Protein AF-A0A7U2R4S4-F1 (afdb_monomer)

InterPro domains:
  IPR018306 Bacteriophage T5, Orf172 DNA-binding [PF10544] (160-252)
  IPR018306 Bacteriophage T5, Orf172 DNA-binding [SM00974] (167-251)

Mean predicted aligned error: 20.5 Å

Foldseek 3Di:
DPDPQWDFAALVVLQCVPVVLQAARTADPVRHGGRHGFDCNPLLNVLSVVLLVCLVDVDDPVVNLVSQLVNLVRRHDPVQVVPPCRSVSSSVRHVVVSHPPPDPDPPDDPDDQQFDKDQLQDPVNVCCVVVVVLVVLLLVLLVLLLCLQVPDDLDPAFKKKKKWAAPSRPLKIFIDMDSDPVVVVVVVCQQGVRIPDTDIFGARVRVSLLVNLCSLQNVQWIWTCGPRVRDIDGRMGNDDRVVSVVLSNLNRLLRVLCVDPVLQQPDFSADSVVFDSDSCRVSVSSNVSSVVVVVVPDDPDPPPPDDDPDDDDDDDDDDDDDDDDDDDDDDDDDDDDDDDDDDDDDDDDDDDDDDDDDDDDDDDDDDDDDDDDDDDDDDDDDDDDDDDDDDDDDDDDDDDDDDDDDDDDDDDDDDDPDPDPPPNDGDGGD

pLDDT: mean 72.34, std 23.78, range [26.83, 98.06]

Organism: Aspergillus flavus (strain ATCC 200026 / FGSC A1120 / IAM 13836 / NRRL 3357 / JCM 12722 / SRRC 167) (NCBI:txid332952)

Secondary structure (DSSP, 8-state):
------PBPPGGG--TTSGGGSB-SBBPTTSPBP-PBPS-HHHHHHHHHHHHHHTTTT--HHHHHHHHHHHHHHHS-HHHHTSTTHHHHHHHHHHHHHS-------S--SSS-SS--EE---HHHHHHHHTT-HHHHHHHHHHHHHHHHHS--------EEEEEEEGGGTT-EEEEEES-HHHHHHHHHHH-TTEEEEEEEE-TTHHHHHHHHHHHGGGGEEEEEETTTTEEEEEEESS-HHHHHHHHHHHHHHHHHTTSHHHHHT-EEPPTTS--S-TTHHHHHHHHHHHHHHGGG--------------------------------------------PPPPPPPP-----------------PPP----------------PPP-PPP-PPP-----PPPPPP-----PPP-TT--SS--S-EE--

Structure (mmCIF, N/CA/C/O backbone):
data_AF-A0A7U2R4S4-F1
#
_entry.id   AF-A0A7U2R4S4-F1
#
loop_
_atom_site.group_PDB
_atom_site.id
_atom_site.type_symbol
_atom_site.label_atom_id
_atom_site.label_alt_id
_atom_site.label_comp_id
_atom_site.label_asym_id
_atom_site.label_entity_id
_atom_site.label_seq_id
_atom_site.pdbx_PDB_ins_code
_atom_site.Cartn_x
_atom_site.Cartn_y
_atom_site.Cartn_z
_atom_site.occupancy
_atom_site.B_iso_or_equiv
_atom_site.auth_seq_id
_atom_site.auth_comp_id
_atom_site.auth_asym_id
_atom_site.auth_atom_id
_atom_site.pdbx_PDB_model_num
ATOM 1 N N . MET A 1 1 ? 34.679 2.872 10.424 1.00 31.19 1 MET A N 1
ATOM 2 C CA . MET A 1 1 ? 33.798 3.948 9.917 1.00 31.19 1 MET A CA 1
ATOM 3 C C . MET A 1 1 ? 33.118 3.438 8.659 1.00 31.19 1 MET A C 1
ATOM 5 O O . MET A 1 1 ? 33.854 3.027 7.769 1.00 31.19 1 MET A O 1
ATOM 9 N N . PRO A 1 2 ? 31.778 3.395 8.569 1.00 37.72 2 PRO A N 1
ATOM 10 C CA . PRO A 1 2 ? 31.123 3.107 7.298 1.00 37.72 2 PRO A CA 1
ATOM 11 C C . PRO A 1 2 ? 31.457 4.233 6.315 1.00 37.72 2 PRO A C 1
ATOM 13 O O . PRO A 1 2 ? 31.300 5.411 6.636 1.00 37.72 2 PRO A O 1
ATOM 16 N N . THR A 1 3 ? 31.945 3.882 5.129 1.00 43.81 3 THR A N 1
ATOM 17 C CA . THR A 1 3 ? 32.084 4.844 4.039 1.00 43.81 3 THR A CA 1
ATOM 18 C C . THR A 1 3 ? 30.684 5.306 3.651 1.00 43.81 3 THR A C 1
ATOM 20 O O . THR A 1 3 ? 29.869 4.516 3.176 1.00 43.81 3 THR A O 1
ATOM 23 N N . ASN A 1 4 ? 30.383 6.587 3.887 1.00 52.28 4 ASN A N 1
ATOM 24 C CA . ASN A 1 4 ? 29.142 7.201 3.426 1.00 52.28 4 ASN A CA 1
ATOM 25 C C . ASN A 1 4 ? 29.132 7.145 1.895 1.00 52.28 4 ASN A C 1
ATOM 27 O O . ASN A 1 4 ? 29.705 8.019 1.243 1.00 52.28 4 ASN A O 1
ATOM 31 N N . LYS A 1 5 ? 28.514 6.101 1.324 1.00 59.69 5 LYS A N 1
ATOM 32 C CA . LYS A 1 5 ? 28.283 6.000 -0.117 1.00 59.69 5 LYS A CA 1
ATOM 33 C C . LYS A 1 5 ? 27.533 7.259 -0.540 1.00 59.69 5 LYS A C 1
ATOM 35 O O . LYS A 1 5 ? 26.393 7.460 -0.121 1.00 59.69 5 LYS A O 1
ATOM 40 N N . LYS A 1 6 ? 28.188 8.115 -1.331 1.00 63.09 6 LYS A N 1
ATOM 41 C CA . LYS A 1 6 ? 27.534 9.242 -1.998 1.00 63.09 6 LYS A CA 1
ATOM 42 C C . LYS A 1 6 ? 26.453 8.642 -2.895 1.00 63.09 6 LYS A C 1
ATOM 44 O O . LYS A 1 6 ? 26.778 7.999 -3.885 1.00 63.09 6 LYS A O 1
ATOM 49 N N . SER A 1 7 ? 25.192 8.795 -2.515 1.00 76.38 7 SER A N 1
ATOM 50 C CA . SER A 1 7 ? 24.068 8.507 -3.399 1.00 76.38 7 SER A CA 1
ATOM 51 C C . SER A 1 7 ? 23.901 9.670 -4.370 1.00 76.38 7 SER A C 1
ATOM 53 O O . SER A 1 7 ? 23.922 10.827 -3.939 1.00 76.38 7 SER A O 1
ATOM 55 N N . PHE A 1 8 ? 23.675 9.375 -5.643 1.00 91.38 8 PHE A N 1
ATOM 56 C CA . PHE A 1 8 ? 23.120 10.319 -6.612 1.00 91.38 8 PHE A CA 1
ATOM 57 C C . PHE A 1 8 ? 21.621 10.050 -6.762 1.00 91.38 8 PHE A C 1
ATOM 59 O O . PHE A 1 8 ? 21.141 8.978 -6.376 1.00 91.38 8 PHE A O 1
ATOM 66 N N . ILE A 1 9 ? 20.855 11.009 -7.290 1.00 88.56 9 ILE A N 1
ATOM 67 C CA . ILE A 1 9 ? 19.471 10.706 -7.680 1.00 88.56 9 ILE A CA 1
ATOM 68 C C . ILE A 1 9 ? 19.475 9.592 -8.743 1.00 88.56 9 ILE A C 1
ATOM 70 O O . ILE A 1 9 ? 20.358 9.600 -9.604 1.00 88.56 9 ILE A O 1
ATOM 74 N N . PRO A 1 10 ? 18.527 8.638 -8.688 1.00 88.69 10 PRO A N 1
ATOM 75 C CA . PRO A 1 10 ? 18.386 7.616 -9.717 1.00 88.69 10 PRO A CA 1
ATOM 76 C C . PRO A 1 10 ? 18.270 8.219 -11.118 1.00 88.69 10 PRO A C 1
ATOM 78 O O . PRO A 1 10 ? 17.605 9.244 -11.299 1.00 88.69 10 PRO A O 1
ATOM 81 N N . PHE A 1 11 ? 18.859 7.556 -12.112 1.00 89.31 11 PHE A N 1
ATOM 82 C CA . PHE A 1 11 ? 18.855 7.960 -13.517 1.00 89.31 11 PHE A CA 1
ATOM 83 C C . PHE A 1 11 ? 17.434 8.228 -14.017 1.00 89.31 11 PHE A C 1
ATOM 85 O O . PHE A 1 11 ? 17.162 9.210 -14.705 1.00 89.31 11 PHE A O 1
ATOM 92 N N . CYS A 1 12 ? 16.483 7.382 -13.626 1.00 83.62 12 CYS A N 1
ATOM 93 C CA . CYS A 1 12 ? 15.083 7.506 -14.012 1.00 83.62 12 CYS A CA 1
ATOM 94 C C . CYS A 1 12 ? 14.388 8.780 -13.482 1.00 83.62 12 CYS A C 1
ATOM 96 O O . CYS A 1 12 ? 13.349 9.159 -14.017 1.00 83.62 12 CYS A O 1
ATOM 98 N N . LEU A 1 13 ? 14.971 9.469 -12.491 1.00 82.12 13 LEU A N 1
ATOM 99 C CA . LEU A 1 13 ? 14.505 10.756 -11.958 1.00 82.12 13 LEU A CA 1
ATOM 100 C C . LEU A 1 13 ? 15.269 11.970 -12.522 1.00 82.12 13 LEU A C 1
ATOM 102 O O . LEU A 1 13 ? 15.016 13.095 -12.097 1.00 82.12 13 LEU A O 1
ATOM 106 N N . LEU A 1 14 ? 16.187 11.775 -13.476 1.00 84.62 14 LEU A N 1
ATOM 107 C CA . LEU A 1 14 ? 16.857 12.876 -14.184 1.00 84.62 14 LEU A CA 1
ATOM 108 C C . LEU A 1 14 ? 15.964 13.546 -15.244 1.00 84.62 14 LEU A C 1
ATOM 110 O O . LEU A 1 14 ? 16.316 14.619 -15.724 1.00 84.62 14 LEU A O 1
ATOM 114 N N . SER A 1 15 ? 14.811 12.960 -15.596 1.00 78.00 15 SER A N 1
ATOM 115 C CA . SER A 1 15 ? 13.906 13.556 -16.586 1.00 78.00 15 SER A CA 1
ATOM 116 C C . SER A 1 15 ? 13.173 14.793 -16.027 1.00 78.00 15 SER A C 1
ATOM 118 O O . SER A 1 15 ? 12.430 14.673 -15.043 1.00 78.00 15 SER A O 1
ATOM 120 N N . PRO A 1 16 ? 13.266 15.962 -16.687 1.00 59.09 16 PRO A N 1
ATOM 121 C CA . PRO A 1 16 ? 12.549 17.187 -16.323 1.00 59.09 16 PRO A CA 1
ATOM 122 C C . PRO A 1 16 ? 11.038 17.142 -16.611 1.00 59.09 16 PRO A C 1
ATOM 124 O O . PRO A 1 16 ? 10.333 18.097 -16.282 1.00 59.09 16 PRO A O 1
ATOM 127 N N . SER A 1 17 ? 10.504 15.993 -17.059 1.00 64.69 17 SER A N 1
ATOM 128 C CA . SER A 1 17 ? 9.096 15.601 -16.832 1.00 64.69 17 SER A CA 1
ATOM 129 C C . SER A 1 17 ? 8.654 15.843 -15.378 1.00 64.69 17 SER A C 1
ATOM 131 O O . SER A 1 17 ? 7.473 16.055 -15.102 1.00 64.69 17 SER A O 1
ATOM 133 N N . HIS A 1 18 ? 9.613 15.832 -14.448 1.00 65.06 18 HIS A N 1
ATOM 134 C CA . HIS A 1 18 ? 9.455 16.275 -13.076 1.00 65.06 18 HIS A CA 1
ATOM 135 C C . HIS A 1 18 ? 10.133 17.657 -12.866 1.00 65.06 18 HIS A C 1
ATOM 137 O O . HIS A 1 18 ? 11.357 17.734 -12.724 1.00 65.06 18 HIS A O 1
ATOM 143 N N . PRO A 1 19 ? 9.379 18.774 -12.778 1.00 58.78 19 PRO A N 1
ATOM 144 C CA . PRO A 1 19 ? 9.954 20.132 -12.717 1.00 58.78 19 PRO A CA 1
ATOM 145 C C . PRO A 1 19 ? 10.761 20.419 -11.434 1.00 58.78 19 PRO A C 1
ATOM 147 O O . PRO A 1 19 ? 11.608 21.315 -11.393 1.00 58.78 19 PRO A O 1
ATOM 150 N N . GLU A 1 20 ? 10.541 19.621 -10.390 1.00 59.91 20 GLU A N 1
ATOM 151 C CA . GLU A 1 20 ? 11.279 19.638 -9.121 1.00 59.91 20 GLU A CA 1
ATOM 152 C C . GLU A 1 20 ? 12.717 19.070 -9.222 1.00 59.91 20 GLU A C 1
ATOM 154 O O . GLU A 1 20 ? 13.439 19.031 -8.223 1.00 59.91 20 GLU A O 1
ATOM 159 N N . TYR A 1 21 ? 13.166 18.664 -10.422 1.00 67.50 21 TYR A N 1
ATOM 160 C CA . TYR A 1 21 ? 14.508 18.118 -10.677 1.00 67.50 21 TYR A CA 1
ATOM 161 C C . TYR A 1 21 ? 15.439 19.046 -11.476 1.00 67.50 21 TYR A C 1
ATOM 163 O O . TYR A 1 21 ? 16.549 18.648 -11.807 1.00 67.50 21 TYR A O 1
ATOM 171 N N . THR A 1 22 ? 15.079 20.323 -11.645 1.00 76.25 22 THR A N 1
ATOM 172 C CA . THR A 1 22 ? 15.939 21.399 -12.202 1.00 76.25 22 THR A CA 1
ATOM 173 C C . THR A 1 22 ? 17.141 21.794 -11.313 1.00 76.25 22 THR A C 1
ATOM 175 O O . THR A 1 22 ? 17.712 22.880 -11.450 1.00 76.25 22 THR A O 1
ATOM 178 N N . VAL A 1 23 ? 17.536 20.926 -10.376 1.00 88.81 23 VAL A N 1
ATOM 179 C CA . VAL A 1 23 ? 18.611 21.130 -9.397 1.00 88.81 23 VAL A CA 1
ATOM 180 C C . VAL A 1 23 ? 19.528 19.911 -9.321 1.00 88.81 23 VAL A C 1
ATOM 182 O O . VAL A 1 23 ? 19.100 18.781 -9.564 1.00 88.81 23 VAL A O 1
ATOM 185 N N . CYS A 1 24 ? 20.773 20.163 -8.922 1.00 93.19 24 CYS A N 1
ATOM 186 C CA . CYS A 1 24 ? 21.874 19.205 -8.848 1.00 93.19 24 CYS A CA 1
ATOM 187 C C . CYS A 1 24 ? 21.485 17.780 -8.390 1.00 93.19 24 CYS A C 1
ATOM 189 O O . CYS A 1 24 ? 20.774 17.574 -7.397 1.00 93.19 24 CYS A O 1
ATOM 191 N N . ALA A 1 25 ? 22.008 16.796 -9.126 1.00 93.06 25 ALA A N 1
ATOM 192 C CA . ALA A 1 25 ? 21.784 15.365 -8.941 1.00 93.06 25 ALA A CA 1
ATOM 193 C C . ALA A 1 25 ? 22.475 14.768 -7.700 1.00 93.06 25 ALA A C 1
ATOM 195 O O . ALA A 1 25 ? 22.086 13.703 -7.217 1.00 93.06 25 ALA A O 1
ATOM 196 N N . ALA A 1 26 ? 23.494 15.444 -7.164 1.00 92.62 26 ALA A N 1
ATOM 197 C CA . ALA A 1 26 ? 24.264 14.965 -6.023 1.00 92.62 26 ALA A CA 1
ATOM 198 C C . ALA A 1 26 ? 23.628 15.336 -4.670 1.00 92.62 26 ALA A C 1
ATOM 200 O O . ALA A 1 26 ? 23.123 16.446 -4.450 1.00 92.62 26 ALA A O 1
ATOM 201 N N . TYR A 1 27 ? 23.723 14.408 -3.717 1.00 89.12 27 TYR A N 1
ATOM 202 C CA . TYR A 1 27 ? 23.374 14.647 -2.321 1.00 89.12 27 TYR A CA 1
ATOM 203 C C . TYR A 1 27 ? 24.582 15.191 -1.549 1.00 89.12 27 TYR A C 1
ATOM 205 O O . TYR A 1 27 ? 25.718 14.754 -1.716 1.00 89.12 27 TYR A O 1
ATOM 213 N N . THR A 1 28 ? 24.329 16.145 -0.656 1.00 86.12 28 THR A N 1
ATOM 214 C CA . THR A 1 28 ? 25.327 16.649 0.297 1.00 86.12 28 THR A CA 1
ATOM 215 C C . THR A 1 28 ? 25.726 15.568 1.307 1.00 86.12 28 THR A C 1
ATOM 217 O O . THR A 1 28 ? 24.967 14.637 1.573 1.00 86.12 28 THR A O 1
ATOM 220 N N . SER A 1 29 ? 26.863 15.749 1.986 1.00 81.75 29 SER A N 1
ATOM 221 C CA . SER A 1 29 ? 27.328 14.870 3.077 1.00 81.75 29 SER A CA 1
ATOM 222 C C . SER A 1 29 ? 26.348 14.720 4.254 1.00 81.75 29 SER A C 1
ATOM 224 O O . SER A 1 29 ? 26.518 13.829 5.081 1.00 81.75 29 SER A O 1
ATOM 226 N N . ARG A 1 30 ? 25.312 15.569 4.329 1.00 83.12 30 ARG A N 1
ATOM 227 C CA . ARG A 1 30 ? 24.213 15.504 5.309 1.00 83.12 30 ARG A CA 1
ATOM 228 C C . ARG A 1 30 ? 22.954 14.798 4.773 1.00 83.12 30 ARG A C 1
ATOM 230 O O . ARG A 1 30 ? 21.892 14.935 5.371 1.00 83.12 30 ARG A O 1
ATOM 237 N N . GLY A 1 31 ? 23.031 14.129 3.620 1.00 82.56 31 GLY A N 1
ATOM 238 C CA . GLY A 1 31 ? 21.903 13.433 2.987 1.00 82.56 31 GLY A CA 1
ATOM 239 C C . GLY A 1 31 ? 20.814 14.349 2.409 1.00 82.56 31 GLY A C 1
ATOM 240 O O . GLY A 1 31 ? 19.758 13.868 2.013 1.00 82.56 31 GLY A O 1
ATOM 241 N N . LYS A 1 32 ? 21.040 15.669 2.343 1.00 86.62 32 LYS A N 1
ATOM 242 C CA . LYS A 1 32 ? 20.121 16.628 1.699 1.00 86.62 32 LYS A CA 1
ATOM 243 C C . LYS A 1 32 ? 20.523 16.849 0.242 1.00 86.62 32 LYS A C 1
ATOM 245 O O . LYS A 1 32 ? 21.718 16.972 -0.028 1.00 86.62 32 LYS A O 1
ATOM 250 N N . ARG A 1 33 ? 19.556 16.953 -0.675 1.00 85.81 33 ARG A N 1
ATOM 251 C CA . ARG A 1 33 ? 19.805 17.273 -2.093 1.00 85.81 33 ARG A CA 1
ATOM 252 C C . ARG A 1 33 ? 20.477 18.644 -2.234 1.00 85.81 33 ARG A C 1
ATOM 254 O O . ARG A 1 33 ? 20.158 19.567 -1.482 1.00 85.81 33 ARG A O 1
ATOM 261 N N . CYS A 1 34 ? 21.413 18.783 -3.170 1.00 89.38 34 CYS A N 1
ATOM 262 C CA . CYS A 1 34 ? 22.017 20.077 -3.475 1.00 89.38 34 CYS A CA 1
ATOM 263 C C . CYS A 1 34 ? 21.010 20.984 -4.212 1.00 89.38 34 CYS A C 1
ATOM 265 O O . CYS A 1 34 ? 20.395 20.574 -5.191 1.00 89.38 34 CYS A O 1
ATOM 267 N N . SER A 1 35 ? 20.838 22.223 -3.742 1.00 88.62 35 SER A N 1
ATOM 268 C CA . SER A 1 35 ? 19.828 23.175 -4.236 1.00 88.62 35 SER A CA 1
ATOM 269 C C . SER A 1 35 ? 20.302 24.083 -5.378 1.00 88.62 35 SER A C 1
ATOM 271 O O . SER A 1 35 ? 19.590 25.013 -5.757 1.00 88.62 35 SER A O 1
ATOM 273 N N . LEU A 1 36 ? 21.506 23.858 -5.912 1.00 89.94 36 LEU A N 1
ATOM 274 C CA . LEU A 1 36 ? 22.015 24.624 -7.050 1.00 89.94 36 LEU A CA 1
ATOM 275 C C . LEU A 1 36 ? 21.255 24.233 -8.319 1.00 89.94 36 LEU A C 1
ATOM 277 O O . LEU A 1 36 ? 21.189 23.049 -8.658 1.00 89.94 36 LEU A O 1
ATOM 281 N N . LYS A 1 37 ? 20.691 25.239 -8.994 1.00 88.75 37 LYS A N 1
ATOM 282 C CA . LYS A 1 37 ? 19.990 25.078 -10.271 1.00 88.75 37 LYS A CA 1
ATOM 283 C C . LYS A 1 37 ? 20.951 24.659 -11.377 1.00 88.75 37 LYS A C 1
ATOM 285 O O . LYS A 1 37 ? 22.121 25.044 -11.362 1.00 88.75 37 LYS A O 1
ATOM 290 N N . LEU A 1 38 ? 20.421 23.891 -12.319 1.00 84.12 38 LEU A N 1
ATOM 291 C CA . LEU A 1 38 ? 21.118 23.479 -13.529 1.00 84.12 38 LEU A CA 1
ATOM 292 C C . LEU A 1 38 ? 20.864 24.477 -14.663 1.00 84.12 38 LEU A C 1
ATOM 294 O O . LEU A 1 38 ? 19.842 25.167 -14.686 1.00 84.12 38 LEU A O 1
ATOM 298 N N . TYR A 1 39 ? 21.809 24.532 -15.593 1.00 76.56 39 TYR A N 1
ATOM 299 C CA . TYR A 1 39 ? 21.712 25.267 -16.848 1.00 76.56 39 TYR A CA 1
ATOM 300 C C . TYR A 1 39 ? 21.791 24.229 -17.974 1.00 76.56 39 TYR A C 1
ATOM 302 O O . TYR A 1 39 ? 22.511 23.249 -17.825 1.00 76.56 39 TYR A O 1
ATOM 310 N N . ASP A 1 40 ? 21.039 24.445 -19.054 1.00 86.50 40 ASP A N 1
ATOM 311 C CA . ASP A 1 40 ? 20.840 23.491 -20.161 1.00 86.50 40 ASP A CA 1
ATOM 312 C C . ASP A 1 40 ? 20.013 22.226 -19.828 1.00 86.50 40 ASP A C 1
ATOM 314 O O . ASP A 1 40 ? 20.471 21.086 -19.869 1.00 86.50 40 ASP A O 1
ATOM 318 N N . VAL A 1 41 ? 18.731 22.443 -19.510 1.00 87.69 41 VAL A N 1
ATOM 319 C CA . VAL A 1 41 ? 17.742 21.360 -19.338 1.00 87.69 41 VAL A CA 1
ATOM 320 C C . VAL A 1 41 ? 17.482 20.615 -20.657 1.00 87.69 41 VAL A C 1
ATOM 322 O O . VAL A 1 41 ? 17.268 19.407 -20.634 1.00 87.69 41 VAL A O 1
ATOM 325 N N . SER A 1 42 ? 17.552 21.306 -21.799 1.00 90.19 42 SER A N 1
ATOM 326 C CA . SER A 1 42 ? 17.296 20.720 -23.120 1.00 90.19 42 SER A CA 1
ATOM 327 C C . SER A 1 42 ? 18.317 19.639 -23.481 1.00 90.19 42 SER A C 1
ATOM 329 O O . SER A 1 42 ? 17.931 18.560 -23.923 1.00 90.19 42 SER A O 1
ATOM 331 N N . ARG A 1 43 ? 19.613 19.880 -23.242 1.00 93.50 43 ARG A N 1
ATOM 332 C CA . ARG A 1 43 ? 20.649 18.873 -23.507 1.00 93.50 43 ARG A CA 1
ATOM 333 C C . ARG A 1 43 ? 20.557 17.673 -22.561 1.00 93.50 43 ARG A C 1
ATOM 335 O O . ARG A 1 43 ? 20.809 16.541 -22.970 1.00 93.50 43 ARG A O 1
ATOM 342 N N . ILE A 1 44 ? 20.141 17.906 -21.313 1.00 91.88 44 ILE A N 1
ATOM 343 C CA . ILE A 1 44 ? 19.845 16.846 -20.336 1.00 91.88 44 ILE A CA 1
ATOM 344 C C . ILE A 1 44 ? 18.698 15.949 -20.837 1.00 91.88 44 ILE A C 1
ATOM 346 O O . ILE A 1 44 ? 18.817 14.727 -20.751 1.00 91.88 44 ILE A O 1
ATOM 350 N N . ASP A 1 45 ? 17.625 16.527 -21.394 1.00 88.44 45 ASP A N 1
ATOM 351 C CA . ASP A 1 45 ? 16.510 15.783 -22.006 1.00 88.44 45 ASP A CA 1
ATOM 352 C C . ASP A 1 45 ? 16.964 14.902 -23.180 1.00 88.44 45 ASP A C 1
ATOM 354 O O . ASP A 1 45 ? 16.630 13.715 -23.230 1.00 88.44 45 ASP A O 1
ATOM 358 N N . GLU A 1 46 ? 17.744 15.467 -24.109 1.00 93.19 46 GLU A N 1
ATOM 359 C CA . GLU A 1 46 ? 18.282 14.746 -25.270 1.00 93.19 46 GLU A CA 1
ATOM 360 C C . GLU A 1 46 ? 19.102 13.526 -24.836 1.00 93.19 46 GLU A C 1
ATOM 362 O O . GLU A 1 46 ? 18.784 12.397 -25.216 1.00 93.19 46 GLU A O 1
ATOM 367 N N . LEU A 1 47 ? 20.104 13.734 -23.975 1.00 94.44 47 LEU A N 1
ATOM 368 C CA . LEU A 1 47 ? 20.964 12.664 -23.465 1.00 94.44 47 LEU A CA 1
ATOM 369 C C . LEU A 1 47 ? 20.173 11.597 -22.703 1.00 94.44 47 LEU A C 1
ATOM 371 O O . LEU A 1 47 ? 20.452 10.407 -22.847 1.00 94.44 47 LEU A O 1
ATOM 375 N N . HIS A 1 48 ? 19.171 11.992 -21.910 1.00 92.69 48 HIS A N 1
ATOM 376 C CA . HIS A 1 48 ? 18.324 11.050 -21.173 1.00 92.69 48 HIS A CA 1
ATOM 377 C C . HIS A 1 48 ? 17.529 10.146 -22.118 1.00 92.69 48 HIS A C 1
ATOM 379 O O . HIS A 1 48 ? 17.530 8.921 -21.957 1.00 92.69 48 HIS A O 1
ATOM 385 N N . ALA A 1 49 ? 16.903 10.733 -23.141 1.00 90.56 49 ALA A N 1
ATOM 386 C CA . ALA A 1 49 ? 16.132 10.007 -24.144 1.00 90.56 49 ALA A CA 1
ATOM 387 C C . ALA A 1 49 ? 17.019 9.113 -25.029 1.00 90.56 49 ALA A C 1
ATOM 389 O O . ALA A 1 49 ? 16.658 7.964 -25.310 1.00 90.56 49 ALA A O 1
ATOM 390 N N . GLU A 1 50 ? 18.190 9.601 -25.443 1.00 94.19 50 GLU A N 1
ATOM 391 C CA . GLU A 1 50 ? 19.154 8.825 -26.223 1.00 94.19 50 GLU A CA 1
ATOM 392 C C . GLU A 1 50 ? 19.732 7.657 -25.415 1.00 94.19 50 GLU A C 1
ATOM 394 O O . GLU A 1 50 ? 19.804 6.546 -25.941 1.00 94.19 50 GLU A O 1
ATOM 399 N N . LEU A 1 51 ? 20.046 7.843 -24.127 1.00 93.31 51 LEU A N 1
ATOM 400 C CA . LEU A 1 51 ? 20.466 6.757 -23.233 1.00 93.31 51 LEU A CA 1
ATOM 401 C C . LEU A 1 51 ? 19.351 5.721 -23.026 1.00 93.31 51 LEU A C 1
ATOM 403 O O . LEU A 1 51 ? 19.592 4.525 -23.168 1.00 93.31 51 LEU A O 1
ATOM 407 N N . GLN A 1 52 ? 18.099 6.130 -22.796 1.00 88.69 52 GLN A N 1
ATOM 408 C CA . GLN A 1 52 ? 16.984 5.169 -22.726 1.00 88.69 52 GLN A CA 1
ATOM 409 C C . GLN A 1 52 ? 16.778 4.380 -24.030 1.00 88.69 52 GLN A C 1
ATOM 411 O O . GLN A 1 52 ? 16.307 3.237 -24.008 1.00 88.69 52 GLN A O 1
ATOM 416 N N . LYS A 1 53 ? 17.106 4.980 -25.178 1.00 89.25 53 LYS A N 1
ATOM 417 C CA . LYS A 1 53 ? 17.069 4.319 -26.485 1.00 89.25 53 LYS A CA 1
ATOM 418 C C . LYS A 1 53 ? 18.276 3.396 -26.686 1.00 89.25 53 LYS A C 1
ATOM 420 O O . LYS A 1 53 ? 18.091 2.296 -27.201 1.00 89.25 53 LYS A O 1
ATOM 425 N N . SER A 1 54 ? 19.467 3.791 -26.233 1.00 89.44 54 SER A N 1
ATOM 426 C CA . SER A 1 54 ? 20.726 3.056 -26.422 1.00 89.44 54 SER A CA 1
ATOM 427 C C . SER A 1 54 ? 20.781 1.711 -25.697 1.00 89.44 54 SER A C 1
ATOM 429 O O . SER A 1 54 ? 21.549 0.840 -26.094 1.00 89.44 54 SER A O 1
ATOM 431 N N . TYR A 1 55 ? 19.945 1.499 -24.680 1.00 78.31 55 TYR A N 1
ATOM 432 C CA . TYR A 1 55 ? 19.775 0.193 -24.030 1.00 78.31 55 TYR A CA 1
ATOM 433 C C . TYR A 1 55 ? 18.748 -0.723 -24.714 1.00 78.31 55 TYR A C 1
ATOM 435 O O . TYR A 1 55 ? 18.678 -1.907 -24.397 1.00 78.31 55 TYR A O 1
ATOM 443 N N . LYS A 1 56 ? 17.986 -0.210 -25.690 1.00 79.19 56 LYS A N 1
ATOM 444 C CA . LYS A 1 56 ? 17.115 -1.008 -26.577 1.00 79.19 56 LYS A CA 1
ATOM 445 C C . LYS A 1 56 ? 17.780 -1.339 -27.915 1.00 79.19 56 LYS A C 1
ATOM 447 O O . LYS A 1 56 ? 17.270 -2.175 -28.655 1.00 79.19 56 LYS A O 1
ATOM 452 N N . THR A 1 57 ? 18.881 -0.669 -28.245 1.00 80.44 57 THR A N 1
ATOM 453 C CA . THR A 1 57 ? 19.642 -0.843 -29.486 1.00 80.44 57 THR A CA 1
ATOM 454 C C . THR A 1 57 ? 21.069 -1.296 -29.190 1.00 80.44 57 THR A C 1
ATOM 456 O O . THR A 1 57 ? 21.597 -1.080 -28.102 1.00 80.44 57 THR A O 1
ATOM 459 N N . THR A 1 58 ? 21.736 -1.908 -30.165 1.00 84.38 58 THR A N 1
ATOM 460 C CA . THR A 1 58 ? 23.123 -2.381 -30.021 1.00 84.38 58 THR A CA 1
ATOM 461 C C . THR A 1 58 ? 24.131 -1.231 -30.164 1.00 84.38 58 THR A C 1
ATOM 463 O O . THR A 1 58 ? 24.982 -1.245 -31.047 1.00 84.38 58 THR A O 1
ATOM 466 N N . ILE A 1 59 ? 24.000 -0.192 -29.332 1.00 87.88 59 ILE A N 1
ATOM 467 C CA . ILE A 1 59 ? 25.004 0.874 -29.214 1.00 87.88 59 ILE A CA 1
ATOM 468 C C . ILE A 1 59 ? 26.148 0.380 -28.329 1.00 87.88 59 ILE A C 1
ATOM 470 O O . ILE A 1 59 ? 25.916 -0.264 -27.300 1.00 87.88 59 ILE A O 1
ATOM 474 N N . ASP A 1 60 ? 27.363 0.700 -28.761 1.00 91.56 60 ASP A N 1
ATOM 475 C CA . ASP A 1 60 ? 28.616 0.383 -28.090 1.00 91.56 60 ASP A CA 1
ATOM 476 C C . ASP A 1 60 ? 28.707 0.957 -26.654 1.00 91.56 60 ASP A C 1
ATOM 478 O O . ASP A 1 60 ? 28.074 1.961 -26.310 1.00 91.56 60 ASP A O 1
ATOM 482 N N . ASN A 1 61 ? 29.482 0.288 -25.798 1.00 89.56 61 ASN A N 1
ATOM 483 C CA . ASN A 1 61 ? 29.594 0.620 -24.379 1.00 89.56 61 ASN A CA 1
ATOM 484 C C . ASN A 1 61 ? 30.429 1.883 -24.114 1.00 89.56 61 ASN A C 1
ATOM 486 O O . ASN A 1 61 ? 30.065 2.641 -23.218 1.00 89.56 61 ASN A O 1
ATOM 490 N N . GLU A 1 62 ? 31.484 2.148 -24.891 1.00 93.88 62 GLU A N 1
ATOM 491 C CA . GLU A 1 62 ? 32.306 3.362 -24.758 1.00 93.88 62 GLU A CA 1
ATOM 492 C C . GLU A 1 62 ? 31.463 4.603 -25.087 1.00 93.88 62 GLU A C 1
ATOM 494 O O . GLU A 1 62 ? 31.460 5.592 -24.352 1.00 93.88 62 GLU A O 1
ATOM 499 N N . THR A 1 63 ? 30.626 4.498 -26.127 1.00 94.62 63 THR A N 1
ATOM 500 C CA . THR A 1 63 ? 29.650 5.542 -26.485 1.00 94.62 63 THR A CA 1
ATOM 501 C C . THR A 1 63 ? 28.662 5.815 -25.341 1.00 94.62 63 THR A C 1
ATOM 503 O O . THR A 1 63 ? 28.408 6.971 -25.002 1.00 94.62 63 THR A O 1
ATOM 506 N N . LYS A 1 64 ? 28.121 4.766 -24.704 1.00 93.88 64 LYS A N 1
ATOM 507 C CA . LYS A 1 64 ? 27.191 4.896 -23.563 1.00 93.88 64 LYS A CA 1
ATOM 508 C C . LYS A 1 64 ? 27.843 5.533 -22.341 1.00 93.88 64 LYS A C 1
ATOM 510 O O . LYS A 1 64 ? 27.224 6.375 -21.692 1.00 93.88 64 LYS A O 1
ATOM 515 N N . GLU A 1 65 ? 29.072 5.137 -22.026 1.00 95.06 65 GLU A N 1
ATOM 516 C CA . GLU A 1 65 ? 29.825 5.684 -20.899 1.00 95.06 65 GLU A CA 1
ATOM 517 C C . GLU A 1 65 ? 30.123 7.174 -21.105 1.00 95.06 65 GLU A C 1
ATOM 519 O O . GLU A 1 65 ? 29.890 7.979 -20.202 1.00 95.06 65 GLU A O 1
ATOM 524 N N . GLN A 1 66 ? 30.513 7.569 -22.322 1.00 97.31 66 GLN A N 1
ATOM 525 C CA . GLN A 1 66 ? 30.744 8.969 -22.671 1.00 97.31 66 GLN A CA 1
ATOM 526 C C . GLN A 1 66 ? 29.463 9.823 -22.579 1.00 97.31 66 GLN A C 1
ATOM 528 O O . GLN A 1 66 ? 29.505 10.928 -22.039 1.00 97.31 66 GLN A O 1
ATOM 533 N N . MET A 1 67 ? 28.311 9.307 -23.024 1.00 96.88 67 MET A N 1
ATOM 534 C CA . MET A 1 67 ? 27.013 9.986 -22.865 1.00 96.88 67 MET A CA 1
ATOM 535 C C . MET A 1 67 ? 26.596 10.131 -21.393 1.00 96.88 67 MET A C 1
ATOM 537 O O . MET A 1 67 ? 26.084 11.174 -20.987 1.00 96.88 67 MET A O 1
ATOM 541 N N . LEU A 1 68 ? 26.820 9.098 -20.571 1.00 96.50 68 LEU A N 1
ATOM 542 C CA . LEU A 1 68 ? 26.565 9.161 -19.128 1.00 96.50 68 LEU A CA 1
ATOM 543 C C . LEU A 1 68 ? 27.480 10.171 -18.432 1.00 96.50 68 LEU A C 1
ATOM 545 O O . LEU A 1 68 ? 27.046 10.839 -17.493 1.00 96.50 68 LEU A O 1
ATOM 549 N N . LYS A 1 69 ? 28.727 10.301 -18.895 1.00 97.69 69 LYS A N 1
ATOM 550 C CA . LYS A 1 69 ? 29.684 11.287 -18.397 1.00 97.69 69 LYS A CA 1
ATOM 551 C C . LYS A 1 69 ? 29.250 12.716 -18.726 1.00 97.69 69 LYS A C 1
ATOM 553 O O . LYS A 1 69 ? 29.203 13.541 -17.818 1.00 97.69 69 LYS A O 1
ATOM 558 N N . GLU A 1 70 ? 28.841 12.984 -19.967 1.00 97.25 70 GLU A N 1
ATOM 559 C CA . GLU A 1 70 ? 28.271 14.280 -20.373 1.00 97.25 70 GLU A CA 1
ATOM 560 C C . GLU A 1 70 ? 27.030 14.628 -19.525 1.00 97.25 70 GLU A C 1
ATOM 562 O O . GLU A 1 70 ? 26.928 15.721 -18.964 1.00 97.25 70 GLU A O 1
ATOM 567 N N . LEU A 1 71 ? 26.125 13.662 -19.323 1.00 95.62 71 LEU A N 1
ATOM 568 C CA . LEU A 1 71 ? 24.946 13.834 -18.472 1.00 95.62 71 LEU A CA 1
ATOM 569 C C . LEU A 1 71 ? 25.316 14.119 -17.004 1.00 95.62 71 LEU A C 1
ATOM 571 O O . LEU A 1 71 ? 24.666 14.938 -16.350 1.00 95.62 71 LEU A O 1
ATOM 575 N N . ALA A 1 72 ? 26.353 13.472 -16.469 1.00 95.94 72 ALA A N 1
ATOM 576 C CA . ALA A 1 72 ? 26.846 13.718 -15.114 1.00 95.94 72 ALA A CA 1
ATOM 577 C C . ALA A 1 72 ? 27.450 15.122 -14.971 1.00 95.94 72 ALA A C 1
ATOM 579 O O . ALA A 1 72 ? 27.163 15.808 -13.992 1.00 95.94 72 ALA A O 1
ATOM 580 N N . GLU A 1 73 ? 28.226 15.578 -15.954 1.00 95.88 73 GLU A N 1
ATOM 581 C CA . GLU A 1 73 ? 28.820 16.920 -15.980 1.00 95.88 73 GLU A CA 1
ATOM 582 C C . GLU A 1 73 ? 27.754 18.030 -16.066 1.00 95.88 73 GLU A C 1
ATOM 584 O O . GLU A 1 73 ? 27.887 19.058 -15.398 1.00 95.88 73 GLU A O 1
ATOM 589 N N . LEU A 1 74 ? 26.654 17.801 -16.795 1.00 94.31 74 LEU A N 1
ATOM 590 C CA . LEU A 1 74 ? 25.515 18.729 -16.875 1.00 94.31 74 LEU A CA 1
ATOM 591 C C . LEU A 1 74 ? 24.628 18.726 -15.618 1.00 94.31 74 LEU A C 1
ATOM 593 O O . LEU A 1 74 ? 24.081 19.763 -15.238 1.00 94.31 74 LEU A O 1
ATOM 597 N N . THR A 1 75 ? 24.461 17.575 -14.957 1.00 94.12 75 THR A N 1
ATOM 598 C CA . THR A 1 75 ? 23.510 17.416 -13.836 1.00 94.12 75 THR A CA 1
ATOM 599 C C . THR A 1 75 ? 24.140 17.529 -12.445 1.00 94.12 75 THR A C 1
ATOM 601 O O . THR A 1 75 ? 23.421 17.706 -11.454 1.00 94.12 75 THR A O 1
ATOM 604 N N . ILE A 1 76 ? 25.469 17.475 -12.329 1.00 94.50 76 ILE A N 1
ATOM 605 C CA . ILE A 1 76 ? 26.203 17.637 -11.070 1.00 94.50 76 ILE A CA 1
ATOM 606 C C . ILE A 1 76 ? 26.864 19.013 -11.052 1.00 94.50 76 ILE A C 1
ATOM 608 O O . ILE A 1 76 ? 27.777 19.310 -11.814 1.00 94.50 76 ILE A O 1
ATOM 612 N N . CYS A 1 77 ? 26.427 19.873 -10.131 1.00 93.94 77 CYS A N 1
ATOM 613 C CA . CYS A 1 77 ? 26.950 21.233 -10.053 1.00 93.94 77 CYS A CA 1
ATOM 614 C C . CYS A 1 77 ? 28.463 21.266 -9.760 1.00 93.94 77 CYS A C 1
ATOM 616 O O . CYS A 1 77 ? 28.994 20.430 -9.027 1.00 93.94 77 CYS A O 1
ATOM 618 N N . TRP A 1 78 ? 29.131 22.320 -10.238 1.00 92.62 78 TRP A N 1
ATOM 619 C CA . TRP A 1 78 ? 30.576 22.568 -10.093 1.00 92.62 78 TRP A CA 1
ATOM 620 C C . TRP A 1 78 ? 31.154 22.351 -8.679 1.00 92.62 78 TRP A C 1
ATOM 622 O O . TRP A 1 78 ? 32.289 21.912 -8.506 1.00 92.62 78 TRP A O 1
ATOM 632 N N . HIS A 1 79 ? 30.369 22.636 -7.636 1.00 90.88 79 HIS A N 1
ATOM 633 C CA . HIS A 1 79 ? 30.783 22.437 -6.242 1.00 90.88 79 HIS A CA 1
ATOM 634 C C . HIS A 1 79 ? 30.920 20.958 -5.851 1.00 90.88 79 HIS A C 1
ATOM 636 O O . HIS A 1 79 ? 31.672 20.641 -4.934 1.00 90.88 79 HIS A O 1
ATOM 642 N N . GLN A 1 80 ? 30.173 20.070 -6.508 1.00 90.75 80 GLN A N 1
ATOM 643 C CA . GLN A 1 80 ? 30.186 18.628 -6.271 1.00 90.75 80 GLN A CA 1
ATOM 644 C C . GLN A 1 80 ? 31.123 17.912 -7.251 1.00 90.75 80 GLN A C 1
ATOM 646 O O . GLN A 1 80 ? 31.845 17.017 -6.823 1.00 90.75 80 GLN A O 1
ATOM 651 N N . SER A 1 81 ? 31.195 18.339 -8.519 1.00 89.62 81 SER A N 1
ATOM 652 C CA . SER A 1 81 ? 32.107 17.740 -9.510 1.00 89.62 81 SER A CA 1
ATOM 653 C C . SER A 1 81 ? 33.593 17.967 -9.194 1.00 89.62 81 SER A C 1
ATOM 655 O O . SER A 1 81 ? 34.418 17.126 -9.527 1.00 89.62 81 SER A O 1
ATOM 657 N N . ARG A 1 82 ? 33.940 19.031 -8.451 1.00 90.19 82 ARG A N 1
ATOM 658 C CA . ARG A 1 82 ? 35.293 19.243 -7.890 1.00 90.19 82 ARG A CA 1
ATOM 659 C C . ARG A 1 82 ? 35.769 18.163 -6.912 1.00 90.19 82 ARG A C 1
ATOM 661 O O . ARG A 1 82 ? 36.952 18.139 -6.583 1.00 90.19 82 ARG A O 1
ATOM 668 N N . LEU A 1 83 ? 34.876 17.328 -6.383 1.00 88.81 83 LEU A N 1
ATOM 669 C CA . LEU A 1 83 ? 35.267 16.207 -5.536 1.00 88.81 83 LEU A CA 1
ATOM 670 C C . LEU A 1 83 ? 35.676 15.038 -6.439 1.00 88.81 83 LEU A C 1
ATOM 672 O O . LEU A 1 83 ? 34.829 14.478 -7.131 1.00 88.81 83 LEU A O 1
ATOM 676 N N . GLU A 1 84 ? 36.947 14.650 -6.386 1.00 90.81 84 GLU A N 1
ATOM 677 C CA . GLU A 1 84 ? 37.520 13.541 -7.159 1.00 90.81 84 GLU A CA 1
ATOM 678 C C . GLU A 1 84 ? 36.649 12.266 -7.107 1.00 90.81 84 GLU A C 1
ATOM 680 O O . GLU A 1 84 ? 36.067 11.928 -6.066 1.00 90.81 84 GLU A O 1
ATOM 685 N N . GLY A 1 85 ? 36.499 11.597 -8.256 1.00 92.69 85 GLY A N 1
ATOM 686 C CA . GLY A 1 85 ? 35.683 10.389 -8.414 1.00 92.69 85 GLY A CA 1
ATOM 687 C C . GLY A 1 85 ? 34.161 10.606 -8.416 1.00 92.69 85 GLY A C 1
ATOM 688 O O . GLY A 1 85 ? 33.412 9.631 -8.396 1.00 92.69 85 GLY A O 1
ATOM 689 N N . THR A 1 86 ? 33.658 11.847 -8.356 1.00 93.06 86 THR A N 1
ATOM 690 C CA . THR A 1 86 ? 32.204 12.101 -8.231 1.00 93.06 86 THR A CA 1
ATOM 691 C C . THR A 1 86 ? 31.451 11.917 -9.545 1.00 93.06 86 THR A C 1
ATOM 693 O O . THR A 1 86 ? 30.324 11.430 -9.511 1.00 93.06 86 THR A O 1
ATOM 696 N N . ILE A 1 87 ? 32.057 12.265 -10.683 1.00 96.12 87 ILE A N 1
ATOM 697 C CA . ILE A 1 87 ? 31.458 12.036 -12.006 1.00 96.12 87 ILE A CA 1
ATOM 698 C C . ILE A 1 87 ? 31.451 10.533 -12.299 1.00 96.12 87 ILE A C 1
ATOM 700 O O . ILE A 1 87 ? 30.411 9.961 -12.606 1.00 96.12 87 ILE A O 1
ATOM 704 N N . GLU A 1 88 ? 32.580 9.871 -12.071 1.00 95.75 88 GLU A N 1
ATOM 705 C CA . GLU A 1 88 ? 32.797 8.438 -12.274 1.00 95.75 88 GLU A CA 1
ATOM 706 C C . GLU A 1 88 ? 31.846 7.595 -11.409 1.00 95.75 88 GLU A C 1
ATOM 708 O O . GLU A 1 88 ? 31.261 6.622 -11.881 1.00 95.75 88 GLU A O 1
ATOM 713 N N . ALA A 1 89 ? 31.620 7.993 -10.151 1.00 93.31 89 ALA A N 1
ATOM 714 C CA . ALA A 1 89 ? 30.665 7.323 -9.270 1.00 93.31 89 ALA A CA 1
ATOM 715 C C . ALA A 1 89 ? 29.201 7.502 -9.718 1.00 93.31 89 ALA A C 1
ATOM 717 O O . ALA A 1 89 ? 28.404 6.580 -9.539 1.00 93.31 89 ALA A O 1
ATOM 718 N N . ALA A 1 90 ? 28.843 8.651 -10.303 1.00 95.00 90 ALA A N 1
ATOM 719 C CA . ALA A 1 90 ? 27.510 8.880 -10.861 1.00 95.00 90 ALA A CA 1
ATOM 720 C C . ALA A 1 90 ? 27.294 8.063 -12.142 1.00 95.00 90 ALA A C 1
ATOM 722 O O . ALA A 1 90 ? 26.298 7.348 -12.247 1.00 95.00 90 A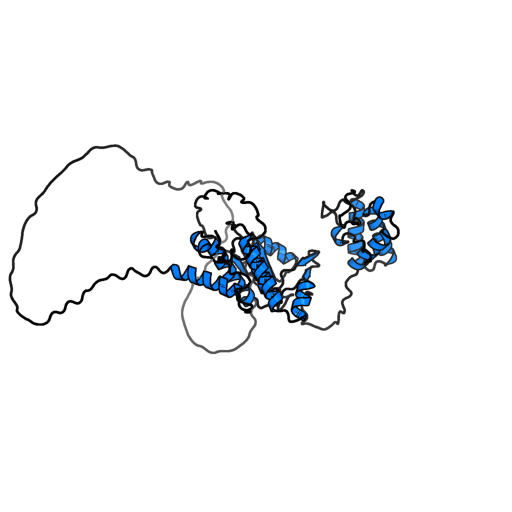LA A O 1
ATOM 723 N N . VAL A 1 91 ? 28.273 8.080 -13.055 1.00 96.31 91 VAL A N 1
ATOM 724 C CA . VAL A 1 91 ? 28.306 7.242 -14.263 1.00 96.31 91 VAL A CA 1
ATOM 725 C C . VAL A 1 91 ? 28.169 5.766 -13.895 1.00 96.31 91 VAL A C 1
ATOM 727 O O . VAL A 1 91 ? 27.298 5.088 -14.432 1.00 96.31 91 VAL A O 1
ATOM 730 N N . HIS A 1 92 ? 28.945 5.268 -12.927 1.00 93.69 92 HIS A N 1
ATOM 731 C CA . HIS A 1 92 ? 28.839 3.884 -12.462 1.00 93.69 92 HIS A CA 1
ATOM 732 C C . HIS A 1 92 ? 27.460 3.576 -11.853 1.00 93.69 92 HIS A C 1
ATOM 734 O O . HIS A 1 92 ? 26.916 2.497 -12.099 1.00 93.69 92 HIS A O 1
ATOM 740 N N . GLN A 1 93 ? 26.881 4.477 -11.046 1.00 92.94 93 GLN A N 1
ATOM 741 C CA . GLN A 1 93 ? 25.541 4.271 -10.482 1.00 92.94 93 GLN A CA 1
ATOM 742 C C . GLN A 1 93 ? 24.497 4.150 -11.602 1.00 92.94 93 GLN A C 1
ATOM 744 O O . GLN A 1 93 ? 23.753 3.174 -11.643 1.00 92.94 93 GLN A O 1
ATOM 749 N N . TRP A 1 94 ? 24.467 5.101 -12.534 1.00 94.44 94 TRP A N 1
ATOM 750 C CA . TRP A 1 94 ? 23.462 5.142 -13.594 1.00 94.44 94 TRP A CA 1
ATOM 751 C C . TRP A 1 94 ? 23.663 4.070 -14.666 1.00 94.44 94 TRP A C 1
ATOM 753 O O . TRP A 1 94 ? 22.676 3.529 -15.148 1.00 94.44 94 TRP A O 1
ATOM 763 N N . ASN A 1 95 ? 24.904 3.693 -14.989 1.00 93.25 95 ASN A N 1
ATOM 764 C CA . ASN A 1 95 ? 25.184 2.554 -15.867 1.00 93.25 95 ASN A CA 1
ATOM 765 C C . ASN A 1 95 ? 24.610 1.259 -15.264 1.00 93.25 95 ASN A C 1
ATOM 767 O O . ASN A 1 95 ? 23.936 0.503 -15.958 1.00 93.25 95 ASN A O 1
ATOM 771 N N . ALA A 1 96 ? 24.793 1.039 -13.955 1.00 87.38 96 ALA A N 1
ATOM 772 C CA . ALA A 1 96 ? 24.227 -0.113 -13.250 1.00 87.38 96 ALA A CA 1
ATOM 773 C C . ALA A 1 96 ? 22.688 -0.075 -13.141 1.00 87.38 96 ALA A C 1
ATOM 775 O O . ALA A 1 96 ? 22.059 -1.129 -13.154 1.00 87.38 96 ALA A O 1
ATOM 776 N N . GLU A 1 97 ? 22.075 1.111 -13.052 1.00 86.06 97 GLU A N 1
ATOM 777 C CA . GLU A 1 97 ? 20.611 1.280 -13.094 1.00 86.06 97 GLU A CA 1
ATOM 778 C C . GLU A 1 97 ? 20.018 1.105 -14.505 1.00 86.06 97 GLU A C 1
ATOM 780 O O . GLU A 1 97 ? 18.850 0.740 -14.636 1.00 86.06 97 GLU A O 1
ATOM 785 N N . LEU A 1 98 ? 20.802 1.383 -15.551 1.00 86.44 98 LEU A N 1
ATOM 786 C CA . LEU A 1 98 ? 20.392 1.279 -16.953 1.00 86.44 98 LEU A CA 1
ATOM 787 C C . LEU A 1 98 ? 20.627 -0.097 -17.572 1.00 86.44 98 LEU A C 1
ATOM 789 O O . LEU A 1 98 ? 19.935 -0.441 -18.533 1.00 86.44 98 LEU A O 1
ATOM 793 N N . GLN A 1 99 ? 21.586 -0.877 -17.060 1.00 80.38 99 GLN A N 1
ATOM 794 C CA . GLN A 1 99 ? 21.782 -2.246 -17.525 1.00 80.38 99 GLN A CA 1
ATOM 795 C C . GLN A 1 99 ? 20.453 -3.005 -17.407 1.00 80.38 99 GLN A C 1
ATOM 797 O O . GLN A 1 99 ? 19.869 -3.030 -16.319 1.00 80.38 99 GLN A O 1
ATOM 802 N N . PRO A 1 100 ? 19.949 -3.637 -18.488 1.00 64.12 100 PRO A N 1
ATOM 803 C CA . PRO A 1 100 ? 18.843 -4.562 -18.340 1.00 64.12 100 PRO A CA 1
ATOM 804 C C . PRO A 1 100 ? 19.287 -5.607 -17.324 1.00 64.12 100 PRO A C 1
ATOM 806 O O . PRO A 1 100 ? 20.389 -6.145 -17.452 1.00 64.12 100 PRO A O 1
ATOM 809 N N . LEU A 1 101 ? 18.449 -5.898 -16.323 1.00 52.22 101 LEU A N 1
ATOM 810 C CA . LEU A 1 101 ? 18.661 -7.093 -15.519 1.00 52.22 101 LEU A CA 1
ATOM 811 C C . LEU A 1 101 ? 18.690 -8.257 -16.506 1.00 52.22 101 LEU A C 1
ATOM 813 O O . LEU A 1 101 ? 17.669 -8.595 -17.107 1.00 52.22 101 LEU A O 1
ATOM 817 N N . VAL A 1 102 ? 19.888 -8.798 -16.739 1.00 42.97 102 VAL A N 1
ATOM 818 C CA . VAL A 1 102 ? 20.078 -9.944 -17.616 1.00 42.97 102 VAL A CA 1
ATOM 819 C C . VAL A 1 102 ? 19.459 -11.106 -16.871 1.00 42.97 102 VAL A C 1
ATOM 821 O O . VAL A 1 102 ? 20.082 -11.714 -16.001 1.00 42.97 102 VAL A O 1
ATOM 824 N N . ASN A 1 103 ? 18.186 -11.340 -17.175 1.00 40.62 103 ASN A N 1
ATOM 825 C CA . ASN A 1 103 ? 17.443 -12.461 -16.653 1.00 40.62 103 ASN A CA 1
ATOM 826 C C . ASN A 1 103 ? 18.289 -13.716 -16.848 1.00 40.62 103 ASN A C 1
ATOM 828 O O . ASN A 1 103 ? 18.771 -13.984 -17.953 1.00 40.62 103 ASN A O 1
ATOM 832 N N . ALA A 1 104 ? 18.368 -14.536 -15.804 1.00 40.28 104 ALA A N 1
ATOM 833 C CA . ALA A 1 104 ? 18.564 -15.966 -15.972 1.00 40.28 104 ALA A CA 1
ATOM 834 C C . ALA A 1 104 ? 17.305 -16.537 -16.653 1.00 40.28 104 ALA A C 1
ATOM 836 O O . ALA A 1 104 ? 16.497 -17.231 -16.045 1.00 40.28 104 ALA A O 1
ATOM 837 N N . GLN A 1 105 ? 17.102 -16.159 -17.916 1.00 39.09 105 GLN A N 1
ATOM 838 C CA . GLN A 1 105 ? 16.003 -16.590 -18.759 1.00 39.09 105 GLN A CA 1
ATOM 839 C C . GLN A 1 105 ? 16.342 -17.994 -19.250 1.00 39.09 105 GLN A C 1
ATOM 841 O O . GLN A 1 105 ? 16.847 -18.196 -20.355 1.00 39.09 105 GLN A O 1
ATOM 846 N N . SER A 1 106 ? 16.059 -18.984 -18.401 1.00 39.38 106 SER A N 1
ATOM 847 C CA . SER A 1 106 ? 15.726 -20.306 -18.908 1.00 39.38 106 SER A CA 1
ATOM 848 C C . SER A 1 106 ? 14.509 -20.132 -19.809 1.00 39.38 106 SER A C 1
ATOM 850 O O . SER A 1 106 ? 13.402 -19.859 -19.337 1.00 39.38 106 SER A O 1
ATOM 852 N N . ASN A 1 107 ? 14.728 -20.238 -21.117 1.00 43.25 107 ASN A N 1
ATOM 853 C CA . ASN A 1 107 ? 13.629 -20.492 -22.032 1.00 43.25 107 ASN A CA 1
ATOM 854 C C . ASN A 1 107 ? 12.939 -21.798 -21.599 1.00 43.25 107 ASN A C 1
ATOM 856 O O . ASN A 1 107 ? 13.582 -22.673 -21.020 1.00 43.25 107 ASN A O 1
ATOM 860 N N . ASP A 1 108 ? 11.646 -21.901 -21.896 1.00 48.41 108 ASP A N 1
ATOM 861 C CA . ASP A 1 108 ? 10.791 -23.063 -21.616 1.00 48.41 108 ASP A CA 1
ATOM 862 C C . ASP A 1 108 ? 10.312 -23.245 -20.163 1.00 48.41 108 ASP A C 1
ATOM 864 O O . ASP A 1 108 ? 10.359 -24.344 -19.616 1.00 48.41 108 ASP A O 1
ATOM 868 N N . ASP A 1 109 ? 9.683 -22.212 -19.586 1.00 43.69 109 ASP A N 1
ATOM 869 C CA . ASP A 1 109 ? 8.575 -22.468 -18.655 1.00 43.69 109 ASP A CA 1
ATOM 870 C C . ASP A 1 109 ? 7.341 -21.592 -18.943 1.00 43.69 109 ASP A C 1
ATOM 872 O O . ASP A 1 109 ? 7.401 -20.362 -19.004 1.00 43.69 109 ASP A O 1
ATOM 876 N N . LYS A 1 110 ? 6.198 -22.255 -19.149 1.00 52.66 110 LYS A N 1
ATOM 877 C CA . LYS A 1 110 ? 4.902 -21.650 -19.497 1.00 52.66 110 LYS A CA 1
ATOM 878 C C . LYS A 1 110 ? 4.058 -21.277 -18.270 1.00 52.66 110 LYS A C 1
ATOM 880 O O . LYS A 1 110 ? 2.944 -20.795 -18.462 1.00 52.66 110 LYS A O 1
ATOM 885 N N . GLY A 1 111 ? 4.564 -21.497 -17.052 1.00 52.56 111 GLY A N 1
ATOM 886 C CA . GLY A 1 111 ? 3.830 -21.292 -15.795 1.00 52.56 111 GLY A CA 1
ATOM 887 C C . GLY A 1 111 ? 4.456 -20.322 -14.785 1.00 52.56 111 GLY A C 1
ATOM 888 O O . GLY A 1 111 ? 3.969 -20.236 -13.663 1.00 52.56 111 GLY A O 1
ATOM 889 N N . SER A 1 112 ? 5.527 -19.595 -15.125 1.00 50.28 112 SER A N 1
ATOM 890 C CA . SER A 1 112 ? 6.119 -18.623 -14.189 1.00 50.28 112 SER A CA 1
ATOM 891 C C . SER A 1 112 ? 5.364 -17.279 -14.190 1.00 50.28 112 SER A C 1
ATOM 893 O O . SER A 1 112 ? 5.110 -16.732 -15.270 1.00 50.28 112 SER A O 1
ATOM 895 N N . PRO A 1 113 ? 5.040 -16.690 -13.017 1.00 59.66 113 PRO A N 1
ATOM 896 C CA . PRO A 1 113 ? 4.381 -15.387 -12.944 1.00 59.66 113 PRO A CA 1
ATOM 897 C C . PRO A 1 113 ? 5.267 -14.304 -13.572 1.00 59.66 113 PRO A C 1
ATOM 899 O O . PRO A 1 113 ? 6.443 -14.165 -13.239 1.00 59.66 113 PRO A O 1
ATOM 902 N N . LYS A 1 114 ? 4.695 -13.508 -14.484 1.00 82.38 114 LYS A N 1
ATOM 903 C CA . LYS A 1 114 ? 5.436 -12.498 -15.271 1.00 82.38 114 LYS A CA 1
ATOM 904 C C . LYS A 1 114 ? 5.933 -11.314 -14.432 1.00 82.38 114 LYS A C 1
ATOM 906 O O . LYS A 1 114 ? 6.690 -10.486 -14.938 1.00 82.38 114 LYS A O 1
ATOM 911 N N . PHE A 1 115 ? 5.481 -11.188 -13.186 1.00 89.69 115 PHE A N 1
ATOM 912 C CA . PHE A 1 115 ? 5.938 -10.166 -12.255 1.00 89.69 115 PHE A CA 1
ATOM 913 C C . PHE A 1 115 ? 6.788 -10.759 -11.141 1.00 89.69 115 PHE A C 1
ATOM 915 O O . PHE A 1 115 ? 6.339 -11.599 -10.364 1.00 89.69 115 PHE A O 1
ATOM 922 N N . GLU A 1 116 ? 7.988 -10.210 -10.986 1.00 92.38 116 GLU A N 1
ATOM 923 C CA . GLU A 1 116 ? 8.789 -10.451 -9.797 1.00 92.38 116 GLU A CA 1
ATOM 924 C C . GLU A 1 116 ? 8.170 -9.744 -8.585 1.00 92.38 116 GLU A C 1
ATOM 926 O O . GLU A 1 116 ? 7.896 -8.533 -8.593 1.00 92.38 116 GLU A O 1
ATOM 931 N N . PHE A 1 117 ? 7.978 -10.524 -7.524 1.00 93.69 117 PHE A N 1
ATOM 932 C CA . PHE A 1 117 ? 7.563 -10.065 -6.208 1.00 93.69 117 PHE A CA 1
ATOM 933 C C . PHE A 1 117 ? 8.652 -10.397 -5.199 1.00 93.69 117 PHE A C 1
ATOM 935 O O . PHE A 1 117 ? 9.089 -11.538 -5.078 1.00 93.69 117 PHE A O 1
ATOM 942 N N . THR A 1 118 ? 9.054 -9.403 -4.415 1.00 93.62 118 THR A N 1
ATOM 943 C CA . THR A 1 118 ? 9.961 -9.604 -3.278 1.00 93.62 118 THR A CA 1
ATOM 944 C C . THR A 1 118 ? 9.203 -9.355 -1.978 1.00 93.62 118 THR A C 1
ATOM 946 O O . THR A 1 118 ? 8.295 -8.519 -1.964 1.00 93.62 118 THR A O 1
ATOM 949 N N . PRO A 1 119 ? 9.515 -10.048 -0.868 1.00 91.69 119 PRO A N 1
ATOM 950 C CA . PRO A 1 119 ? 8.906 -9.742 0.420 1.00 91.69 119 PRO A CA 1
ATOM 951 C C . PRO A 1 119 ? 9.058 -8.252 0.766 1.00 91.69 119 PRO A C 1
ATOM 953 O O . PRO A 1 119 ? 10.117 -7.649 0.574 1.00 91.69 119 PRO A O 1
ATOM 956 N N . TYR A 1 120 ? 7.991 -7.637 1.279 1.00 87.88 120 TYR A N 1
ATOM 957 C CA . TYR A 1 120 ? 8.030 -6.248 1.755 1.00 87.88 120 TYR A CA 1
ATOM 958 C C . TYR A 1 120 ? 8.743 -6.122 3.111 1.00 87.88 120 TYR A C 1
ATOM 960 O O . TYR A 1 120 ? 9.082 -5.019 3.542 1.00 87.88 120 TYR A O 1
ATOM 968 N N . GLN A 1 121 ? 8.942 -7.254 3.791 1.00 78.19 121 GLN A N 1
ATOM 969 C CA . GLN A 1 121 ? 9.491 -7.357 5.135 1.00 78.19 121 GLN A CA 1
ATOM 970 C C . GLN A 1 121 ? 10.739 -6.468 5.294 1.00 78.19 121 GLN A C 1
ATOM 972 O O . GLN A 1 121 ? 11.734 -6.568 4.580 1.00 78.19 121 GLN A O 1
ATOM 977 N N . THR A 1 122 ? 10.651 -5.516 6.225 1.00 68.25 122 THR A N 1
ATOM 978 C CA . THR A 1 122 ? 11.798 -4.675 6.598 1.00 68.25 122 THR A CA 1
ATOM 979 C C . THR A 1 122 ? 12.776 -5.509 7.418 1.00 68.25 122 THR A C 1
ATOM 981 O O . THR A 1 122 ? 12.334 -6.413 8.118 1.00 68.25 122 THR A O 1
ATOM 984 N N . ALA A 1 123 ? 14.069 -5.164 7.446 1.00 67.88 123 ALA A N 1
ATOM 985 C CA . ALA A 1 123 ? 15.084 -5.900 8.218 1.00 67.88 123 ALA A CA 1
ATOM 986 C C . ALA A 1 123 ? 14.693 -6.172 9.695 1.00 67.88 123 ALA A C 1
ATOM 988 O O . ALA A 1 123 ? 15.104 -7.176 10.275 1.00 67.88 123 ALA A O 1
ATOM 989 N N . LYS A 1 124 ? 13.859 -5.306 10.298 1.00 70.50 124 LYS A N 1
ATOM 990 C CA . LYS A 1 124 ? 13.262 -5.528 11.625 1.00 70.50 124 LYS A CA 1
ATOM 991 C C . LYS A 1 124 ? 12.211 -6.648 11.620 1.00 70.50 124 LYS A C 1
ATOM 993 O O . LYS A 1 124 ? 12.268 -7.506 12.489 1.00 70.50 124 LYS A O 1
ATOM 998 N N . ILE A 1 125 ? 11.272 -6.649 10.670 1.00 70.19 125 ILE A N 1
ATOM 999 C CA . ILE A 1 125 ? 10.254 -7.709 10.524 1.00 70.19 125 ILE A CA 1
ATOM 1000 C C . ILE A 1 125 ? 10.932 -9.035 10.164 1.00 70.19 125 ILE A C 1
ATOM 1002 O O . ILE A 1 125 ? 10.686 -10.027 10.836 1.00 70.19 125 ILE A O 1
ATOM 1006 N N . ASP A 1 126 ? 11.855 -9.020 9.202 1.00 65.94 126 ASP A N 1
ATOM 1007 C CA . ASP A 1 126 ? 12.704 -10.150 8.799 1.00 65.94 126 ASP A CA 1
ATOM 1008 C C . ASP A 1 126 ? 13.355 -10.848 10.005 1.00 65.94 126 ASP A C 1
ATOM 1010 O O . ASP A 1 126 ? 13.296 -12.070 10.143 1.00 65.94 126 ASP A O 1
ATOM 1014 N N . LYS A 1 127 ? 13.956 -10.060 10.911 1.00 72.81 127 LYS A N 1
ATOM 1015 C CA . LYS A 1 127 ? 14.596 -10.564 12.134 1.00 72.81 127 LYS A CA 1
ATOM 1016 C C . LYS A 1 127 ? 13.587 -11.163 13.121 1.00 72.81 127 LYS A C 1
ATOM 1018 O O . LYS A 1 127 ? 13.904 -12.156 13.766 1.00 72.81 127 LYS A O 1
ATOM 1023 N N . LEU A 1 128 ? 12.395 -10.574 13.247 1.00 71.31 128 LEU A N 1
ATOM 1024 C CA . LEU A 1 128 ? 11.343 -11.081 14.137 1.00 71.31 128 LEU A CA 1
ATOM 1025 C C . LEU A 1 128 ? 10.706 -12.371 13.601 1.00 71.31 128 LEU A C 1
ATOM 1027 O O . LEU A 1 128 ? 10.462 -13.289 14.376 1.00 71.31 128 LEU A O 1
ATOM 1031 N N . VAL A 1 129 ? 10.487 -12.458 12.285 1.00 67.88 129 VAL A N 1
ATOM 1032 C CA . VAL A 1 129 ? 9.934 -13.644 11.614 1.00 67.88 129 VAL A CA 1
ATOM 1033 C C . VAL A 1 129 ? 10.929 -14.807 11.649 1.00 67.88 129 VAL A C 1
ATOM 1035 O O . VAL A 1 129 ? 10.542 -15.913 12.010 1.00 67.88 129 VAL A O 1
ATOM 1038 N N . ARG A 1 130 ? 12.214 -14.572 11.338 1.00 65.06 130 ARG A N 1
ATOM 1039 C CA . ARG A 1 130 ? 13.249 -15.627 11.367 1.00 65.06 130 ARG A CA 1
ATOM 1040 C C . ARG A 1 130 ? 13.707 -16.035 12.770 1.00 65.06 130 ARG A C 1
ATOM 1042 O O . ARG A 1 130 ? 14.302 -17.093 12.909 1.00 65.06 130 ARG A O 1
ATOM 1049 N N . GLY A 1 131 ? 13.474 -15.205 13.786 1.00 61.56 131 GLY A N 1
ATOM 1050 C CA . GLY A 1 131 ? 13.883 -15.469 15.171 1.00 61.56 131 GLY A CA 1
ATOM 1051 C C . GLY A 1 131 ? 12.802 -16.094 16.056 1.00 61.56 131 GLY A C 1
ATOM 1052 O O . GLY A 1 131 ? 12.931 -16.006 17.269 1.00 61.56 131 GLY A O 1
ATOM 1053 N N . GLU A 1 132 ? 11.710 -16.612 15.480 1.00 62.16 132 GLU A N 1
ATOM 1054 C CA . GLU A 1 132 ? 10.533 -17.153 16.196 1.00 62.16 132 GLU A CA 1
ATOM 1055 C C . GLU A 1 132 ? 9.816 -16.155 17.136 1.00 62.16 132 GLU A C 1
ATOM 1057 O O . GLU A 1 132 ? 8.872 -16.507 17.845 1.00 62.16 132 GLU A O 1
ATOM 1062 N N . LEU A 1 133 ? 10.161 -14.863 17.072 1.00 72.69 133 LEU A N 1
ATOM 1063 C CA . LEU A 1 133 ? 9.610 -13.780 17.897 1.00 72.69 133 LEU A CA 1
ATOM 1064 C C . LEU A 1 133 ? 8.217 -13.321 17.416 1.00 72.69 133 LEU A C 1
ATOM 1066 O O . LEU A 1 133 ? 7.943 -12.127 17.261 1.00 72.69 133 LEU A O 1
ATOM 1070 N N . THR A 1 134 ? 7.308 -14.278 17.208 1.00 76.81 134 THR A N 1
ATOM 1071 C CA . THR A 1 134 ? 5.906 -14.047 16.815 1.00 76.81 134 THR A CA 1
ATOM 1072 C C . THR A 1 134 ? 5.198 -13.088 17.774 1.00 76.81 134 THR A C 1
ATOM 1074 O O . THR A 1 134 ? 4.481 -12.201 17.313 1.00 76.81 134 THR A O 1
ATOM 1077 N N . GLN A 1 135 ? 5.444 -13.206 19.082 1.00 80.06 135 GLN A N 1
ATOM 1078 C CA . GLN A 1 135 ? 4.857 -12.330 20.103 1.00 80.06 135 GLN A CA 1
ATOM 1079 C C . GLN A 1 135 ? 5.297 -10.865 19.952 1.00 80.06 135 GLN A C 1
ATOM 1081 O O . GLN A 1 135 ? 4.469 -9.964 20.041 1.00 80.06 135 GLN A O 1
ATOM 1086 N N . GLU A 1 136 ? 6.572 -10.604 19.651 1.00 82.19 136 GLU A N 1
ATOM 1087 C CA . GLU A 1 136 ? 7.078 -9.234 19.470 1.00 82.19 136 GLU A CA 1
ATOM 1088 C C . GLU A 1 136 ? 6.582 -8.608 18.158 1.00 82.19 136 GLU A C 1
ATOM 1090 O O . GLU A 1 136 ? 6.314 -7.406 18.099 1.00 82.19 136 GLU A O 1
ATOM 1095 N N . LEU A 1 137 ? 6.400 -9.417 17.106 1.00 81.88 137 LEU A N 1
ATOM 1096 C CA . LEU A 1 137 ? 5.727 -8.967 15.888 1.00 81.88 137 LEU A CA 1
ATOM 1097 C C . LEU A 1 137 ? 4.250 -8.638 16.153 1.00 81.88 137 LEU A C 1
ATOM 1099 O O . LEU A 1 137 ? 3.782 -7.604 15.678 1.00 81.88 137 LEU A O 1
ATOM 1103 N N . ASN A 1 138 ? 3.544 -9.463 16.934 1.00 83.69 138 ASN A N 1
ATOM 1104 C CA . ASN A 1 138 ? 2.166 -9.193 17.348 1.00 83.69 138 ASN A CA 1
ATOM 1105 C C . ASN A 1 138 ? 2.084 -7.878 18.134 1.00 83.69 138 ASN A C 1
ATOM 1107 O O . ASN A 1 138 ? 1.393 -6.972 17.679 1.00 83.69 138 ASN A O 1
ATOM 1111 N N . ARG A 1 139 ? 2.899 -7.699 19.183 1.00 84.62 139 ARG A N 1
ATOM 1112 C CA . ARG A 1 139 ? 2.974 -6.456 19.975 1.00 84.62 139 ARG A CA 1
ATOM 1113 C C . ARG A 1 139 ? 3.239 -5.212 19.116 1.00 84.62 139 ARG A C 1
ATOM 1115 O O . ARG A 1 139 ? 2.670 -4.147 19.353 1.00 84.62 139 ARG A O 1
ATOM 1122 N N . LEU A 1 140 ? 4.089 -5.335 18.091 1.00 85.56 140 LEU A N 1
ATOM 1123 C CA . LEU A 1 140 ? 4.372 -4.260 17.134 1.00 85.56 140 LEU A CA 1
ATOM 1124 C C . LEU A 1 140 ? 3.184 -3.962 16.204 1.00 85.56 140 LEU A C 1
ATOM 1126 O O . LEU A 1 140 ? 2.998 -2.806 15.820 1.00 85.56 140 LEU A O 1
ATOM 1130 N N . ILE A 1 141 ? 2.408 -4.978 15.822 1.00 87.06 141 ILE A N 1
ATOM 1131 C CA . ILE A 1 141 ? 1.151 -4.825 15.078 1.00 87.06 141 ILE A CA 1
ATOM 1132 C C . ILE A 1 141 ? 0.104 -4.146 15.971 1.00 87.06 141 ILE A C 1
ATOM 1134 O O . ILE A 1 141 ? -0.435 -3.122 15.562 1.00 87.06 141 ILE A O 1
ATOM 1138 N N . ASP A 1 142 ? -0.095 -4.630 17.200 1.00 87.94 142 ASP A N 1
ATOM 1139 C CA . ASP A 1 142 ? -1.064 -4.101 18.170 1.00 87.94 142 ASP A CA 1
ATOM 1140 C C . ASP A 1 142 ? -0.817 -2.619 18.451 1.00 87.94 142 ASP A C 1
ATOM 1142 O O . ASP A 1 142 ? -1.684 -1.785 18.197 1.00 87.94 142 ASP A O 1
ATOM 1146 N N . GLY A 1 143 ? 0.409 -2.264 18.851 1.00 87.12 143 GLY A N 1
ATOM 1147 C CA . GLY A 1 143 ? 0.776 -0.873 19.107 1.00 87.12 143 GLY A CA 1
ATOM 1148 C C . GLY A 1 143 ? 0.584 0.037 17.888 1.00 87.12 143 GLY A C 1
ATOM 1149 O O . GLY A 1 143 ? 0.185 1.188 18.039 1.00 87.12 143 GLY A O 1
ATOM 1150 N N . LYS A 1 144 ? 0.806 -0.460 16.661 1.00 88.38 144 LYS A N 1
ATOM 1151 C CA . LYS A 1 144 ? 0.551 0.321 15.437 1.00 88.38 144 LYS A CA 1
ATOM 1152 C C . LYS A 1 144 ? -0.931 0.464 15.114 1.00 88.38 144 LYS A C 1
ATOM 1154 O O . LYS A 1 144 ? -1.323 1.526 14.633 1.00 88.38 144 LYS A O 1
ATOM 1159 N N . ILE A 1 145 ? -1.733 -0.578 15.322 1.00 88.31 145 ILE A N 1
ATOM 1160 C CA . ILE A 1 145 ? -3.175 -0.533 15.074 1.00 88.31 145 ILE A CA 1
ATOM 1161 C C . ILE A 1 145 ? -3.825 0.418 16.084 1.00 88.31 145 ILE A C 1
ATOM 1163 O O . ILE A 1 145 ? -4.428 1.402 15.654 1.00 88.31 145 ILE A O 1
ATOM 1167 N N . SER A 1 146 ? -3.594 0.242 17.391 1.00 87.94 146 SER A N 1
ATOM 1168 C CA . SER A 1 146 ? -4.116 1.150 18.423 1.00 87.94 146 SER A CA 1
ATOM 1169 C C . SER A 1 146 ? -3.675 2.601 18.184 1.00 87.94 146 SER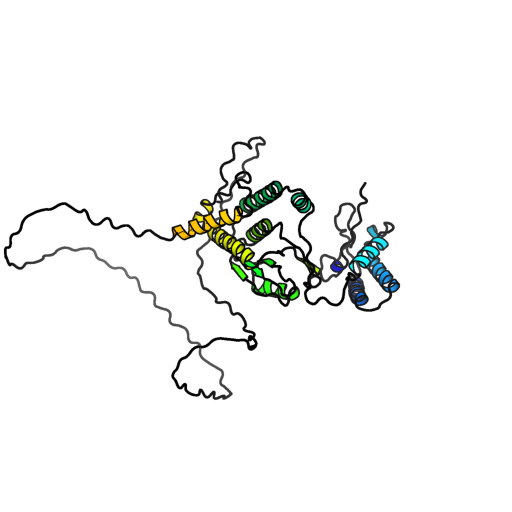 A C 1
ATOM 1171 O O . SER A 1 146 ? -4.514 3.499 18.197 1.00 87.94 146 SER A O 1
ATOM 1173 N N . GLN A 1 147 ? -2.401 2.854 17.847 1.00 86.56 147 GLN A N 1
ATOM 1174 C CA . GLN A 1 147 ? -1.922 4.211 17.537 1.00 86.56 147 GLN A CA 1
ATOM 1175 C C . GLN A 1 147 ? -2.626 4.835 16.318 1.00 86.56 147 GLN A C 1
ATOM 1177 O O . GLN A 1 147 ? -2.927 6.032 16.335 1.00 86.56 147 GLN A O 1
ATOM 1182 N N . ASN A 1 148 ? -2.897 4.050 15.265 1.00 86.69 148 ASN A N 1
ATOM 1183 C CA . ASN A 1 148 ? -3.657 4.519 14.102 1.00 86.69 148 ASN A CA 1
ATOM 1184 C C . ASN A 1 148 ? -5.105 4.882 14.481 1.00 86.69 148 ASN A C 1
ATOM 1186 O O . ASN A 1 148 ? -5.624 5.842 13.923 1.00 86.69 148 ASN A O 1
ATOM 1190 N N . PHE A 1 149 ? -5.746 4.168 15.414 1.00 86.94 149 PHE A N 1
ATOM 1191 C CA . PHE A 1 149 ? -7.088 4.526 15.894 1.00 86.94 149 PHE A CA 1
ATOM 1192 C C . PHE A 1 149 ? -7.080 5.774 16.793 1.00 86.94 149 PHE A C 1
ATOM 1194 O O . PHE A 1 149 ? -7.890 6.673 16.584 1.00 86.94 149 PHE A O 1
ATOM 1201 N N . ILE A 1 150 ? -6.153 5.857 17.754 1.00 84.25 150 ILE A N 1
ATOM 1202 C CA . ILE A 1 150 ? -6.089 6.938 18.758 1.00 84.25 150 ILE A CA 1
ATOM 1203 C C . ILE A 1 150 ? -5.756 8.297 18.125 1.00 84.25 150 ILE A C 1
ATOM 1205 O O . ILE A 1 150 ? -6.314 9.320 18.511 1.00 84.25 150 ILE A O 1
ATOM 1209 N N . THR A 1 151 ? -4.831 8.334 17.160 1.00 82.81 151 THR A N 1
ATOM 1210 C CA . THR A 1 151 ? -4.337 9.604 16.589 1.00 82.81 151 THR A CA 1
ATOM 1211 C C . THR A 1 151 ? -5.121 10.114 15.382 1.00 82.81 151 THR A C 1
ATOM 1213 O O . THR A 1 151 ? -4.849 11.217 14.899 1.00 82.81 151 THR A O 1
ATOM 1216 N N . HIS A 1 152 ? -6.066 9.331 14.857 1.00 85.19 152 HIS A N 1
ATOM 1217 C CA . HIS A 1 152 ? -6.754 9.667 13.616 1.00 85.19 152 HIS A CA 1
ATOM 1218 C C . HIS A 1 152 ? -8.018 10.498 13.849 1.00 85.19 152 HIS A C 1
ATOM 1220 O O . HIS A 1 152 ? -8.795 10.255 14.768 1.00 85.19 152 HIS A O 1
ATOM 1226 N N . LYS A 1 153 ? -8.250 11.479 12.971 1.00 87.00 153 LYS A N 1
ATOM 1227 C CA . LYS A 1 153 ? -9.464 12.302 12.984 1.00 87.00 153 LYS A CA 1
ATOM 1228 C C . LYS A 1 153 ? -10.535 11.644 12.121 1.00 87.00 153 LYS A C 1
ATOM 1230 O O . LYS A 1 153 ? -10.382 11.571 10.905 1.00 87.00 153 LYS A O 1
ATOM 1235 N N . TRP A 1 154 ? -11.615 11.186 12.750 1.00 86.00 154 TRP A N 1
ATOM 1236 C CA . TRP A 1 154 ? -12.733 10.494 12.099 1.00 86.00 154 TRP A CA 1
ATOM 1237 C C . TRP A 1 154 ? -13.574 11.441 11.236 1.00 86.00 154 TRP A C 1
ATOM 1239 O O . TRP A 1 154 ? -14.612 11.954 11.653 1.00 86.00 154 TRP A O 1
ATOM 1249 N N . GLU A 1 155 ? -13.105 11.683 10.015 1.00 85.44 155 GLU A N 1
ATOM 1250 C CA . GLU A 1 155 ? -13.734 12.578 9.049 1.00 85.44 155 GLU A CA 1
ATOM 1251 C C . GLU A 1 155 ? -14.745 11.829 8.167 1.00 85.44 155 GLU A C 1
ATOM 1253 O O . GLU A 1 155 ? -14.508 10.701 7.727 1.00 85.44 155 GLU A O 1
ATOM 1258 N N . LYS A 1 156 ? -15.866 12.489 7.845 1.00 80.25 156 LYS A N 1
ATOM 1259 C CA . LYS A 1 156 ? -16.882 11.976 6.911 1.00 80.25 156 LYS A CA 1
ATOM 1260 C C . LYS A 1 156 ? -16.425 12.169 5.460 1.00 80.25 156 LYS A C 1
ATOM 1262 O O . LYS A 1 156 ? -16.894 13.069 4.765 1.00 80.25 156 LYS A O 1
ATOM 1267 N N . LYS A 1 157 ? -15.486 11.335 5.007 1.00 86.94 157 LYS A N 1
ATOM 1268 C CA . LYS A 1 157 ? -14.980 11.319 3.624 1.00 86.94 157 LYS A CA 1
ATOM 1269 C C . LYS A 1 157 ? -15.544 10.153 2.816 1.00 86.94 157 LYS A C 1
ATOM 1271 O O . LYS A 1 157 ? -15.744 9.058 3.340 1.00 86.94 157 LYS A O 1
ATOM 1276 N N . ARG A 1 158 ? -15.805 10.401 1.526 1.00 90.44 158 ARG A N 1
ATOM 1277 C CA . ARG A 1 158 ? -16.232 9.375 0.564 1.00 90.44 158 ARG A CA 1
ATOM 1278 C C . ARG A 1 158 ? -15.017 8.646 0.003 1.00 90.44 158 ARG A C 1
ATOM 1280 O O . ARG A 1 158 ? -14.638 8.864 -1.143 1.00 90.44 158 ARG A O 1
ATOM 1287 N N . ASP A 1 159 ? -14.433 7.791 0.832 1.00 95.50 159 ASP A N 1
ATOM 1288 C CA . ASP A 1 159 ? -13.312 6.952 0.433 1.00 95.50 159 ASP A CA 1
ATOM 1289 C C . ASP A 1 159 ? -13.731 5.476 0.301 1.00 95.50 159 ASP A C 1
ATOM 1291 O O . ASP A 1 159 ? -14.791 5.045 0.764 1.00 95.50 159 ASP A O 1
ATOM 1295 N N . TYR A 1 160 ? -12.877 4.701 -0.359 1.00 97.31 160 TYR A N 1
ATOM 1296 C CA . TYR A 1 160 ? -13.072 3.297 -0.688 1.00 97.31 160 TYR A CA 1
ATOM 1297 C C . TYR A 1 160 ? -11.785 2.515 -0.429 1.00 97.31 160 TYR A C 1
ATOM 1299 O O . TYR A 1 160 ? -10.684 3.031 -0.648 1.00 97.31 160 TYR A O 1
ATOM 1307 N N . LEU A 1 161 ? -11.926 1.256 -0.018 1.00 97.75 161 LEU A N 1
ATOM 1308 C CA . LEU A 1 161 ? -10.894 0.242 -0.230 1.00 97.75 161 LEU A CA 1
ATOM 1309 C C . LEU A 1 161 ? -11.178 -0.458 -1.559 1.00 97.75 161 LEU A C 1
ATOM 1311 O O . LEU A 1 161 ? -12.335 -0.709 -1.882 1.00 97.75 161 LEU A O 1
ATOM 1315 N N . TYR A 1 162 ? -10.142 -0.775 -2.325 1.00 96.94 162 TYR A N 1
ATOM 1316 C CA . TYR A 1 162 ? -10.245 -1.605 -3.521 1.00 96.94 162 TYR A CA 1
ATOM 1317 C C . TYR A 1 162 ? -9.324 -2.817 -3.392 1.00 96.94 162 TYR A C 1
ATOM 1319 O O . TYR A 1 162 ? -8.221 -2.712 -2.846 1.00 96.94 162 TYR A O 1
ATOM 1327 N N . ILE A 1 163 ? -9.770 -3.953 -3.920 1.00 96.81 163 ILE A N 1
ATOM 1328 C CA . ILE A 1 163 ? -8.973 -5.172 -4.054 1.00 96.81 163 ILE A CA 1
ATOM 1329 C C . ILE A 1 163 ? -9.101 -5.677 -5.491 1.00 96.81 163 ILE A C 1
ATOM 1331 O O . ILE A 1 163 ? -10.198 -5.636 -6.047 1.00 96.81 163 ILE A O 1
ATOM 1335 N N . PHE A 1 164 ? -8.004 -6.134 -6.091 1.00 95.44 164 PHE A N 1
ATOM 1336 C CA . PHE A 1 164 ? -8.015 -6.830 -7.381 1.00 95.44 164 PHE A CA 1
ATOM 1337 C C . PHE A 1 164 ? -6.926 -7.904 -7.454 1.00 95.44 164 PHE A C 1
ATOM 1339 O O . PHE A 1 164 ? -5.948 -7.859 -6.704 1.00 95.44 164 PHE A O 1
ATOM 1346 N N . GLU A 1 165 ? -7.063 -8.814 -8.411 1.00 94.56 165 GLU A N 1
ATOM 1347 C CA . GLU A 1 165 ? -6.015 -9.749 -8.837 1.00 94.56 165 GLU A CA 1
ATOM 1348 C C . GLU A 1 165 ? -5.505 -9.373 -10.232 1.00 94.56 165 GLU A C 1
ATOM 1350 O O . GLU A 1 165 ? -6.093 -8.540 -10.921 1.00 94.56 165 GLU A O 1
ATOM 1355 N N . CYS A 1 166 ? -4.384 -9.947 -10.662 1.00 92.25 166 CYS A N 1
ATOM 1356 C CA . CYS A 1 166 ? -3.855 -9.744 -12.009 1.00 92.25 166 CYS A CA 1
ATOM 1357 C C . CYS A 1 166 ? -3.407 -11.088 -12.567 1.00 92.25 166 CYS A C 1
ATOM 1359 O O . CYS A 1 166 ? -2.734 -11.830 -11.859 1.00 92.25 166 CYS A O 1
ATOM 1361 N N . GLU A 1 167 ? -3.729 -11.379 -13.827 1.00 90.25 167 GLU A N 1
ATOM 1362 C CA . GLU A 1 167 ? -3.336 -12.635 -14.488 1.00 90.25 167 GLU A CA 1
ATOM 1363 C C . GLU A 1 167 ? -1.810 -12.847 -14.435 1.00 90.25 167 GLU A C 1
ATOM 1365 O O . GLU A 1 167 ? -1.314 -13.932 -14.161 1.00 90.25 167 GLU A O 1
ATOM 1370 N N . GLU A 1 168 ? -1.038 -11.772 -14.610 1.00 90.31 168 GLU A N 1
ATOM 1371 C CA . GLU A 1 168 ? 0.426 -11.783 -14.509 1.00 90.31 168 GLU A CA 1
ATOM 1372 C C . GLU A 1 168 ? 0.977 -11.898 -13.070 1.00 90.31 168 GLU A C 1
ATOM 1374 O O . GLU A 1 168 ? 2.195 -11.968 -12.883 1.00 90.31 168 GLU A O 1
ATOM 1379 N N . ALA A 1 169 ? 0.092 -11.895 -12.070 1.00 92.06 169 ALA A N 1
ATOM 1380 C CA . ALA A 1 169 ? 0.363 -11.934 -10.636 1.00 92.06 169 ALA A CA 1
ATOM 1381 C C . ALA A 1 169 ? -0.400 -13.087 -9.950 1.00 92.06 169 ALA A C 1
ATOM 1383 O O . ALA A 1 169 ? -0.966 -12.897 -8.876 1.00 92.06 169 ALA A O 1
ATOM 1384 N N . GLU A 1 170 ? -0.462 -14.262 -10.577 1.00 90.44 170 GLU A N 1
ATOM 1385 C CA . GLU A 1 170 ? -1.212 -15.411 -10.057 1.00 90.44 170 GLU A CA 1
ATOM 1386 C C . GLU A 1 170 ? -0.876 -15.727 -8.582 1.00 90.44 170 GLU A C 1
ATOM 1388 O O . GLU A 1 170 ? 0.288 -15.734 -8.169 1.00 90.44 170 GLU A O 1
ATOM 1393 N N . GLY A 1 171 ? -1.914 -15.945 -7.766 1.00 90.62 171 GLY A N 1
ATOM 1394 C CA . GLY A 1 171 ? -1.787 -16.150 -6.317 1.00 90.62 171 GLY A CA 1
ATOM 1395 C C . GLY A 1 171 ? -1.418 -14.893 -5.512 1.00 90.62 171 GLY A C 1
ATOM 1396 O O . GLY A 1 171 ? -1.053 -15.010 -4.338 1.00 90.62 171 GLY A O 1
ATOM 1397 N N . MET A 1 172 ? -1.483 -13.705 -6.125 1.00 95.44 172 MET A N 1
ATOM 1398 C CA . MET A 1 172 ? -1.218 -12.417 -5.486 1.00 95.44 172 MET A CA 1
ATOM 1399 C C . MET A 1 172 ? -2.383 -11.447 -5.703 1.00 95.44 172 MET A C 1
ATOM 1401 O O . MET A 1 172 ? -2.734 -11.102 -6.832 1.00 95.44 172 MET A O 1
ATOM 1405 N N . CYS A 1 173 ? -2.908 -10.897 -4.613 1.00 95.62 173 CYS A N 1
ATOM 1406 C CA . CYS A 1 173 ? -3.922 -9.849 -4.651 1.00 95.62 173 CYS A CA 1
ATOM 1407 C C . CYS A 1 173 ? -3.325 -8.484 -4.271 1.00 95.62 173 CYS A C 1
ATOM 1409 O O . CYS A 1 173 ? -2.377 -8.367 -3.482 1.00 95.62 173 CYS A O 1
ATOM 1411 N N . LYS A 1 174 ? -3.879 -7.414 -4.849 1.00 96.69 174 LYS A N 1
ATOM 1412 C CA . LYS A 1 174 ? -3.527 -6.030 -4.534 1.00 96.69 174 LYS A CA 1
ATOM 1413 C C . LYS A 1 174 ? -4.642 -5.379 -3.731 1.00 96.69 174 LYS A C 1
ATOM 1415 O O . LYS A 1 174 ? -5.740 -5.227 -4.248 1.00 96.69 174 LYS A O 1
ATOM 1420 N N . LEU A 1 175 ? -4.334 -4.899 -2.528 1.00 97.50 175 LEU A N 1
ATOM 1421 C CA . LEU A 1 175 ? -5.220 -4.039 -1.734 1.00 97.50 175 LEU A CA 1
ATOM 1422 C C . LEU A 1 175 ? -4.763 -2.580 -1.856 1.00 97.50 175 LEU A C 1
ATOM 1424 O O . LEU A 1 175 ? -3.565 -2.299 -1.868 1.00 97.50 175 LEU A O 1
ATOM 1428 N N . GLY A 1 176 ? -5.689 -1.627 -1.876 1.00 97.19 176 GLY A N 1
ATOM 1429 C CA . GLY A 1 176 ? -5.353 -0.234 -1.591 1.00 97.19 176 GLY A CA 1
ATOM 1430 C C . GLY A 1 176 ? -6.564 0.649 -1.323 1.00 97.19 176 GLY A C 1
ATOM 1431 O O . GLY A 1 176 ? -7.692 0.169 -1.280 1.00 97.19 176 GLY A O 1
ATOM 1432 N N . HIS A 1 177 ? -6.330 1.950 -1.159 1.00 97.06 177 HIS A N 1
ATOM 1433 C CA . HIS A 1 177 ? -7.383 2.940 -0.924 1.00 97.06 177 HIS A CA 1
ATOM 1434 C C . HIS A 1 177 ? -7.520 3.994 -2.033 1.00 97.06 177 HIS A C 1
ATOM 1436 O O . HIS A 1 177 ? -6.556 4.336 -2.725 1.00 97.06 177 HIS A O 1
ATOM 1442 N N . THR A 1 178 ? -8.728 4.539 -2.201 1.00 96.44 178 THR A N 1
ATOM 1443 C CA . THR A 1 178 ? -8.995 5.666 -3.106 1.00 96.44 178 THR A CA 1
ATOM 1444 C C . THR A 1 178 ? -10.255 6.450 -2.731 1.00 96.44 178 THR A C 1
ATOM 1446 O O . THR A 1 178 ? -11.204 5.907 -2.187 1.00 96.44 178 THR A O 1
ATOM 1449 N N . ASP A 1 179 ? -10.269 7.731 -3.075 1.00 95.62 179 ASP A N 1
ATOM 1450 C CA . ASP A 1 179 ? -11.423 8.639 -3.134 1.00 95.62 179 ASP A CA 1
ATOM 1451 C C . ASP A 1 179 ? -12.255 8.482 -4.429 1.00 95.62 179 ASP A C 1
ATOM 1453 O O . ASP A 1 179 ? -13.362 9.004 -4.544 1.00 95.62 179 ASP A O 1
ATOM 1457 N N . SER A 1 180 ? -11.712 7.811 -5.451 1.00 95.38 180 SER A N 1
ATOM 1458 C CA . SER A 1 180 ? -12.288 7.760 -6.796 1.00 95.38 180 SER A CA 1
ATOM 1459 C C . SER A 1 180 ? -11.917 6.451 -7.515 1.00 95.38 180 SER A C 1
ATOM 1461 O O . SER A 1 180 ? -10.917 6.411 -8.244 1.00 95.38 180 SER A O 1
ATOM 1463 N N . PRO A 1 181 ? -12.732 5.385 -7.364 1.00 92.81 181 PRO A N 1
ATOM 1464 C CA . PRO A 1 181 ? -12.481 4.076 -7.974 1.00 92.81 181 PRO A CA 1
ATOM 1465 C C . PRO A 1 181 ? -12.197 4.153 -9.478 1.00 92.81 181 PRO A C 1
ATOM 1467 O O . PRO A 1 181 ? -11.137 3.735 -9.927 1.00 92.81 181 PRO A O 1
ATOM 1470 N N . SER A 1 182 ? -13.043 4.826 -10.266 1.00 91.31 182 SER A N 1
ATOM 1471 C CA . SER A 1 182 ? -12.862 4.937 -11.726 1.00 91.31 182 SER A CA 1
ATOM 1472 C C . SER A 1 182 ? -11.562 5.643 -12.149 1.00 91.31 182 SER A C 1
ATOM 1474 O O . SER A 1 182 ? -10.970 5.302 -13.179 1.00 91.31 182 SER A O 1
ATOM 1476 N N . ARG A 1 183 ? -11.082 6.614 -11.354 1.00 94.62 183 ARG A N 1
ATOM 1477 C CA . ARG A 1 183 ? -9.776 7.256 -11.574 1.00 94.62 183 ARG A CA 1
ATOM 1478 C C . ARG A 1 183 ? -8.643 6.289 -11.244 1.00 94.62 183 ARG A C 1
ATOM 1480 O O . ARG A 1 183 ? -7.648 6.250 -11.965 1.00 94.62 183 ARG A O 1
ATOM 1487 N N . ARG A 1 184 ? -8.788 5.521 -10.162 1.00 94.56 184 ARG A N 1
ATOM 1488 C CA . ARG A 1 184 ? -7.772 4.589 -9.671 1.00 94.56 184 ARG A CA 1
ATOM 1489 C C . ARG A 1 184 ? -7.626 3.363 -10.572 1.00 94.56 184 ARG A C 1
ATOM 1491 O O . ARG A 1 184 ? -6.500 3.058 -10.956 1.00 94.56 184 ARG A O 1
ATOM 1498 N N . ALA A 1 185 ? -8.731 2.773 -11.019 1.00 90.50 185 ALA A N 1
ATOM 1499 C CA . ALA A 1 185 ? -8.787 1.752 -12.064 1.00 90.50 185 ALA A CA 1
ATOM 1500 C C . ALA A 1 185 ? -7.973 2.169 -13.304 1.00 90.50 185 ALA A C 1
ATOM 1502 O O . ALA A 1 185 ? -7.027 1.495 -13.708 1.00 90.50 185 ALA A O 1
ATOM 1503 N N . SER A 1 186 ? -8.254 3.365 -13.837 1.00 89.62 186 SER A N 1
ATOM 1504 C CA . SER A 1 186 ? -7.552 3.950 -14.992 1.00 89.62 186 SER A CA 1
ATOM 1505 C C . SER A 1 186 ? -6.043 4.161 -14.775 1.00 89.62 186 SER A C 1
ATOM 1507 O O . SER A 1 186 ? -5.278 4.185 -15.740 1.00 89.62 186 SER A O 1
ATOM 1509 N N . GLN A 1 187 ? -5.586 4.333 -13.529 1.00 92.75 187 GLN A N 1
ATOM 1510 C CA . GLN A 1 187 ? -4.155 4.368 -13.196 1.00 92.75 187 GLN A CA 1
ATOM 1511 C C . GLN A 1 187 ? -3.557 2.958 -13.160 1.00 92.75 187 GLN A C 1
ATOM 1513 O O . GLN A 1 187 ? -2.457 2.754 -13.675 1.00 92.75 187 GLN A O 1
ATOM 1518 N N . HIS A 1 188 ? -4.278 1.989 -12.589 1.00 92.94 188 HIS A N 1
ATOM 1519 C CA . HIS A 1 188 ? -3.825 0.601 -12.485 1.00 92.94 188 HIS A CA 1
ATOM 1520 C C . HIS A 1 188 ? -3.689 -0.076 -13.840 1.00 92.94 188 HIS A C 1
ATOM 1522 O O . HIS A 1 188 ? -2.670 -0.724 -14.039 1.00 92.94 188 HIS A O 1
ATOM 1528 N N . VAL A 1 189 ? -4.595 0.159 -14.800 1.00 90.75 189 VAL A N 1
ATOM 1529 C CA . VAL A 1 189 ? -4.500 -0.393 -16.174 1.00 90.75 189 VAL A CA 1
ATOM 1530 C C . VAL A 1 189 ? -3.133 -0.110 -16.820 1.00 90.75 189 VAL A C 1
ATOM 1532 O O . VAL A 1 189 ? -2.603 -0.946 -17.548 1.00 90.75 189 VAL A O 1
ATOM 1535 N N . LYS A 1 190 ? -2.506 1.040 -16.520 1.00 92.69 190 LYS A N 1
ATOM 1536 C CA . LYS A 1 190 ? -1.168 1.388 -17.038 1.00 92.69 190 LYS A CA 1
ATOM 1537 C C . LYS A 1 190 ? -0.078 0.425 -16.561 1.00 92.69 190 LYS A C 1
ATOM 1539 O O . LYS A 1 190 ? 0.878 0.168 -17.284 1.00 92.69 190 LYS A O 1
ATOM 1544 N N . CYS A 1 191 ? -0.214 -0.090 -15.344 1.00 94.06 191 CYS A N 1
ATOM 1545 C CA . CYS A 1 191 ? 0.734 -1.009 -14.718 1.00 94.06 191 CYS A CA 1
ATOM 1546 C C . CYS A 1 191 ? 0.333 -2.471 -14.999 1.00 94.06 191 CYS A C 1
ATOM 1548 O O . CYS A 1 191 ? 1.154 -3.294 -15.409 1.00 94.06 191 CYS A O 1
ATOM 1550 N N . TYR A 1 192 ? -0.962 -2.740 -14.868 1.00 94.06 192 TYR A N 1
ATOM 1551 C CA . TYR A 1 192 ? -1.617 -4.036 -14.739 1.00 94.06 192 TYR A CA 1
ATOM 1552 C C . TYR A 1 192 ? -2.789 -4.105 -15.736 1.00 94.06 192 TYR A C 1
ATOM 1554 O O . TYR A 1 192 ? -3.937 -3.907 -15.353 1.00 94.06 192 TYR A O 1
ATOM 1562 N N . PRO A 1 193 ? -2.527 -4.273 -17.045 1.00 87.12 193 PRO A N 1
ATOM 1563 C CA . PRO A 1 193 ? -3.560 -4.145 -18.075 1.00 87.12 193 PRO A CA 1
ATOM 1564 C C . PRO A 1 193 ? -4.617 -5.255 -18.019 1.00 87.12 193 PRO A C 1
ATOM 1566 O O . PRO A 1 193 ? -5.737 -5.025 -18.466 1.00 87.12 193 PRO A O 1
ATOM 1569 N N . ASN A 1 194 ? -4.271 -6.414 -17.449 1.00 86.75 194 ASN A N 1
ATOM 1570 C CA . ASN A 1 194 ? -5.138 -7.582 -17.303 1.00 86.75 194 ASN A CA 1
ATOM 1571 C C . ASN A 1 194 ? -5.491 -7.839 -15.824 1.00 86.75 194 ASN A C 1
ATOM 1573 O O . ASN A 1 194 ? -5.547 -8.988 -15.381 1.00 86.75 194 ASN A O 1
ATOM 1577 N N . PHE A 1 195 ? -5.705 -6.774 -15.035 1.00 87.56 195 PHE A N 1
ATOM 1578 C CA . PHE A 1 195 ? -6.266 -6.954 -13.696 1.00 87.56 195 PHE A CA 1
ATOM 1579 C C . PHE A 1 195 ? -7.724 -7.426 -13.783 1.00 87.56 195 PHE A C 1
ATOM 1581 O O . PHE A 1 195 ? -8.517 -6.927 -14.586 1.00 87.56 195 PHE A O 1
ATOM 1588 N N . THR A 1 196 ? -8.076 -8.389 -12.942 1.00 81.38 196 THR A N 1
ATOM 1589 C CA . THR A 1 196 ? -9.400 -9.001 -12.849 1.00 81.38 196 THR A CA 1
ATOM 1590 C C . THR A 1 196 ? -10.097 -8.561 -11.562 1.00 81.38 196 THR A C 1
ATOM 1592 O O . THR A 1 196 ? -9.466 -8.251 -10.555 1.00 81.38 196 THR A O 1
ATOM 1595 N N . GLN A 1 197 ? -11.431 -8.505 -11.624 1.00 67.44 197 GLN A N 1
ATOM 1596 C CA . GLN A 1 197 ? -12.341 -8.296 -10.490 1.00 67.44 197 GLN A CA 1
ATOM 1597 C C . GLN A 1 197 ? -11.918 -7.200 -9.481 1.00 67.44 197 GLN A C 1
ATOM 1599 O O . GLN A 1 197 ? -11.609 -7.483 -8.326 1.00 67.44 197 GLN A O 1
ATOM 1604 N N . GLU A 1 198 ? -11.994 -5.924 -9.877 1.00 79.19 198 GLU A N 1
ATOM 1605 C CA . GLU A 1 198 ? -11.857 -4.802 -8.933 1.00 79.19 198 GLU A CA 1
ATOM 1606 C C . GLU A 1 198 ? -13.065 -4.739 -7.978 1.00 79.19 198 GLU A C 1
ATOM 1608 O O . GLU A 1 198 ? -14.118 -4.180 -8.298 1.00 79.19 198 GLU A O 1
ATOM 1613 N N . ARG A 1 199 ? -12.915 -5.304 -6.777 1.00 89.88 199 ARG A N 1
ATOM 1614 C CA . ARG A 1 199 ? -13.890 -5.186 -5.689 1.00 89.88 199 ARG A CA 1
ATOM 1615 C C . ARG A 1 199 ? -13.638 -3.877 -4.944 1.00 89.88 199 ARG A C 1
ATOM 1617 O O . ARG A 1 199 ? -12.659 -3.767 -4.212 1.00 89.88 199 ARG A O 1
ATOM 1624 N N . SER A 1 200 ? -14.511 -2.887 -5.127 1.00 94.50 200 SER A N 1
ATOM 1625 C CA . SER A 1 200 ? -14.473 -1.617 -4.387 1.00 94.50 200 SER A CA 1
ATOM 1626 C C . SER A 1 200 ? -15.496 -1.606 -3.249 1.00 94.50 200 SER A C 1
ATOM 1628 O O . SER A 1 200 ? -16.696 -1.721 -3.486 1.00 94.50 200 SER A O 1
ATOM 1630 N N . LEU A 1 201 ? -15.020 -1.421 -2.021 1.00 96.75 201 LEU A N 1
ATOM 1631 C CA . LEU A 1 201 ? -15.797 -1.364 -0.785 1.00 96.75 201 LEU A CA 1
ATOM 1632 C C . LEU A 1 201 ? -15.839 0.073 -0.260 1.00 96.75 201 LEU A C 1
ATOM 1634 O O . LEU A 1 201 ? -14.796 0.710 -0.110 1.00 96.75 201 LEU A O 1
ATOM 1638 N N . TYR A 1 202 ? -17.030 0.590 0.051 1.00 96.88 202 TYR A N 1
ATOM 1639 C CA . TYR A 1 202 ? -17.164 1.909 0.675 1.00 96.88 202 TYR A CA 1
ATOM 1640 C C . TYR A 1 202 ? -16.582 1.892 2.093 1.00 96.88 202 TYR A C 1
ATOM 1642 O O . TYR A 1 202 ? -17.031 1.136 2.955 1.00 96.88 202 TYR A O 1
ATOM 1650 N N . CYS A 1 203 ? -15.581 2.734 2.335 1.00 97.12 203 CYS A N 1
ATOM 1651 C CA . CYS A 1 203 ? -14.813 2.750 3.569 1.00 97.12 203 CYS A CA 1
ATOM 1652 C C . CYS A 1 203 ? -14.444 4.195 3.920 1.00 97.12 203 CYS A C 1
ATOM 1654 O O . CYS A 1 203 ? -13.426 4.697 3.438 1.00 97.12 203 CYS A O 1
ATOM 1656 N N . PRO A 1 204 ? -15.229 4.885 4.764 1.00 95.56 204 PRO A N 1
ATOM 1657 C CA . PRO A 1 204 ? -14.800 6.154 5.341 1.00 95.56 204 PRO A CA 1
ATOM 1658 C C . PRO A 1 204 ? -13.398 6.020 5.947 1.00 95.56 204 PRO A C 1
ATOM 1660 O O . PRO A 1 204 ? -13.061 4.976 6.506 1.00 95.56 204 PRO A O 1
ATOM 1663 N N . ASN A 1 205 ? -12.562 7.056 5.873 1.00 94.75 205 ASN A N 1
ATOM 1664 C CA . ASN A 1 205 ? -11.216 7.013 6.460 1.00 94.75 205 ASN A CA 1
ATOM 1665 C C . ASN A 1 205 ? -10.368 5.822 5.944 1.00 94.75 205 ASN A C 1
ATOM 1667 O O . ASN A 1 205 ? -9.512 5.308 6.666 1.00 94.75 205 ASN A O 1
ATOM 1671 N N . SER A 1 206 ? -10.597 5.384 4.699 1.00 96.00 206 SER A N 1
ATOM 1672 C CA . SER A 1 206 ? -10.023 4.171 4.085 1.00 96.00 206 SER A CA 1
ATOM 1673 C C . SER A 1 206 ? -8.516 4.014 4.282 1.00 96.00 206 SER A C 1
ATOM 1675 O O . SER A 1 206 ? -8.038 2.910 4.504 1.00 96.00 206 SER A O 1
ATOM 1677 N N . LYS A 1 207 ? -7.756 5.113 4.279 1.00 95.50 207 LYS A N 1
ATOM 1678 C CA . LYS A 1 207 ? -6.307 5.142 4.533 1.00 95.50 207 LYS A CA 1
ATOM 1679 C C . LYS A 1 207 ? -5.897 4.542 5.888 1.00 95.50 207 LYS A C 1
ATOM 1681 O O . LYS A 1 207 ? -4.783 4.038 6.016 1.00 95.50 207 LYS A O 1
ATOM 1686 N N . VAL A 1 208 ? -6.759 4.610 6.905 1.00 95.12 208 VAL A N 1
ATOM 1687 C CA . VAL A 1 208 ? -6.543 3.948 8.202 1.00 95.12 208 VAL A CA 1
ATOM 1688 C C . VAL A 1 208 ? -6.758 2.448 8.053 1.00 95.12 208 VAL A C 1
ATOM 1690 O O . VAL A 1 208 ? -5.871 1.668 8.381 1.00 95.12 208 VAL A O 1
ATOM 1693 N N . PHE A 1 209 ? -7.898 2.044 7.498 1.00 96.44 209 PHE A N 1
ATOM 1694 C CA . PHE A 1 209 ? -8.280 0.636 7.382 1.00 96.44 209 PHE A CA 1
ATOM 1695 C C . PHE A 1 209 ? -7.415 -0.141 6.386 1.00 96.44 209 PHE A C 1
ATOM 1697 O O . PHE A 1 209 ? -7.066 -1.286 6.653 1.00 96.44 209 PHE A O 1
ATOM 1704 N N . GLU A 1 210 ? -6.941 0.508 5.320 1.00 97.06 210 GLU A N 1
ATOM 1705 C CA . GLU A 1 210 ? -5.880 -0.007 4.454 1.00 97.06 210 GLU A CA 1
ATOM 1706 C C . GLU A 1 210 ? -4.657 -0.379 5.299 1.00 97.06 210 GLU A C 1
ATOM 1708 O O . GLU A 1 210 ? -4.180 -1.505 5.218 1.00 97.06 210 GLU A O 1
ATOM 1713 N N . ARG A 1 211 ? -4.169 0.527 6.158 1.00 95.56 211 ARG A N 1
ATOM 1714 C CA . ARG A 1 211 ? -3.013 0.258 7.028 1.00 95.56 211 ARG A CA 1
ATOM 1715 C C . ARG A 1 211 ? -3.276 -0.856 8.035 1.00 95.56 211 ARG A C 1
ATOM 1717 O O . ARG A 1 211 ? -2.342 -1.594 8.326 1.00 95.56 211 ARG A O 1
ATOM 1724 N N . VAL A 1 212 ? -4.493 -0.971 8.566 1.00 95.38 212 VAL A N 1
ATOM 1725 C CA . VAL A 1 212 ? -4.870 -2.045 9.499 1.00 95.38 212 VAL A CA 1
ATOM 1726 C C . VAL A 1 212 ? -4.811 -3.402 8.796 1.00 95.38 212 VAL A C 1
ATOM 1728 O O . VAL A 1 212 ? -4.051 -4.266 9.225 1.00 95.38 212 VAL A O 1
ATOM 1731 N N . VAL A 1 213 ? -5.474 -3.560 7.647 1.00 95.88 213 VAL A N 1
ATOM 1732 C CA . VAL A 1 213 ? -5.425 -4.809 6.862 1.00 95.88 213 VAL A CA 1
ATOM 1733 C C . VAL A 1 213 ? -3.995 -5.104 6.374 1.00 95.88 213 VAL A C 1
ATOM 1735 O O . VAL A 1 213 ? -3.516 -6.231 6.467 1.00 95.88 213 VAL A O 1
ATOM 1738 N N . GLN A 1 214 ? -3.242 -4.082 5.952 1.00 95.06 214 GLN A N 1
ATOM 1739 C CA . GLN A 1 214 ? -1.815 -4.204 5.619 1.00 95.06 214 GLN A CA 1
ATOM 1740 C C . GLN A 1 214 ? -0.929 -4.673 6.793 1.00 95.06 214 GLN A C 1
ATOM 1742 O O . GLN A 1 214 ? 0.180 -5.159 6.546 1.00 95.06 214 GLN A O 1
ATOM 1747 N N . LEU A 1 215 ? -1.356 -4.461 8.044 1.00 92.50 215 LEU A N 1
ATOM 1748 C CA . LEU A 1 215 ? -0.661 -4.909 9.254 1.00 92.50 215 LEU A CA 1
ATOM 1749 C C . LEU A 1 215 ? -1.071 -6.332 9.651 1.00 92.50 215 LEU A C 1
ATOM 1751 O O . LEU A 1 215 ? -0.190 -7.101 10.026 1.00 92.50 215 LEU A O 1
ATOM 1755 N N . GLU A 1 216 ? -2.345 -6.705 9.499 1.00 91.75 216 GLU A N 1
ATOM 1756 C CA . GLU A 1 216 ? -2.803 -8.097 9.651 1.00 91.75 216 GLU A CA 1
ATOM 1757 C C . GLU A 1 216 ? -2.050 -9.021 8.678 1.00 91.75 216 GLU A C 1
ATOM 1759 O O . GLU A 1 216 ? -1.386 -9.972 9.094 1.00 91.75 216 GLU A O 1
ATOM 1764 N N . PHE A 1 217 ? -2.005 -8.664 7.390 1.00 92.25 217 PHE A N 1
ATOM 1765 C CA . PHE A 1 217 ? -1.269 -9.418 6.370 1.00 92.25 217 PHE A CA 1
ATOM 1766 C C . PHE A 1 217 ? 0.238 -9.086 6.300 1.00 92.25 217 PHE A C 1
ATOM 1768 O O . PHE A 1 217 ? 0.893 -9.399 5.305 1.00 92.25 217 PHE A O 1
ATOM 1775 N N . ALA A 1 218 ? 0.847 -8.482 7.332 1.00 90.31 218 ALA A N 1
ATOM 1776 C CA . ALA A 1 218 ? 2.244 -8.019 7.275 1.00 90.31 218 ALA A CA 1
ATOM 1777 C C . ALA A 1 218 ? 3.272 -9.126 6.958 1.00 90.31 218 ALA A C 1
ATOM 1779 O O . ALA A 1 218 ? 4.306 -8.843 6.349 1.00 90.31 218 ALA A O 1
ATOM 1780 N N . ARG A 1 219 ? 2.993 -10.380 7.347 1.00 87.19 219 ARG A N 1
ATOM 1781 C CA . ARG A 1 219 ? 3.821 -11.561 7.021 1.00 87.19 219 ARG A CA 1
ATOM 1782 C C . ARG A 1 219 ? 3.757 -11.925 5.535 1.00 87.19 219 ARG A C 1
ATOM 1784 O O . ARG A 1 219 ? 4.771 -12.303 4.954 1.00 87.19 219 ARG A O 1
ATOM 1791 N N . HIS A 1 220 ? 2.581 -11.745 4.939 1.00 92.12 220 HIS A N 1
ATOM 1792 C CA . HIS A 1 220 ? 2.221 -12.108 3.567 1.00 92.12 220 HIS A CA 1
ATOM 1793 C C . HIS A 1 220 ? 2.321 -10.922 2.600 1.00 92.12 220 HIS A C 1
ATOM 1795 O O . HIS A 1 220 ? 1.840 -11.009 1.475 1.00 92.12 220 HIS A O 1
ATOM 1801 N N . ARG A 1 221 ? 2.926 -9.806 3.026 1.00 94.12 221 ARG A N 1
ATOM 1802 C CA . ARG A 1 221 ? 3.057 -8.580 2.238 1.00 94.12 221 ARG A CA 1
ATOM 1803 C C . ARG A 1 221 ? 4.312 -8.599 1.368 1.00 94.12 221 ARG A C 1
ATOM 1805 O O . ARG A 1 221 ? 5.425 -8.824 1.849 1.00 94.12 221 ARG A O 1
ATOM 1812 N N . TYR A 1 222 ? 4.133 -8.260 0.100 1.00 95.38 222 TYR A N 1
ATOM 1813 C CA . TYR A 1 222 ? 5.156 -8.204 -0.936 1.00 95.38 222 TYR A CA 1
ATOM 1814 C C . TYR A 1 222 ? 5.209 -6.819 -1.582 1.00 95.38 222 TYR A C 1
ATOM 1816 O O . TYR A 1 222 ? 4.305 -5.990 -1.453 1.00 95.38 222 TYR A O 1
ATOM 1824 N N . LYS A 1 223 ? 6.308 -6.570 -2.287 1.00 95.88 223 LYS A N 1
ATOM 1825 C CA . LYS A 1 223 ? 6.519 -5.403 -3.135 1.00 95.88 223 LYS A CA 1
ATOM 1826 C C . LYS A 1 223 ? 6.881 -5.841 -4.549 1.00 95.88 223 LYS A C 1
ATOM 1828 O O . LYS A 1 223 ? 7.517 -6.874 -4.748 1.00 95.88 223 LYS A O 1
ATOM 1833 N N . HIS A 1 224 ? 6.508 -5.009 -5.508 1.00 95.31 224 HIS A N 1
ATOM 1834 C CA . HIS A 1 224 ? 6.778 -5.197 -6.925 1.00 95.31 224 HIS A CA 1
ATOM 1835 C C . HIS A 1 224 ? 7.406 -3.926 -7.498 1.00 95.31 224 HIS A C 1
ATOM 1837 O O . HIS A 1 224 ? 6.834 -2.841 -7.365 1.00 95.31 224 HIS A O 1
ATOM 1843 N N . ALA A 1 225 ? 8.571 -4.059 -8.130 1.00 95.94 225 ALA A N 1
ATOM 1844 C CA . ALA A 1 225 ? 9.220 -2.976 -8.858 1.00 95.94 225 ALA A CA 1
ATOM 1845 C C . ALA A 1 225 ? 8.584 -2.863 -10.252 1.00 95.94 225 ALA A C 1
ATOM 1847 O O . ALA A 1 225 ? 8.865 -3.655 -11.147 1.00 95.94 225 ALA A O 1
ATOM 1848 N N . CYS A 1 226 ? 7.678 -1.902 -10.432 1.00 94.94 226 CYS A N 1
ATOM 1849 C CA . CYS A 1 226 ? 6.920 -1.781 -11.668 1.00 94.94 226 CYS A CA 1
ATOM 1850 C C . CYS A 1 226 ? 7.687 -0.959 -12.707 1.00 94.94 226 CYS A C 1
ATOM 1852 O O . CYS A 1 226 ? 7.747 0.268 -12.622 1.00 94.94 226 CYS A O 1
ATOM 1854 N N . LEU A 1 227 ? 8.201 -1.629 -13.740 1.00 91.81 227 LEU A N 1
ATOM 1855 C CA . LEU A 1 227 ? 8.934 -0.992 -14.841 1.00 91.81 227 LEU A CA 1
ATOM 1856 C C . LEU A 1 227 ? 8.086 0.014 -15.648 1.00 91.81 227 LEU A C 1
ATOM 1858 O O . LEU A 1 227 ? 8.634 0.921 -16.263 1.00 91.81 227 LEU A O 1
ATOM 1862 N N . LYS A 1 228 ? 6.749 -0.115 -15.646 1.00 91.62 228 LYS A N 1
ATOM 1863 C CA . LYS A 1 228 ? 5.850 0.739 -16.452 1.00 91.62 228 LYS A CA 1
ATOM 1864 C C . LYS A 1 228 ? 5.598 2.122 -15.850 1.00 91.62 228 LYS A C 1
ATOM 1866 O O . LYS A 1 228 ? 5.412 3.080 -16.592 1.00 91.62 228 LYS A O 1
ATOM 1871 N N . CYS A 1 229 ? 5.554 2.226 -14.522 1.00 93.44 229 CYS A N 1
ATOM 1872 C CA . CYS A 1 229 ? 5.414 3.500 -13.805 1.00 93.44 229 CYS A CA 1
ATOM 1873 C C . CYS A 1 229 ? 6.693 3.912 -13.062 1.00 93.44 229 CYS A C 1
ATOM 1875 O O . CYS A 1 229 ? 6.691 4.952 -12.408 1.00 93.44 229 CYS A O 1
ATOM 1877 N N . ASN A 1 230 ? 7.760 3.107 -13.155 1.00 92.56 230 ASN A N 1
ATOM 1878 C CA . ASN A 1 230 ? 9.040 3.322 -12.484 1.00 92.56 230 ASN A CA 1
ATOM 1879 C C . ASN A 1 230 ? 8.886 3.532 -10.958 1.00 92.56 230 ASN A C 1
ATOM 1881 O O . ASN A 1 230 ? 9.520 4.388 -10.346 1.00 92.56 230 ASN A O 1
ATOM 1885 N N . ALA A 1 231 ? 8.002 2.750 -10.331 1.00 94.62 231 ALA A N 1
ATOM 1886 C CA . ALA A 1 231 ? 7.707 2.842 -8.903 1.00 94.62 231 ALA A CA 1
ATOM 1887 C C . ALA A 1 231 ? 7.653 1.460 -8.243 1.00 94.62 231 ALA A C 1
ATOM 1889 O O . ALA A 1 231 ? 7.278 0.462 -8.858 1.00 94.62 231 ALA A O 1
ATOM 1890 N N . THR A 1 232 ? 7.993 1.403 -6.953 1.00 95.62 232 THR A N 1
ATOM 1891 C CA . THR A 1 232 ? 7.796 0.196 -6.141 1.00 95.62 232 THR A CA 1
ATOM 1892 C C . THR A 1 232 ? 6.397 0.212 -5.538 1.00 95.62 232 THR A C 1
ATOM 1894 O O . THR A 1 232 ? 6.105 1.021 -4.661 1.00 95.62 232 THR A O 1
ATOM 1897 N N . HIS A 1 233 ? 5.534 -0.698 -5.981 1.00 95.56 233 HIS A N 1
ATOM 1898 C CA . HIS A 1 233 ? 4.211 -0.904 -5.398 1.00 95.56 233 HIS A CA 1
ATOM 1899 C C . HIS A 1 233 ? 4.330 -1.849 -4.204 1.00 95.56 233 HIS A C 1
ATOM 1901 O O . HIS A 1 233 ? 4.788 -2.978 -4.359 1.00 95.56 233 HIS A O 1
ATOM 1907 N N . THR A 1 234 ? 3.926 -1.402 -3.016 1.00 95.75 234 THR A N 1
ATOM 1908 C CA . THR A 1 234 ? 4.155 -2.109 -1.740 1.00 95.75 234 THR A CA 1
ATOM 1909 C C . THR A 1 234 ? 2.916 -2.817 -1.200 1.00 95.75 234 THR A C 1
ATOM 1911 O O . THR A 1 234 ? 2.939 -3.360 -0.101 1.00 95.75 234 THR A O 1
ATOM 1914 N N . GLU A 1 235 ? 1.805 -2.738 -1.924 1.00 96.19 235 GLU A N 1
ATOM 1915 C CA . GLU A 1 235 ? 0.466 -3.091 -1.448 1.00 96.19 235 GLU A CA 1
ATOM 1916 C C . GLU A 1 235 ? -0.004 -4.397 -2.106 1.00 96.19 235 GLU A C 1
ATOM 1918 O O . GLU A 1 235 ? -1.118 -4.478 -2.617 1.00 96.19 235 GLU A O 1
ATOM 1923 N N . TRP A 1 236 ? 0.894 -5.380 -2.172 1.00 97.25 236 TRP A N 1
ATOM 1924 C CA . TRP A 1 236 ? 0.665 -6.706 -2.747 1.00 97.25 236 TRP A CA 1
ATOM 1925 C C . TRP A 1 236 ? 0.721 -7.773 -1.657 1.00 97.25 236 TRP A C 1
ATOM 1927 O O . TRP A 1 236 ? 1.539 -7.669 -0.741 1.00 97.25 236 TRP A O 1
ATOM 1937 N N . PHE A 1 237 ? -0.127 -8.794 -1.759 1.00 96.44 237 PHE A N 1
ATOM 1938 C CA . PHE A 1 237 ? -0.308 -9.811 -0.726 1.00 96.44 237 PHE A CA 1
ATOM 1939 C C . PHE A 1 237 ? -0.365 -11.203 -1.339 1.00 96.44 237 PHE A C 1
ATOM 1941 O O . PHE A 1 237 ? -1.041 -11.404 -2.343 1.00 96.44 237 PHE A O 1
ATOM 1948 N N . LYS A 1 238 ? 0.329 -12.157 -0.714 1.00 95.31 238 LYS A N 1
ATOM 1949 C CA . LYS A 1 238 ? 0.217 -13.583 -1.027 1.00 95.31 238 LYS A CA 1
ATOM 1950 C C . LYS A 1 238 ? -0.835 -14.212 -0.114 1.00 95.31 238 LYS A C 1
ATOM 1952 O O . LYS A 1 238 ? -0.493 -14.794 0.918 1.00 95.31 238 LYS A O 1
ATOM 1957 N N . ALA A 1 239 ? -2.094 -14.006 -0.475 1.00 93.25 239 ALA A N 1
ATOM 1958 C CA . ALA A 1 239 ? -3.280 -14.514 0.203 1.00 93.25 239 ALA A CA 1
ATOM 1959 C C . ALA A 1 239 ? -4.433 -14.610 -0.806 1.00 93.25 239 ALA A C 1
ATOM 1961 O O . ALA A 1 239 ? -4.390 -13.967 -1.858 1.00 93.25 239 ALA A O 1
ATOM 1962 N N . ASP A 1 240 ? -5.445 -15.396 -0.462 1.00 92.12 240 ASP A N 1
ATOM 1963 C CA . ASP A 1 240 ? -6.645 -15.583 -1.273 1.00 92.12 240 ASP A CA 1
ATOM 1964 C C . ASP A 1 240 ? -7.479 -14.285 -1.377 1.00 92.12 240 ASP A C 1
ATOM 1966 O O . ASP A 1 240 ? -7.571 -13.504 -0.420 1.00 92.12 240 ASP A O 1
ATOM 1970 N N . LEU A 1 241 ? -8.080 -14.040 -2.549 1.00 92.25 241 LEU A N 1
ATOM 1971 C CA . LEU A 1 241 ? -8.886 -12.844 -2.808 1.00 92.25 241 LEU A CA 1
ATOM 1972 C C . LEU A 1 241 ? -10.113 -12.754 -1.895 1.00 92.25 241 LEU A C 1
ATOM 1974 O O . LEU A 1 241 ? -10.425 -11.661 -1.413 1.00 92.25 241 LEU A O 1
ATOM 1978 N N . ASP A 1 242 ? -10.810 -13.866 -1.657 1.00 91.81 242 ASP A N 1
ATOM 1979 C CA . ASP A 1 242 ? -11.975 -13.894 -0.780 1.00 91.81 242 ASP A CA 1
ATOM 1980 C C . ASP A 1 242 ? -11.564 -13.727 0.687 1.00 91.81 242 ASP A C 1
ATOM 1982 O O . ASP A 1 242 ? -12.266 -13.018 1.411 1.00 91.81 242 ASP A O 1
ATOM 1986 N N . GLU A 1 243 ? -10.407 -14.245 1.120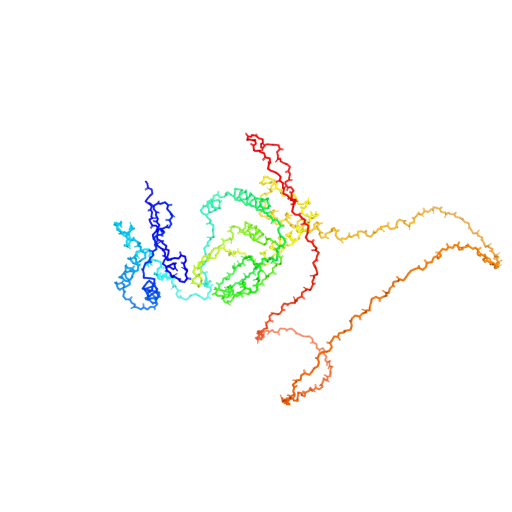 1.00 93.69 243 GLU A N 1
ATOM 1987 C CA . GLU A 1 243 ? -9.886 -13.978 2.472 1.00 93.69 243 GLU A CA 1
ATOM 1988 C C . GLU A 1 243 ? -9.632 -12.474 2.693 1.00 93.69 243 GLU A C 1
ATOM 1990 O O . GLU A 1 243 ? -10.178 -11.877 3.629 1.00 93.69 243 GLU A O 1
ATOM 1995 N N . ILE A 1 244 ? -8.845 -11.827 1.820 1.00 95.25 244 ILE A N 1
ATOM 1996 C CA . ILE A 1 244 ? -8.559 -10.386 1.952 1.00 95.25 244 ILE A CA 1
ATOM 1997 C C . ILE A 1 244 ? -9.854 -9.573 1.842 1.00 95.25 244 ILE A C 1
ATOM 1999 O O . ILE A 1 244 ? -10.044 -8.613 2.595 1.00 95.25 244 ILE A O 1
ATOM 2003 N N . TYR A 1 245 ? -10.763 -9.958 0.943 1.00 95.62 245 TYR A N 1
ATOM 2004 C CA . TYR A 1 245 ? -12.049 -9.290 0.770 1.00 95.62 245 TYR A CA 1
ATOM 2005 C C . TYR A 1 245 ? -12.946 -9.395 2.007 1.00 95.62 245 TYR A C 1
ATOM 2007 O O . TYR A 1 245 ? -13.506 -8.381 2.422 1.00 95.62 245 TYR A O 1
ATOM 2015 N N . GLN A 1 246 ? -13.059 -10.570 2.632 1.00 95.88 246 GLN A N 1
ATOM 2016 C CA . GLN A 1 246 ? -13.847 -10.756 3.854 1.00 95.88 246 GLN A CA 1
ATOM 2017 C C . GLN A 1 246 ? -13.312 -9.891 5.002 1.00 95.88 246 GLN A C 1
ATOM 2019 O O . GLN A 1 246 ? -14.087 -9.163 5.633 1.00 95.88 246 GLN A O 1
ATOM 2024 N N . ARG A 1 247 ? -11.987 -9.884 5.223 1.00 96.44 247 ARG A N 1
ATOM 2025 C CA . ARG A 1 247 ? -11.363 -9.026 6.246 1.00 96.44 247 ARG A CA 1
ATOM 2026 C C . ARG A 1 247 ? -11.572 -7.544 5.951 1.00 96.44 247 ARG A C 1
ATOM 2028 O O . ARG A 1 247 ? -12.016 -6.796 6.823 1.00 96.44 247 ARG A O 1
ATOM 2035 N N . ALA A 1 248 ? -11.313 -7.113 4.716 1.00 97.19 248 ALA A N 1
ATOM 2036 C CA . ALA A 1 248 ? -11.525 -5.729 4.306 1.00 97.19 248 ALA A CA 1
ATOM 2037 C C . ALA A 1 248 ? -12.994 -5.306 4.450 1.00 97.19 248 ALA A C 1
ATOM 2039 O O . ALA A 1 248 ? -13.253 -4.190 4.895 1.00 97.19 248 ALA A O 1
ATOM 2040 N N . ASN A 1 249 ? -13.956 -6.180 4.136 1.00 97.75 249 ASN A N 1
ATOM 2041 C CA . ASN A 1 249 ? -15.382 -5.892 4.275 1.00 97.75 249 ASN A CA 1
ATOM 2042 C C . ASN A 1 249 ? -15.788 -5.651 5.737 1.00 97.75 249 ASN A C 1
ATOM 2044 O O . ASN A 1 249 ? -16.452 -4.651 6.008 1.00 97.75 249 ASN A O 1
ATOM 2048 N N . VAL A 1 250 ? -15.330 -6.483 6.681 1.00 98.06 250 VAL A N 1
ATOM 2049 C CA . VAL A 1 250 ? -15.562 -6.247 8.121 1.00 98.06 250 VAL A CA 1
ATOM 2050 C C . VAL A 1 250 ? -14.974 -4.903 8.555 1.00 98.06 250 VAL A C 1
ATOM 2052 O O . VAL A 1 250 ? -15.657 -4.119 9.210 1.00 98.06 250 VAL A O 1
ATOM 2055 N N . TRP A 1 251 ? -13.754 -4.569 8.124 1.00 97.81 251 TRP A N 1
ATOM 2056 C CA . TRP A 1 251 ? -13.153 -3.264 8.419 1.00 97.81 251 TRP A CA 1
ATOM 2057 C C . TRP A 1 251 ? -13.901 -2.083 7.778 1.00 97.81 251 TRP A C 1
ATOM 2059 O O . TRP A 1 251 ? -13.994 -1.011 8.379 1.00 97.81 251 TRP A O 1
ATOM 2069 N N . CYS A 1 252 ? -14.494 -2.268 6.596 1.00 97.50 252 CYS A N 1
ATOM 2070 C CA . CYS A 1 252 ? -15.356 -1.273 5.955 1.00 97.50 252 CYS A CA 1
ATOM 2071 C C . CYS A 1 252 ? -16.660 -1.060 6.732 1.00 97.50 252 CYS A C 1
ATOM 2073 O O . CYS A 1 252 ? -17.017 0.084 7.007 1.00 97.50 252 CYS A O 1
ATOM 2075 N N . GLN A 1 253 ? -17.335 -2.138 7.135 1.00 97.38 253 GLN A N 1
ATOM 2076 C CA . GLN A 1 253 ? -18.542 -2.088 7.968 1.00 97.38 253 GLN A CA 1
ATOM 2077 C C . GLN A 1 253 ? -18.249 -1.442 9.330 1.00 97.38 253 GLN A C 1
ATOM 2079 O O . GLN A 1 253 ? -18.981 -0.553 9.771 1.00 97.38 253 GLN A O 1
ATOM 2084 N N . PHE A 1 254 ? -17.122 -1.800 9.953 1.00 96.75 254 PHE A N 1
ATOM 2085 C CA . PHE A 1 254 ? -16.668 -1.198 11.203 1.00 96.75 254 PHE A CA 1
ATOM 2086 C C . PHE A 1 254 ? -16.442 0.317 11.051 1.00 96.75 254 PHE A C 1
ATOM 2088 O O . PHE A 1 254 ? -16.971 1.114 11.828 1.00 96.75 254 PHE A O 1
ATOM 2095 N N . SER A 1 255 ? -15.744 0.735 9.989 1.00 95.94 255 SER A N 1
ATOM 2096 C CA . SER A 1 255 ? -15.528 2.151 9.661 1.00 95.94 255 SER A CA 1
ATOM 2097 C C . SER A 1 255 ? -16.824 2.943 9.452 1.00 95.94 255 SER A C 1
ATOM 2099 O O . SER A 1 255 ? -16.950 4.083 9.918 1.00 95.94 255 SER A O 1
ATOM 2101 N N . GLN A 1 256 ? -17.799 2.346 8.758 1.00 95.62 256 GLN A N 1
ATOM 2102 C CA . GLN A 1 256 ? -19.121 2.939 8.557 1.00 95.62 256 GLN A CA 1
ATOM 2103 C C . GLN A 1 256 ? -19.844 3.124 9.899 1.00 95.62 256 GLN A C 1
ATOM 2105 O O . GLN A 1 256 ? -20.415 4.188 10.139 1.00 95.62 256 GLN A O 1
ATOM 2110 N N . GLY A 1 257 ? -19.743 2.151 10.811 1.00 94.69 257 GLY A N 1
ATOM 2111 C CA . GLY A 1 257 ? -20.249 2.273 12.177 1.00 94.69 257 GLY A CA 1
ATOM 2112 C C . GLY A 1 257 ? -19.623 3.437 12.955 1.00 94.69 257 GLY A C 1
ATOM 2113 O O . GLY A 1 257 ? -20.361 4.231 13.533 1.00 94.69 257 GLY A O 1
ATOM 2114 N N . LEU A 1 258 ? -18.300 3.638 12.875 1.00 93.94 258 LEU A N 1
ATOM 2115 C CA . LEU A 1 258 ? -17.598 4.772 13.514 1.00 93.94 258 LEU A CA 1
ATOM 2116 C C . LEU A 1 258 ? -18.036 6.173 13.021 1.00 93.94 258 LEU A C 1
ATOM 2118 O O . LEU A 1 258 ? -17.620 7.187 13.597 1.00 93.94 258 LEU A O 1
ATOM 2122 N N . GLN A 1 259 ? -18.853 6.268 11.963 1.00 92.38 259 GLN A N 1
ATOM 2123 C CA . GLN A 1 259 ? -19.432 7.542 11.510 1.00 92.38 259 GLN A CA 1
ATOM 2124 C C . GLN A 1 259 ? -20.627 8.004 12.365 1.00 92.38 259 GLN A C 1
ATOM 2126 O O . GLN A 1 259 ? -20.976 9.187 12.309 1.00 92.38 259 GLN A O 1
ATOM 2131 N N . SER A 1 260 ? -21.230 7.104 13.152 1.00 92.44 260 SER A N 1
ATOM 2132 C CA . SER A 1 260 ? -22.225 7.415 14.188 1.00 92.44 260 SER A CA 1
ATOM 2133 C C . SER A 1 260 ? -21.505 7.708 15.517 1.00 92.44 260 SER A C 1
ATOM 2135 O O . SER A 1 260 ? -20.720 6.867 15.965 1.00 92.44 260 SER A O 1
ATOM 2137 N N . PRO A 1 261 ? -21.747 8.863 16.171 1.00 90.25 261 PRO A N 1
ATOM 2138 C CA . PRO A 1 261 ? -21.211 9.154 17.506 1.00 90.25 261 PRO A CA 1
ATOM 2139 C C . PRO A 1 261 ? -21.629 8.117 18.559 1.00 90.25 261 PRO A C 1
ATOM 2141 O O . PRO A 1 261 ? -20.845 7.744 19.432 1.00 90.25 261 PRO A O 1
ATOM 2144 N N . GLU A 1 262 ? -22.851 7.599 18.448 1.00 92.19 262 GLU A N 1
ATOM 2145 C CA . GLU A 1 262 ? -23.428 6.607 19.356 1.00 92.19 262 GLU A CA 1
ATOM 2146 C C . GLU A 1 262 ? -22.691 5.271 19.231 1.00 92.19 262 GLU A C 1
ATOM 2148 O O . GLU A 1 262 ? -22.335 4.662 20.237 1.00 92.19 262 GLU A O 1
ATOM 2153 N N . LYS A 1 263 ? -22.425 4.810 18.001 1.00 93.19 263 LYS A N 1
ATOM 2154 C CA . LYS A 1 263 ? -21.642 3.591 17.746 1.00 93.19 263 LYS A CA 1
ATOM 2155 C C . LYS A 1 263 ? -20.172 3.786 18.118 1.00 93.19 263 LYS A C 1
ATOM 2157 O O . LYS A 1 263 ? -19.588 2.899 18.731 1.00 93.19 263 LYS A O 1
ATOM 2162 N N . ARG A 1 264 ? -19.586 4.949 17.814 1.00 91.50 264 ARG A N 1
ATOM 2163 C CA . ARG A 1 264 ? -18.187 5.272 18.133 1.00 91.50 264 ARG A CA 1
ATOM 2164 C C . ARG A 1 264 ? -17.910 5.278 19.638 1.00 91.50 264 ARG A C 1
ATOM 2166 O O . ARG A 1 264 ? -16.969 4.621 20.062 1.00 91.50 264 ARG A O 1
ATOM 2173 N N . SER A 1 265 ? -18.762 5.924 20.435 1.00 89.75 265 SER A N 1
ATOM 2174 C CA . SER A 1 265 ? -18.620 5.991 21.902 1.00 89.75 265 SER A CA 1
ATOM 2175 C C . SER A 1 265 ? -18.772 4.640 22.618 1.00 89.75 265 SER A C 1
ATOM 2177 O O . SER A 1 265 ? -18.367 4.508 23.775 1.00 89.75 265 SER A O 1
ATOM 2179 N N . GLN A 1 266 ? -19.303 3.618 21.934 1.00 92.00 266 GLN A N 1
ATOM 2180 C CA . GLN A 1 266 ? -19.305 2.229 22.404 1.00 92.00 266 GLN A CA 1
ATOM 2181 C C . GLN A 1 266 ? -17.963 1.513 22.162 1.00 92.00 266 GLN A C 1
ATOM 2183 O O . GLN A 1 266 ? -17.723 0.483 22.785 1.00 92.00 266 GLN A O 1
ATOM 2188 N N . VAL A 1 267 ? -17.092 2.021 21.279 1.00 91.94 267 VAL A N 1
ATOM 2189 C CA . VAL A 1 267 ? -15.824 1.363 20.930 1.00 91.94 267 VAL A CA 1
ATOM 2190 C C . VAL A 1 267 ? -14.756 1.622 21.982 1.00 91.94 267 VAL A C 1
ATOM 2192 O O . VAL A 1 267 ? -14.221 2.722 22.108 1.00 91.94 267 VAL A O 1
ATOM 2195 N N . SER A 1 268 ? -14.409 0.541 22.668 1.00 90.00 268 SER A N 1
ATOM 2196 C CA . SER A 1 268 ? -13.233 0.369 23.512 1.00 90.00 268 SER A CA 1
ATOM 2197 C C . SER A 1 268 ? -12.083 -0.201 22.677 1.00 90.00 268 SER A C 1
ATOM 2199 O O . SER A 1 268 ? -12.168 -1.350 22.229 1.00 90.00 268 SER A O 1
ATOM 2201 N N . ILE A 1 269 ? -11.018 0.581 22.462 1.00 86.69 269 ILE A N 1
ATOM 2202 C CA . ILE A 1 269 ? -9.773 0.088 21.847 1.00 86.69 269 ILE A CA 1
ATOM 2203 C C . ILE A 1 269 ? -9.018 -0.727 22.907 1.00 86.69 269 ILE A C 1
ATOM 2205 O O . ILE A 1 269 ? -8.640 -0.134 23.918 1.00 86.69 269 ILE A O 1
ATOM 2209 N N . PRO A 1 270 ? -8.751 -2.030 22.697 1.00 80.75 270 PRO A N 1
ATOM 2210 C CA . PRO A 1 270 ? -8.075 -2.844 23.694 1.00 80.75 270 PRO A CA 1
ATOM 2211 C C . PRO A 1 270 ? -6.629 -2.395 23.847 1.00 80.75 270 PRO A C 1
ATOM 2213 O O . PRO A 1 270 ? -5.964 -1.994 22.876 1.00 80.75 270 PRO A O 1
ATOM 2216 N N . LEU A 1 271 ? -6.124 -2.491 25.070 1.00 74.00 271 LEU A N 1
ATOM 2217 C CA . LEU A 1 271 ? -4.730 -2.185 25.333 1.00 74.00 271 LEU A CA 1
ATOM 2218 C C . LEU A 1 271 ? -3.855 -3.314 24.776 1.00 74.00 271 LEU A C 1
ATOM 2220 O O . LEU A 1 271 ? -4.189 -4.495 24.836 1.00 74.00 271 LEU A O 1
ATOM 2224 N N . PHE A 1 272 ? -2.694 -2.958 24.228 1.00 65.06 272 PHE A N 1
ATOM 2225 C CA . PHE A 1 272 ? -1.829 -3.866 23.458 1.00 65.06 272 PHE A CA 1
ATOM 2226 C C . PHE A 1 272 ? -1.198 -5.022 24.269 1.00 65.06 272 PHE A C 1
ATOM 2228 O O . PHE A 1 272 ? -0.429 -5.806 23.715 1.00 65.06 272 PHE A O 1
ATOM 2235 N N . PHE A 1 273 ? -1.507 -5.126 25.565 1.00 62.56 273 PHE A N 1
ATOM 2236 C CA . PHE A 1 273 ? -1.140 -6.236 26.449 1.00 62.56 273 PHE A CA 1
ATOM 2237 C C . PHE A 1 273 ? -2.290 -7.230 26.703 1.00 62.56 273 PHE A C 1
ATOM 2239 O O . PHE A 1 273 ? -2.031 -8.348 27.136 1.00 62.56 273 PHE A O 1
ATOM 2246 N N . GLU A 1 274 ? -3.544 -6.844 26.452 1.00 63.47 274 GLU A N 1
ATOM 2247 C CA . GLU A 1 274 ? -4.749 -7.638 26.768 1.00 63.47 274 GLU A CA 1
ATOM 2248 C C . GLU A 1 274 ? -5.077 -8.675 25.684 1.00 63.47 274 GLU A C 1
ATOM 2250 O O . GLU A 1 274 ? -5.960 -9.520 25.836 1.00 63.47 274 GLU A O 1
ATOM 2255 N N . PHE A 1 275 ? -4.375 -8.598 24.558 1.00 64.94 275 PHE A N 1
ATOM 2256 C CA . PHE A 1 275 ? -4.671 -9.363 23.364 1.00 64.94 275 PHE A CA 1
ATOM 2257 C C . PHE A 1 275 ? -4.088 -10.789 23.424 1.00 64.94 275 PHE A C 1
ATOM 2259 O O . PHE A 1 275 ? -2.875 -10.953 23.593 1.00 64.94 275 PHE A O 1
ATOM 2266 N N . PRO A 1 276 ? -4.904 -11.843 23.206 1.00 64.25 276 PRO A N 1
ATOM 2267 C CA . PRO A 1 276 ? -4.399 -13.200 23.011 1.00 64.25 276 PRO A CA 1
ATOM 2268 C C . PRO A 1 276 ? -3.406 -13.271 21.843 1.00 64.25 276 PRO A C 1
ATOM 2270 O O . PRO A 1 276 ? -3.478 -12.481 20.904 1.00 64.25 276 PRO A O 1
ATOM 2273 N N . SER A 1 277 ? -2.540 -14.290 21.822 1.00 73.69 277 SER A N 1
ATOM 2274 C CA . SER A 1 277 ? -1.576 -14.518 20.720 1.00 73.69 277 SER A CA 1
ATOM 2275 C C . SER A 1 277 ? -2.212 -14.909 19.366 1.00 73.69 277 SER A C 1
ATOM 2277 O O . SER A 1 277 ? -1.499 -15.277 18.434 1.00 73.69 277 SER A O 1
ATOM 2279 N N . ASP A 1 278 ? -3.537 -14.817 19.256 1.00 83.19 278 ASP A N 1
ATOM 2280 C CA . ASP A 1 278 ? -4.350 -15.086 18.071 1.00 83.19 278 ASP A CA 1
ATOM 2281 C C . ASP A 1 278 ? -4.019 -14.093 16.933 1.00 83.19 278 ASP A C 1
ATOM 2283 O O . ASP A 1 278 ? -4.119 -12.876 17.134 1.00 83.19 278 ASP A O 1
ATOM 2287 N N . PRO A 1 279 ? -3.614 -14.554 15.733 1.00 82.19 279 PRO A N 1
ATOM 2288 C CA . PRO A 1 279 ? -3.331 -13.664 14.606 1.00 82.19 279 PRO A CA 1
ATOM 2289 C C . PRO A 1 279 ? -4.556 -12.849 14.158 1.00 82.19 279 PRO A C 1
ATOM 2291 O O . PRO A 1 279 ? -4.385 -11.724 13.695 1.00 82.19 279 PRO A O 1
ATOM 2294 N N . ASP A 1 280 ? -5.774 -13.358 14.367 1.00 88.81 280 ASP A N 1
ATOM 2295 C CA . ASP A 1 280 ? -7.022 -12.776 13.853 1.00 88.81 280 ASP A CA 1
ATOM 2296 C C . ASP A 1 280 ? -7.763 -11.914 14.885 1.00 88.81 280 ASP A C 1
ATOM 2298 O O . ASP A 1 280 ? -8.884 -11.464 14.648 1.00 88.81 280 ASP A O 1
ATOM 2302 N N . ARG A 1 281 ? -7.144 -11.666 16.042 1.00 90.62 281 ARG A N 1
ATOM 2303 C CA . ARG A 1 281 ? -7.732 -10.945 17.181 1.00 90.62 281 ARG A CA 1
ATOM 2304 C C . ARG A 1 281 ? -8.352 -9.585 16.834 1.00 90.62 281 ARG A C 1
ATOM 2306 O O . ARG A 1 281 ? -9.429 -9.275 17.334 1.00 90.62 281 ARG A O 1
ATOM 2313 N N . TRP A 1 282 ? -7.717 -8.797 15.962 1.00 92.50 282 TRP A N 1
ATOM 2314 C CA . TRP A 1 282 ? -8.217 -7.478 15.549 1.00 92.50 282 TRP A CA 1
ATOM 2315 C C . TRP A 1 282 ? -9.413 -7.579 14.602 1.00 92.50 282 TRP A C 1
ATOM 2317 O O . TRP A 1 282 ? -10.403 -6.876 14.797 1.00 92.50 282 TRP A O 1
ATOM 2327 N N . TYR A 1 283 ? -9.357 -8.506 13.645 1.00 94.25 283 TYR A N 1
ATOM 2328 C CA . TYR A 1 283 ? -10.484 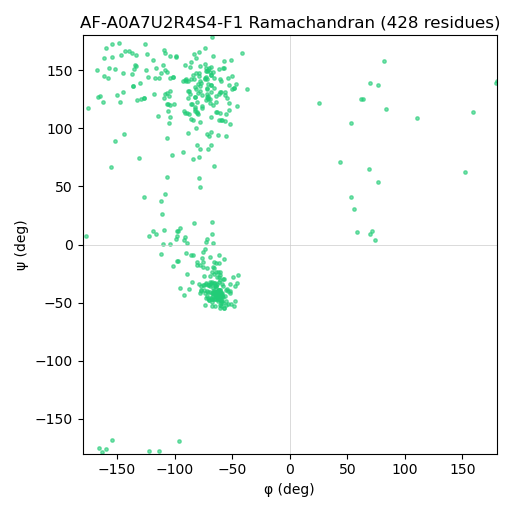-8.846 12.781 1.00 94.25 283 TYR A CA 1
ATOM 2329 C C . TYR A 1 283 ? -11.694 -9.320 13.606 1.00 94.25 283 TYR A C 1
ATOM 2331 O O . TYR A 1 283 ? -12.786 -8.779 13.451 1.00 94.25 283 TYR A O 1
ATOM 2339 N N . LYS A 1 284 ? -11.495 -10.253 14.551 1.00 94.19 284 LYS A N 1
ATOM 2340 C CA . LYS A 1 284 ? -12.547 -10.753 15.460 1.00 94.19 284 LYS A CA 1
ATOM 2341 C C . LYS A 1 284 ? -13.117 -9.648 16.356 1.00 94.19 284 LYS A C 1
ATOM 2343 O O . LYS A 1 284 ? -14.329 -9.570 16.532 1.00 94.19 284 LYS A O 1
ATOM 2348 N N . TRP A 1 285 ? -12.263 -8.768 16.880 1.00 94.06 285 TRP A N 1
ATOM 2349 C CA . TRP A 1 285 ? -12.671 -7.594 17.660 1.00 94.06 285 TRP A CA 1
ATOM 2350 C C . TRP A 1 285 ? -13.570 -6.653 16.843 1.00 94.06 285 TRP A C 1
ATOM 2352 O O . TRP A 1 285 ? -14.673 -6.326 17.281 1.00 94.06 285 TRP A O 1
ATOM 2362 N N . ALA A 1 286 ? -13.159 -6.285 15.625 1.00 96.12 286 ALA A N 1
ATOM 2363 C CA . ALA A 1 286 ? -13.955 -5.434 14.739 1.00 96.12 286 ALA A CA 1
ATOM 2364 C C . ALA A 1 286 ? -15.274 -6.107 14.325 1.00 96.12 286 ALA A C 1
ATOM 2366 O O . ALA A 1 286 ? -16.330 -5.470 14.340 1.00 96.12 286 ALA A O 1
ATOM 2367 N N . GLN A 1 287 ? -15.227 -7.406 14.017 1.00 96.94 287 GLN A N 1
ATOM 2368 C CA . GLN A 1 287 ? -16.393 -8.219 13.675 1.00 96.94 287 GLN A CA 1
ATOM 2369 C C . GLN A 1 287 ? -17.421 -8.256 14.815 1.00 96.94 287 GLN A C 1
ATOM 2371 O O . GLN A 1 287 ? -18.613 -8.095 14.556 1.00 96.94 287 GLN A O 1
ATOM 2376 N N . GLY A 1 288 ? -16.972 -8.397 16.067 1.00 96.06 288 GLY A N 1
ATOM 2377 C CA . GLY A 1 288 ? -17.844 -8.371 17.243 1.00 96.06 288 GLY A CA 1
ATOM 2378 C C . GLY A 1 288 ? -18.615 -7.055 17.383 1.00 96.06 288 GLY A C 1
ATOM 2379 O O . GLY A 1 288 ? -19.821 -7.073 17.632 1.00 96.06 288 GLY A O 1
ATOM 2380 N N . TYR A 1 289 ? -17.967 -5.910 17.135 1.00 96.06 289 TYR A N 1
ATOM 2381 C CA . TYR A 1 289 ? -18.662 -4.617 17.111 1.00 96.06 289 TYR A CA 1
ATOM 2382 C C . TYR A 1 289 ? -19.680 -4.520 15.977 1.00 96.06 289 TYR A C 1
ATOM 2384 O O . TYR A 1 289 ? -20.817 -4.132 16.241 1.00 96.06 289 TYR A O 1
ATOM 2392 N N . VAL A 1 290 ? -19.308 -4.908 14.751 1.00 96.69 290 VAL A N 1
ATOM 2393 C CA . VAL A 1 290 ? -20.219 -4.908 13.592 1.00 96.69 290 VAL A CA 1
ATOM 2394 C C . VAL A 1 290 ? -21.479 -5.725 13.897 1.00 96.69 290 VAL A C 1
ATOM 2396 O O . VAL A 1 290 ? -22.583 -5.188 13.838 1.00 96.69 290 VAL A O 1
ATOM 2399 N N . GLN A 1 291 ? -21.320 -6.966 14.364 1.00 96.19 291 GLN A N 1
ATOM 2400 C CA . GLN A 1 291 ? -22.439 -7.826 14.770 1.00 96.19 291 GLN A CA 1
ATOM 2401 C C . GLN A 1 291 ? -23.284 -7.197 15.892 1.00 96.19 291 GLN A C 1
ATOM 2403 O O . GLN A 1 291 ? -24.513 -7.208 15.827 1.00 96.19 291 GLN A O 1
ATOM 2408 N N . SER A 1 292 ? -22.650 -6.597 16.908 1.00 95.56 292 SER A N 1
ATOM 2409 C CA . SER A 1 292 ? -23.362 -5.935 18.015 1.00 95.56 292 SER A CA 1
ATOM 2410 C C . SER A 1 292 ? -24.204 -4.734 17.567 1.00 95.56 292 SER A C 1
ATOM 2412 O O . SER A 1 292 ? -25.205 -4.399 18.203 1.00 95.56 292 SER A O 1
ATOM 2414 N N . TRP A 1 293 ? -23.799 -4.073 16.482 1.00 94.31 293 TRP A N 1
ATOM 2415 C CA . TRP A 1 293 ? -24.468 -2.901 15.937 1.00 94.31 293 TRP A CA 1
ATOM 2416 C C . TRP A 1 293 ? -25.626 -3.247 15.010 1.00 94.31 293 TRP A C 1
ATOM 2418 O O . TRP A 1 293 ? -26.597 -2.490 14.981 1.00 94.31 293 TRP A O 1
ATOM 2428 N N . ASP A 1 294 ? -25.533 -4.361 14.289 1.00 87.50 294 ASP A N 1
ATOM 2429 C CA . ASP A 1 294 ? -26.602 -4.843 13.415 1.00 87.50 294 ASP A CA 1
ATOM 2430 C C . ASP A 1 294 ? -27.719 -5.501 14.244 1.00 87.50 294 ASP A C 1
ATOM 2432 O O . ASP A 1 294 ? -28.898 -5.210 14.044 1.00 87.50 294 ASP A O 1
ATOM 2436 N N . ASN A 1 295 ? -27.363 -6.268 15.283 1.00 83.75 295 ASN A N 1
ATOM 2437 C CA . ASN A 1 295 ? -28.328 -6.918 16.180 1.00 83.75 295 ASN A CA 1
ATOM 2438 C C . ASN A 1 295 ? -29.203 -5.933 16.986 1.00 83.75 295 ASN A C 1
ATOM 2440 O O . ASN A 1 295 ? -30.301 -6.290 17.407 1.00 83.75 295 ASN A O 1
ATOM 2444 N N . LYS A 1 296 ? -28.752 -4.687 17.199 1.00 67.31 296 LYS A N 1
ATOM 2445 C CA . LYS A 1 296 ? -29.520 -3.644 17.914 1.00 67.31 296 LYS A CA 1
ATOM 2446 C C . LYS A 1 296 ? -30.665 -3.030 17.096 1.00 67.31 296 LYS A C 1
ATOM 2448 O O . LYS A 1 296 ? -31.421 -2.237 17.650 1.00 67.31 296 LYS A O 1
ATOM 2453 N N . LEU A 1 297 ? -30.796 -3.362 15.807 1.00 55.53 297 LEU A N 1
ATOM 2454 C CA . LEU A 1 297 ? -31.851 -2.838 14.927 1.00 55.53 297 LEU A CA 1
ATOM 2455 C C . LEU A 1 297 ? -33.118 -3.701 14.862 1.00 55.53 297 LEU A C 1
ATOM 2457 O O . LEU A 1 297 ? -34.046 -3.339 14.145 1.00 55.53 297 LEU A O 1
ATOM 2461 N N . SER A 1 298 ? -33.196 -4.780 15.640 1.00 44.81 298 SER A N 1
ATOM 2462 C CA . SER A 1 298 ? -34.465 -5.448 15.933 1.00 44.81 298 SER A CA 1
ATOM 2463 C C . SER A 1 298 ? -35.095 -4.793 17.166 1.00 44.81 298 SER A C 1
ATOM 2465 O O . SER A 1 298 ? -34.730 -5.171 18.283 1.00 44.81 298 SER A O 1
ATOM 2467 N N . PRO A 1 299 ? -36.029 -3.827 17.030 1.00 49.06 299 PRO A N 1
ATOM 2468 C CA . PRO A 1 299 ? -36.900 -3.503 18.144 1.00 49.06 299 PRO A CA 1
ATOM 2469 C C . PRO A 1 299 ? -37.681 -4.776 18.462 1.00 49.06 299 PRO A C 1
ATOM 2471 O O . PRO A 1 299 ? -38.475 -5.245 17.648 1.00 49.06 299 PRO A O 1
ATOM 2474 N N . SER A 1 300 ? -37.435 -5.356 19.634 1.00 48.03 300 SER A N 1
ATOM 2475 C CA . SER A 1 300 ? -38.360 -6.324 20.206 1.00 48.03 300 SER A CA 1
ATOM 2476 C C . SER A 1 300 ? -39.731 -5.658 20.224 1.00 48.03 300 SER A C 1
ATOM 2478 O O . SER A 1 300 ? -39.880 -4.628 20.892 1.00 48.03 300 SER A O 1
ATOM 2480 N N . GLU A 1 301 ? -40.692 -6.202 19.472 1.00 46.97 301 GLU A N 1
ATOM 2481 C CA . GLU A 1 301 ? -42.073 -5.733 19.532 1.00 46.97 301 GLU A CA 1
ATOM 2482 C C . GLU A 1 301 ? -42.476 -5.641 21.008 1.00 46.97 301 GLU A C 1
ATOM 2484 O O . GLU A 1 301 ? -42.118 -6.531 21.791 1.00 46.97 301 GLU A O 1
ATOM 2489 N N . PRO A 1 302 ? -43.135 -4.550 21.435 1.00 54.03 302 PRO A N 1
ATOM 2490 C CA . PRO A 1 302 ? -43.522 -4.413 22.824 1.00 54.03 302 PRO A CA 1
ATOM 2491 C C . PRO A 1 302 ? -44.473 -5.561 23.143 1.00 54.03 302 PRO A C 1
ATOM 2493 O O . PRO A 1 302 ? -45.613 -5.552 22.684 1.00 54.03 302 PRO A O 1
ATOM 2496 N N . ASN A 1 303 ? -43.986 -6.548 23.905 1.00 48.12 303 ASN A N 1
ATOM 2497 C CA . ASN A 1 303 ? -44.788 -7.663 24.390 1.00 48.12 303 ASN A CA 1
ATOM 2498 C C . ASN A 1 303 ? -46.018 -7.075 25.078 1.00 48.12 303 ASN A C 1
ATOM 2500 O O . ASN A 1 303 ? -45.932 -6.541 26.186 1.00 48.12 303 ASN A O 1
ATOM 2504 N N . THR A 1 304 ? -47.156 -7.130 24.391 1.00 43.22 304 THR A N 1
ATOM 2505 C CA . THR A 1 304 ? -48.418 -6.611 24.888 1.00 43.22 304 THR A CA 1
ATOM 2506 C C . THR A 1 304 ? -48.882 -7.543 25.989 1.00 43.22 304 THR A C 1
ATOM 2508 O O . THR A 1 304 ? -49.487 -8.586 25.750 1.00 43.22 304 THR A O 1
ATOM 2511 N N . THR A 1 305 ? -48.559 -7.164 27.226 1.00 58.53 305 THR A N 1
ATOM 2512 C CA . THR A 1 305 ? -49.025 -7.806 28.454 1.00 58.53 305 THR A CA 1
ATOM 2513 C C . THR A 1 305 ? -50.551 -7.844 28.446 1.00 58.53 305 THR A C 1
ATOM 2515 O O . THR A 1 305 ? -51.219 -6.876 28.802 1.00 58.53 305 THR A O 1
ATOM 2518 N N . SER A 1 306 ? -51.121 -8.944 27.958 1.00 48.16 306 SER A N 1
ATOM 2519 C CA . SER A 1 306 ? -52.562 -9.092 27.743 1.00 48.16 306 SER A CA 1
ATOM 2520 C C . SER A 1 306 ? -52.980 -10.559 27.761 1.00 48.16 306 SER A C 1
ATOM 2522 O O . SER A 1 306 ? -53.451 -11.108 26.768 1.00 48.16 306 SER A O 1
ATOM 2524 N N . LYS A 1 307 ? -52.853 -11.175 28.941 1.00 47.91 307 LYS A N 1
ATOM 2525 C CA . LYS A 1 307 ? -54.012 -11.728 29.667 1.00 47.91 307 LYS A CA 1
ATOM 2526 C C . LYS A 1 307 ? -53.594 -12.268 31.031 1.00 47.91 307 LYS A C 1
ATOM 2528 O O . LYS A 1 307 ? -52.857 -13.242 31.132 1.00 47.91 307 LYS A O 1
ATOM 2533 N N . SER A 1 308 ? -54.139 -11.660 32.077 1.00 49.34 308 SER A N 1
ATOM 2534 C CA . SER A 1 308 ? -54.324 -12.328 33.359 1.00 49.34 308 SER A CA 1
ATOM 2535 C C . SER A 1 308 ? -55.285 -13.502 33.157 1.00 49.34 308 SER A C 1
ATOM 2537 O O . SER A 1 308 ? -56.459 -13.282 32.853 1.00 49.34 308 SER A O 1
ATOM 2539 N N . VAL A 1 309 ? -54.806 -14.733 33.321 1.00 41.31 309 VAL A N 1
ATOM 2540 C CA . VAL A 1 309 ? -55.702 -15.874 33.530 1.00 41.31 309 VAL A CA 1
ATOM 2541 C C . VAL A 1 309 ? -56.152 -15.806 34.984 1.00 41.31 309 VAL A C 1
ATOM 2543 O O . VAL A 1 309 ? -55.365 -16.046 35.896 1.00 41.31 309 VAL A O 1
ATOM 2546 N N . VAL A 1 310 ? -57.398 -15.387 35.181 1.00 44.31 310 VAL A N 1
ATOM 2547 C CA . VAL A 1 310 ? -58.109 -15.513 36.453 1.00 44.31 310 VAL A CA 1
ATOM 2548 C C . VAL A 1 310 ? -58.751 -16.896 36.462 1.00 44.31 310 VAL A C 1
ATOM 2550 O O . VAL A 1 310 ? -59.413 -17.257 35.489 1.00 44.31 310 VAL A O 1
ATOM 2553 N N . ASP A 1 311 ? -58.545 -17.656 37.538 1.00 46.97 311 ASP A N 1
ATOM 2554 C CA . ASP A 1 311 ? -59.314 -18.873 37.809 1.00 46.97 311 ASP A CA 1
ATOM 2555 C C . ASP A 1 311 ? -60.806 -18.541 37.847 1.00 46.97 311 ASP A C 1
ATOM 2557 O O . ASP A 1 311 ? -61.229 -17.675 38.618 1.00 46.97 311 ASP A O 1
ATOM 2561 N N . GLN A 1 312 ? -61.616 -19.277 37.091 1.00 41.06 312 GLN A N 1
ATOM 2562 C CA . GLN A 1 312 ? -63.023 -19.424 37.435 1.00 41.06 312 GLN A CA 1
ATOM 2563 C C . GLN A 1 312 ? -63.551 -20.790 37.017 1.00 41.06 312 GLN A C 1
ATOM 2565 O O . GLN A 1 312 ? -63.494 -21.185 35.854 1.00 41.06 312 GLN A O 1
ATOM 2570 N N . ASP A 1 313 ? -64.057 -21.490 38.023 1.00 42.66 313 ASP A N 1
ATOM 2571 C CA . ASP A 1 313 ? -64.723 -22.776 37.933 1.00 42.66 313 ASP A CA 1
ATOM 2572 C C . ASP A 1 313 ? -66.221 -22.569 38.235 1.00 42.66 313 ASP A C 1
ATOM 2574 O O . ASP A 1 313 ? -66.587 -21.674 39.000 1.00 42.66 313 ASP A O 1
ATOM 2578 N N . ILE A 1 314 ? -67.053 -23.464 37.698 1.00 40.34 314 ILE A N 1
ATOM 2579 C CA . ILE A 1 314 ? -68.486 -23.677 37.986 1.00 40.34 314 ILE A CA 1
ATOM 2580 C C . ILE A 1 314 ? -69.532 -22.603 37.547 1.00 40.34 314 ILE A C 1
ATOM 2582 O O . ILE A 1 314 ? -69.430 -21.412 37.816 1.00 40.34 314 I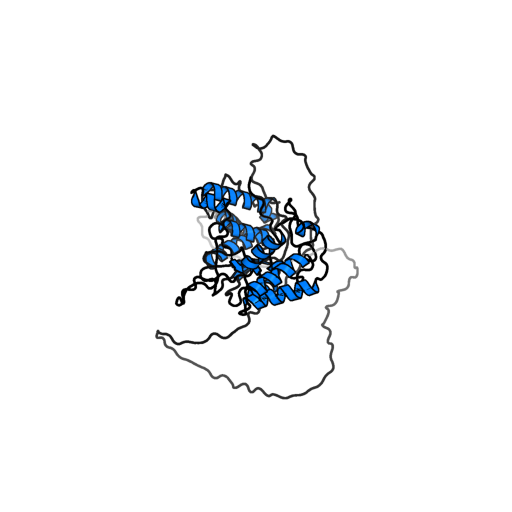LE A O 1
ATOM 2586 N N . VAL A 1 315 ? -70.654 -23.146 37.036 1.00 39.16 315 VAL A N 1
ATOM 2587 C CA . VAL A 1 315 ? -72.067 -22.675 37.050 1.00 39.16 315 VAL A CA 1
ATOM 2588 C C . VAL A 1 315 ? -72.673 -22.216 35.709 1.00 39.16 315 VAL A C 1
ATOM 2590 O O . VAL A 1 315 ? -72.412 -21.141 35.183 1.00 39.16 315 VAL A O 1
ATOM 2593 N N . THR A 1 316 ? -73.586 -23.060 35.221 1.00 43.72 316 THR A N 1
ATOM 2594 C CA . THR A 1 316 ? -74.647 -22.811 34.227 1.00 43.72 316 THR A CA 1
ATOM 2595 C C . THR A 1 316 ? -75.773 -21.925 34.768 1.00 43.72 316 THR A C 1
ATOM 2597 O O . THR A 1 316 ? -76.118 -22.099 35.935 1.00 43.72 316 THR A O 1
ATOM 2600 N N . VAL A 1 317 ? -76.445 -21.145 33.909 1.00 43.66 317 VAL A N 1
ATOM 2601 C CA . VAL A 1 317 ? -77.926 -21.027 33.798 1.00 43.66 317 VAL A CA 1
ATOM 2602 C C . VAL A 1 317 ? -78.284 -20.008 32.700 1.00 43.66 317 VAL A C 1
ATOM 2604 O O . VAL A 1 317 ? -77.619 -18.981 32.574 1.00 43.66 317 VAL A O 1
ATOM 2607 N N . ASP A 1 318 ? -79.303 -20.322 31.898 1.00 44.53 318 ASP A N 1
ATOM 2608 C CA . ASP A 1 318 ? -79.932 -19.425 30.917 1.00 44.53 318 ASP A CA 1
ATOM 2609 C C . ASP A 1 318 ? -80.744 -18.306 31.598 1.00 44.53 318 ASP A C 1
ATOM 2611 O O . ASP A 1 318 ? -81.311 -18.546 32.660 1.00 44.53 318 ASP A O 1
ATOM 2615 N N . ASP A 1 319 ? -80.896 -17.139 30.959 1.00 44.91 319 ASP A N 1
ATOM 2616 C CA . ASP A 1 319 ? -82.239 -16.554 30.774 1.00 44.91 319 ASP A CA 1
ATOM 2617 C C . ASP A 1 319 ? -82.270 -15.381 29.772 1.00 44.91 319 ASP A C 1
ATOM 2619 O O . ASP A 1 319 ? -81.304 -14.629 29.609 1.00 44.91 319 ASP A O 1
ATOM 2623 N N . ASP A 1 320 ? -83.422 -15.238 29.112 1.00 45.41 320 ASP A N 1
ATOM 2624 C CA . ASP A 1 320 ? -83.778 -14.160 28.181 1.00 45.41 320 ASP A CA 1
ATOM 2625 C C . ASP A 1 320 ? -84.028 -12.809 28.883 1.00 45.41 320 ASP A C 1
ATOM 2627 O O . ASP A 1 320 ? -84.621 -12.765 29.960 1.00 45.41 320 ASP A O 1
ATOM 2631 N N . ALA A 1 321 ? -83.734 -11.694 28.194 1.00 44.97 321 ALA A N 1
ATOM 2632 C CA . ALA A 1 321 ? -84.566 -10.477 28.240 1.00 44.97 321 ALA A CA 1
ATOM 2633 C C . ALA A 1 321 ? -84.203 -9.463 27.133 1.00 44.97 321 ALA A C 1
ATOM 2635 O O . ALA A 1 321 ? -83.064 -9.007 27.026 1.00 44.97 321 ALA A O 1
ATOM 2636 N N . GLU A 1 322 ? -85.200 -9.029 26.356 1.00 44.25 322 GLU A N 1
ATOM 2637 C CA . GLU A 1 322 ? -85.093 -7.873 25.454 1.00 44.25 322 GLU A CA 1
ATOM 2638 C C . GLU A 1 322 ? -85.077 -6.535 26.220 1.00 44.25 322 GLU A C 1
ATOM 2640 O O . GLU A 1 322 ? -85.757 -6.410 27.240 1.00 44.25 322 GLU A O 1
ATOM 2645 N N . SER A 1 323 ? -84.439 -5.489 25.663 1.00 37.56 323 SER A N 1
ATOM 2646 C CA . SER A 1 323 ? -85.078 -4.166 25.440 1.00 37.56 323 SER A CA 1
ATOM 2647 C C . SER A 1 323 ? -84.151 -3.119 24.791 1.00 37.56 323 SER A C 1
ATOM 2649 O O . SER A 1 323 ? -82.979 -2.978 25.131 1.00 37.56 323 SER A O 1
ATOM 2651 N N . ILE A 1 324 ? -84.731 -2.333 23.881 1.00 42.06 324 ILE A N 1
ATOM 2652 C CA . ILE A 1 324 ? -84.222 -1.070 23.293 1.00 42.06 324 ILE A CA 1
ATOM 2653 C C . ILE A 1 324 ? -84.849 0.118 24.087 1.00 42.06 324 ILE A C 1
ATOM 2655 O O . ILE A 1 324 ? -85.597 -0.148 25.027 1.00 42.06 324 ILE A O 1
ATOM 2659 N N . PRO A 1 325 ? -84.779 1.410 23.686 1.00 56.25 325 PRO A N 1
ATOM 2660 C CA . PRO A 1 325 ? -83.708 2.269 23.143 1.00 56.25 325 PRO A CA 1
ATOM 2661 C C . PRO A 1 325 ? -83.465 3.534 24.027 1.00 56.25 325 PRO A C 1
ATOM 2663 O O . PRO A 1 325 ? -84.197 3.766 24.985 1.00 56.25 325 PRO A O 1
ATOM 2666 N N . GLY A 1 326 ? -82.554 4.456 23.650 1.00 32.09 326 GLY A N 1
ATOM 2667 C CA . GLY A 1 326 ? -82.759 5.875 24.028 1.00 32.09 326 GLY A CA 1
ATOM 2668 C C . GLY A 1 326 ? -81.585 6.873 24.054 1.00 32.09 326 GLY A C 1
ATOM 2669 O O . GLY A 1 326 ? -80.769 6.842 24.960 1.00 32.09 326 GLY A O 1
ATOM 2670 N N . LEU A 1 327 ? -81.661 7.856 23.144 1.00 34.59 327 LEU A N 1
ATOM 2671 C CA . LEU A 1 327 ? -81.446 9.309 23.345 1.00 34.59 327 LEU A CA 1
ATOM 2672 C C . LEU A 1 327 ? -80.074 9.887 23.791 1.00 34.59 327 LEU A C 1
ATOM 2674 O O . LEU A 1 327 ? -79.561 9.638 24.875 1.00 34.59 327 LEU A O 1
ATOM 2678 N N . SER A 1 328 ? -79.578 10.834 22.982 1.00 41.75 328 SER A N 1
ATOM 2679 C CA . SER A 1 328 ? -78.608 11.885 23.361 1.00 41.75 328 SER A CA 1
ATOM 2680 C C . SER A 1 328 ? -79.262 12.989 24.220 1.00 41.75 328 SER A C 1
ATOM 2682 O O . SER A 1 328 ? -80.493 13.067 24.265 1.00 41.75 328 SER A O 1
ATOM 2684 N N . PRO A 1 329 ? -78.478 13.906 24.830 1.00 52.84 329 PRO A N 1
ATOM 2685 C CA . PRO A 1 329 ? -78.389 15.244 24.211 1.00 52.84 329 PRO A CA 1
ATOM 2686 C C . PRO A 1 329 ? -77.045 16.008 24.367 1.00 52.84 329 PRO A C 1
ATOM 2688 O O . PRO A 1 329 ? -76.138 15.605 25.087 1.00 52.84 329 PRO A O 1
ATOM 2691 N N . SER A 1 330 ? -76.987 17.148 23.664 1.00 37.56 330 SER A N 1
ATOM 2692 C CA . SER A 1 330 ? -76.048 18.296 23.687 1.00 37.56 330 SER A CA 1
ATOM 2693 C C . SER A 1 330 ? -75.605 18.768 25.098 1.00 37.56 330 SER A C 1
ATOM 2695 O O . SER A 1 330 ? -76.281 18.476 26.076 1.00 37.56 330 SER A O 1
ATOM 2697 N N . SER A 1 331 ? -74.557 19.576 25.334 1.00 36.62 331 SER A N 1
ATOM 2698 C CA . SER A 1 331 ? -73.941 20.701 24.574 1.00 36.62 331 SER A CA 1
ATOM 2699 C C . SER A 1 331 ? -72.430 20.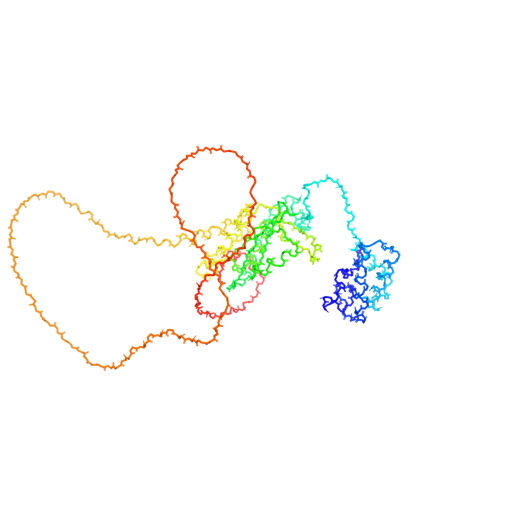846 24.970 1.00 36.62 331 SER A C 1
ATOM 2701 O O . SER A 1 331 ? -71.924 19.933 25.611 1.00 36.62 331 SER A O 1
ATOM 2703 N N . SER A 1 332 ? -71.594 21.862 24.671 1.00 42.34 332 SER A N 1
ATOM 2704 C CA . SER A 1 332 ? -71.745 23.276 24.245 1.00 42.34 332 SER A CA 1
ATOM 2705 C C . SER A 1 332 ? -70.530 23.815 23.445 1.00 42.34 332 SER A C 1
ATOM 2707 O O . SER A 1 332 ? -69.488 23.178 23.343 1.00 42.34 332 SER A O 1
ATOM 2709 N N . ALA A 1 333 ? -70.703 25.033 22.919 1.00 38.12 333 ALA A N 1
ATOM 2710 C CA . ALA A 1 333 ? -69.744 25.990 22.341 1.00 38.12 333 ALA A CA 1
ATOM 2711 C C . ALA A 1 333 ? -68.739 26.588 23.382 1.00 38.12 333 ALA A C 1
ATOM 2713 O O . ALA A 1 333 ? -68.864 26.286 24.566 1.00 38.12 333 ALA A O 1
ATOM 2714 N N . SER A 1 334 ? -67.761 27.456 23.059 1.00 37.88 334 SER A N 1
ATOM 2715 C CA . SER A 1 334 ? -67.619 28.423 21.942 1.00 37.88 334 SER A CA 1
ATOM 2716 C C . SER A 1 334 ? -66.154 28.850 21.674 1.00 37.88 334 SER A C 1
ATOM 2718 O O . SER A 1 334 ? -65.288 28.594 22.505 1.00 37.88 334 SER A O 1
ATOM 2720 N N . GLY A 1 335 ? -65.880 29.552 20.554 1.00 33.94 335 GLY A N 1
ATOM 2721 C CA . GLY A 1 335 ? -64.602 30.274 20.366 1.00 33.94 335 GLY A CA 1
ATOM 2722 C C . GLY A 1 335 ? -64.087 30.490 18.930 1.00 33.94 335 GLY A C 1
ATOM 2723 O O . GLY A 1 335 ? -63.010 30.009 18.603 1.00 33.94 335 GLY A O 1
ATOM 2724 N N . THR A 1 336 ? -64.817 31.225 18.087 1.00 49.75 336 THR A N 1
ATOM 2725 C CA . THR A 1 336 ? -64.280 31.946 16.901 1.00 49.75 336 THR A CA 1
ATOM 2726 C C . THR A 1 336 ? -63.606 33.273 17.343 1.00 49.75 336 THR A C 1
ATOM 2728 O O . THR A 1 336 ? -63.854 33.664 18.489 1.00 49.75 336 THR A O 1
ATOM 2731 N N . PRO A 1 337 ? -62.794 33.993 16.521 1.00 61.66 337 PRO A N 1
ATOM 2732 C CA . PRO A 1 337 ? -62.815 34.014 15.048 1.00 61.66 337 PRO A CA 1
ATOM 2733 C C . PRO A 1 337 ? -61.469 33.975 14.287 1.00 61.66 337 PRO A C 1
ATOM 2735 O O . PRO A 1 337 ? -60.401 34.205 14.842 1.00 61.66 337 PRO A O 1
ATOM 2738 N N . ASP A 1 338 ? -61.617 33.679 12.993 1.00 44.97 338 ASP A N 1
ATOM 2739 C CA . ASP A 1 338 ? -60.947 34.222 11.799 1.00 44.97 338 ASP A CA 1
ATOM 2740 C C . ASP A 1 338 ? -59.539 34.834 11.925 1.00 44.97 338 ASP A C 1
ATOM 2742 O O . ASP A 1 338 ? -59.365 35.892 12.527 1.00 44.97 338 ASP A O 1
ATOM 2746 N N . ASP A 1 339 ? -58.586 34.270 11.172 1.00 46.53 339 ASP A N 1
ATOM 2747 C CA . ASP A 1 339 ? -57.716 35.093 10.320 1.00 46.53 339 ASP A CA 1
ATOM 2748 C C . ASP A 1 339 ? -57.219 34.311 9.084 1.00 46.53 339 ASP A C 1
ATOM 2750 O O . ASP A 1 339 ? -57.112 33.080 9.108 1.00 46.53 339 ASP A O 1
ATOM 2754 N N . ASP A 1 340 ? -56.950 35.030 7.993 1.00 50.94 340 ASP A N 1
ATOM 2755 C CA . ASP A 1 340 ? -56.575 34.483 6.681 1.00 50.94 340 ASP A CA 1
ATOM 2756 C C . ASP A 1 340 ? -55.210 33.766 6.690 1.00 50.94 340 ASP A C 1
ATOM 2758 O O . ASP A 1 340 ? -54.202 34.344 7.102 1.00 50.94 340 ASP A O 1
ATOM 2762 N N . TYR A 1 341 ? -55.112 32.578 6.071 1.00 52.75 341 TYR A N 1
ATOM 2763 C CA . TYR A 1 341 ? -53.862 32.188 5.402 1.00 52.75 341 TYR A CA 1
ATOM 2764 C C . TYR A 1 341 ? -54.069 31.251 4.205 1.00 52.75 341 TYR A C 1
ATOM 2766 O O . TYR A 1 341 ? -54.732 30.219 4.296 1.00 52.75 341 TYR A O 1
ATOM 2774 N N . SER A 1 342 ? -53.474 31.623 3.072 1.00 49.81 342 SER A N 1
ATOM 2775 C CA . SER A 1 342 ? -53.685 30.984 1.770 1.00 49.81 342 SER A CA 1
ATOM 2776 C C . SER A 1 342 ? -52.827 29.735 1.547 1.00 49.81 342 SER A C 1
ATOM 2778 O O . SER A 1 342 ? -51.631 29.733 1.847 1.00 49.81 342 SER A O 1
ATOM 2780 N N . ASP A 1 343 ? -53.400 28.727 0.884 1.00 53.66 343 ASP A N 1
ATOM 2781 C CA . ASP A 1 343 ? -52.655 27.587 0.335 1.00 53.66 343 ASP A CA 1
ATOM 2782 C C . ASP A 1 343 ? -51.608 28.030 -0.714 1.00 53.66 343 ASP A C 1
ATOM 2784 O O . ASP A 1 343 ? -51.948 28.748 -1.665 1.00 53.66 343 ASP A O 1
ATOM 2788 N N . PRO A 1 344 ? -50.344 27.569 -0.628 1.00 64.19 344 PRO A N 1
ATOM 2789 C CA . PRO A 1 344 ? -49.370 27.731 -1.702 1.00 64.19 344 PRO A CA 1
ATOM 2790 C C . PRO A 1 344 ? -49.591 26.681 -2.817 1.00 64.19 344 PRO A C 1
ATOM 2792 O O . PRO A 1 344 ? -49.668 25.485 -2.532 1.00 64.19 344 PRO A O 1
ATOM 2795 N N . PRO A 1 345 ? -49.652 27.077 -4.104 1.00 63.12 345 PRO A N 1
ATOM 2796 C CA . PRO A 1 345 ? -49.991 26.162 -5.193 1.00 63.12 345 PRO A CA 1
ATOM 2797 C C . PRO A 1 345 ? -48.830 25.263 -5.649 1.00 63.12 345 PRO A C 1
ATOM 2799 O O . PRO A 1 345 ? -47.667 25.666 -5.716 1.00 63.12 345 PRO A O 1
ATOM 2802 N N . THR A 1 346 ? -49.187 24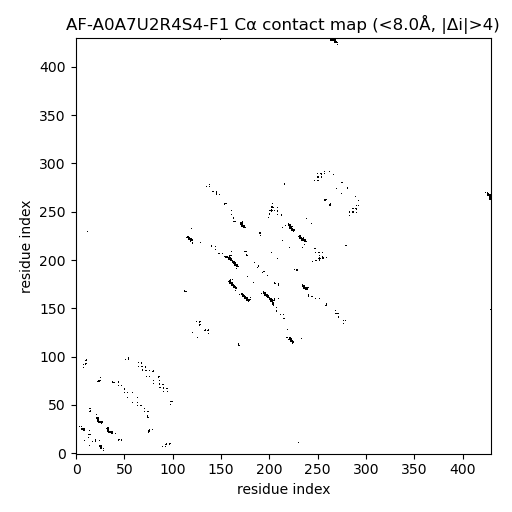.051 -6.074 1.00 49.97 346 THR A N 1
ATOM 2803 C CA . THR A 1 346 ? -48.307 23.047 -6.690 1.00 49.97 346 THR A CA 1
ATOM 2804 C C . THR A 1 346 ? -47.646 23.553 -7.986 1.00 49.97 346 THR A C 1
ATOM 2806 O O . THR A 1 346 ? -48.356 24.008 -8.887 1.00 49.97 346 THR A O 1
ATOM 2809 N N . PRO A 1 347 ? -46.316 23.418 -8.169 1.00 60.41 347 PRO A N 1
ATOM 2810 C CA . PRO A 1 347 ? -45.660 23.770 -9.426 1.00 60.41 347 PRO A CA 1
ATOM 2811 C C . PRO A 1 347 ? -45.756 22.646 -10.476 1.00 60.41 347 PRO A C 1
ATOM 2813 O O . PRO A 1 347 ? -45.201 21.560 -10.312 1.00 60.41 347 PRO A O 1
ATOM 2816 N N . THR A 1 348 ? -46.410 22.941 -11.600 1.00 49.00 348 THR A N 1
ATOM 2817 C CA . THR A 1 348 ? -46.460 22.089 -12.806 1.00 49.00 348 THR A CA 1
ATOM 2818 C C . THR A 1 348 ? -45.194 22.280 -13.671 1.00 49.00 348 THR A C 1
ATOM 2820 O O . THR A 1 348 ? -44.653 23.390 -13.702 1.00 49.00 348 THR A O 1
ATOM 2823 N N . PRO A 1 349 ? -44.687 21.258 -14.400 1.00 48.75 349 PRO A N 1
ATOM 2824 C CA . PRO A 1 349 ? -43.427 21.371 -15.143 1.00 48.75 349 PRO A CA 1
ATOM 2825 C C . PRO A 1 349 ? -43.484 22.319 -16.349 1.00 48.75 349 PRO A C 1
ATOM 2827 O O . PRO A 1 349 ? -44.477 22.384 -17.072 1.00 48.75 349 PRO A O 1
ATOM 2830 N N . ILE A 1 350 ? -42.366 22.998 -16.622 1.00 42.75 350 ILE A N 1
ATOM 2831 C CA . ILE A 1 350 ? -42.207 23.884 -17.783 1.00 42.75 350 ILE A CA 1
ATOM 2832 C C . ILE A 1 350 ? -41.904 23.065 -19.045 1.00 42.75 350 ILE A C 1
ATOM 2834 O O . ILE A 1 350 ? -40.804 22.533 -19.204 1.00 42.75 350 ILE A O 1
ATOM 2838 N N . GLU A 1 351 ? -42.830 23.065 -20.004 1.00 35.94 351 GLU A N 1
ATOM 2839 C CA . GLU A 1 351 ? -42.494 22.762 -21.395 1.00 35.94 351 GLU A CA 1
ATOM 2840 C C . GLU A 1 351 ? -41.675 23.909 -22.012 1.00 35.94 351 GLU A C 1
ATOM 2842 O O . GLU A 1 351 ? -42.120 25.057 -22.078 1.00 35.94 351 GLU A O 1
ATOM 2847 N N . ARG A 1 352 ? -40.505 23.594 -22.579 1.00 41.22 352 ARG A N 1
ATOM 2848 C CA . ARG A 1 352 ? -39.897 24.409 -23.641 1.00 41.22 352 ARG A CA 1
ATOM 2849 C C . ARG A 1 352 ? -39.854 23.601 -24.926 1.00 41.22 352 ARG A C 1
ATOM 2851 O O . ARG A 1 352 ? -39.098 22.643 -25.051 1.00 41.22 352 ARG A O 1
ATOM 2858 N N . SER A 1 353 ? -40.676 24.010 -25.886 1.00 37.84 353 SER A N 1
ATOM 2859 C CA . SER A 1 353 ? -40.751 23.405 -27.214 1.00 37.84 353 SER A CA 1
ATOM 2860 C C . SER A 1 353 ? -39.958 24.207 -28.253 1.00 37.84 353 SER A C 1
ATOM 2862 O O . SER A 1 353 ? -39.729 25.402 -28.075 1.00 37.84 353 SER A O 1
ATOM 2864 N N . ARG A 1 354 ? -39.662 23.547 -29.391 1.00 38.12 354 ARG A N 1
ATOM 2865 C CA . ARG A 1 354 ? -39.174 24.114 -30.676 1.00 38.12 354 ARG A CA 1
ATOM 2866 C C . ARG A 1 354 ? -37.673 24.502 -30.670 1.00 38.12 354 ARG A C 1
ATOM 2868 O O . ARG A 1 354 ? -37.191 25.107 -29.730 1.00 38.12 354 ARG A O 1
ATOM 2875 N N . LYS A 1 355 ? -36.872 24.214 -31.710 1.00 34.06 355 LYS A N 1
ATOM 2876 C CA . LYS A 1 355 ? -37.176 23.802 -33.102 1.00 34.06 355 LYS A CA 1
ATOM 2877 C C . LYS A 1 355 ? -35.931 23.170 -33.772 1.00 34.06 355 LYS A C 1
ATOM 2879 O O . LYS A 1 355 ? -34.958 23.882 -33.984 1.00 34.06 355 LYS A O 1
ATOM 2884 N N . THR A 1 356 ? -36.029 21.929 -34.254 1.00 37.47 356 THR A N 1
ATOM 2885 C CA . THR A 1 356 ? -35.340 21.461 -35.482 1.00 37.47 356 THR A CA 1
ATOM 2886 C C . THR A 1 356 ? -36.064 20.231 -36.047 1.00 37.47 356 THR A C 1
ATOM 2888 O O . THR A 1 356 ? -36.637 19.443 -35.300 1.00 37.47 356 THR A O 1
ATOM 2891 N N . LYS A 1 357 ? -36.126 20.119 -37.380 1.00 43.41 357 LYS A N 1
ATOM 2892 C CA . LYS A 1 357 ? -36.905 19.121 -38.153 1.00 43.41 357 LYS A CA 1
ATOM 2893 C C . LYS A 1 357 ? -35.961 18.376 -39.143 1.00 43.41 357 LYS A C 1
ATOM 2895 O O . LYS A 1 357 ? -34.789 18.738 -39.182 1.00 43.41 357 LYS A O 1
ATOM 2900 N N . PRO A 1 358 ? -36.379 17.309 -39.865 1.00 49.47 358 PRO A N 1
ATOM 2901 C CA . PRO A 1 358 ? -35.654 16.039 -39.737 1.00 49.47 358 PRO A CA 1
ATOM 2902 C C . PRO A 1 358 ? -35.297 15.310 -41.051 1.00 49.47 358 PRO A C 1
ATOM 2904 O O . PRO A 1 358 ? -35.966 15.461 -42.070 1.00 49.47 358 PRO A O 1
ATOM 2907 N N . THR A 1 359 ? -34.356 14.372 -40.947 1.00 34.47 359 THR A N 1
ATOM 2908 C CA . THR A 1 359 ? -34.179 13.162 -41.783 1.00 34.47 359 THR A CA 1
ATOM 2909 C C . THR A 1 359 ? -33.281 12.208 -40.971 1.00 34.47 359 THR A C 1
ATOM 2911 O O . THR A 1 359 ? -32.450 12.676 -40.206 1.00 34.47 359 THR A O 1
ATOM 2914 N N . SER A 1 360 ? -33.403 10.879 -40.989 1.00 36.91 360 SER A N 1
ATOM 2915 C CA . SER A 1 360 ? -33.858 9.974 -42.048 1.00 36.91 360 SER A CA 1
ATOM 2916 C C . SER A 1 360 ? -34.674 8.786 -41.502 1.00 36.91 360 SER A C 1
ATOM 2918 O O . SER A 1 360 ? -34.689 8.509 -40.305 1.00 36.91 360 SER A O 1
ATOM 2920 N N . LYS A 1 361 ? -35.350 8.070 -42.405 1.00 39.75 361 LYS A N 1
ATOM 2921 C CA . LYS A 1 361 ? -36.124 6.852 -42.129 1.00 39.75 361 LYS A CA 1
ATOM 2922 C C . LYS A 1 361 ? -35.191 5.673 -41.826 1.00 39.75 361 LYS A C 1
ATOM 2924 O O . LYS A 1 361 ? -34.338 5.367 -42.653 1.00 39.75 361 LYS A O 1
ATOM 2929 N N . GLN A 1 362 ? -35.486 4.895 -40.786 1.00 40.81 362 GLN A N 1
ATOM 2930 C CA . GLN A 1 362 ? -35.274 3.445 -40.835 1.00 40.81 362 GLN A CA 1
ATOM 2931 C C . GLN A 1 362 ? -36.375 2.721 -40.054 1.00 40.81 362 GLN A C 1
ATOM 2933 O O . GLN A 1 362 ? -36.764 3.122 -38.961 1.00 40.81 362 GLN A O 1
ATOM 2938 N N . ARG A 1 363 ? -36.945 1.700 -40.696 1.00 34.31 363 ARG A N 1
ATOM 2939 C CA . ARG A 1 363 ? -38.168 1.004 -40.290 1.00 34.31 363 ARG A CA 1
ATOM 2940 C C . ARG A 1 363 ? -37.758 -0.359 -39.740 1.00 34.31 363 ARG A C 1
ATOM 2942 O O . ARG A 1 363 ? -37.603 -1.295 -40.517 1.00 34.31 363 ARG A O 1
ATOM 2949 N N . LEU A 1 364 ? -37.530 -0.452 -38.432 1.00 35.56 364 LEU A N 1
ATOM 2950 C CA . LEU A 1 364 ? -37.241 -1.733 -37.787 1.00 35.56 364 LEU A CA 1
ATOM 2951 C C . LEU A 1 364 ? -38.536 -2.538 -37.649 1.00 35.56 364 LEU A C 1
ATOM 2953 O O . LEU A 1 364 ? -39.492 -2.108 -37.007 1.00 35.56 364 LEU A O 1
ATOM 2957 N N . ILE A 1 365 ? -38.560 -3.686 -38.320 1.00 44.22 365 ILE A N 1
ATOM 2958 C CA . ILE A 1 365 ? -39.655 -4.652 -38.288 1.00 44.22 365 ILE A CA 1
ATOM 2959 C C . ILE A 1 365 ? -39.422 -5.554 -37.077 1.00 44.22 365 ILE A C 1
ATOM 2961 O O . ILE A 1 365 ? -38.386 -6.209 -36.995 1.00 44.22 365 ILE A O 1
ATOM 2965 N N . ILE A 1 366 ? -40.381 -5.589 -36.153 1.00 41.88 366 ILE A N 1
ATOM 2966 C CA . ILE A 1 366 ? -40.401 -6.553 -35.050 1.00 41.88 366 ILE A CA 1
ATOM 2967 C C . ILE A 1 366 ? -41.222 -7.764 -35.524 1.00 41.88 366 ILE A C 1
ATOM 2969 O O . ILE A 1 366 ? -42.414 -7.592 -35.791 1.00 41.88 366 ILE A O 1
ATOM 2973 N N . PRO A 1 367 ? -40.634 -8.966 -35.670 1.00 47.09 367 PRO A N 1
ATOM 2974 C CA . PRO A 1 367 ? -41.415 -10.180 -35.874 1.00 47.09 367 PRO A CA 1
ATOM 2975 C C . PRO A 1 367 ? -42.104 -10.591 -34.555 1.00 47.09 367 PRO A C 1
ATOM 2977 O O . PRO A 1 367 ? -41.521 -10.412 -33.483 1.00 47.09 367 PRO A O 1
ATOM 2980 N N . PRO A 1 368 ? -43.340 -11.118 -34.603 1.00 42.47 368 PRO A N 1
ATOM 2981 C CA . PRO A 1 368 ? -44.082 -11.497 -33.406 1.00 42.47 368 PRO A CA 1
ATOM 2982 C C . PRO A 1 368 ? -43.512 -12.762 -32.752 1.00 42.47 368 PRO A C 1
ATOM 2984 O O . PRO A 1 368 ? -43.008 -13.660 -33.426 1.00 42.47 368 PRO A O 1
ATOM 2987 N N . ALA A 1 369 ? -43.647 -12.841 -31.429 1.00 37.38 369 ALA A N 1
ATOM 2988 C CA . ALA A 1 369 ? -43.392 -14.062 -30.677 1.00 37.38 369 ALA A CA 1
ATOM 2989 C C . ALA A 1 369 ? -44.454 -15.135 -30.979 1.00 37.38 369 ALA A C 1
ATOM 2991 O O . ALA A 1 369 ? -45.628 -14.813 -31.158 1.00 37.38 369 ALA A O 1
ATOM 2992 N N . SER A 1 370 ? -44.038 -16.402 -30.928 1.00 34.41 370 SER A N 1
ATOM 2993 C CA . SER A 1 370 ? -44.917 -17.575 -30.849 1.00 34.41 370 SER A CA 1
ATOM 2994 C C . SER A 1 370 ? -44.390 -18.546 -29.776 1.00 34.41 370 SER A C 1
ATOM 2996 O O . SER A 1 370 ? -43.200 -18.478 -29.457 1.00 34.41 370 SER A O 1
ATOM 2998 N N . PRO A 1 371 ? -45.238 -19.399 -29.165 1.00 50.00 371 PRO A N 1
ATOM 2999 C CA . PRO A 1 371 ? -44.960 -19.940 -27.832 1.00 50.00 371 PRO A CA 1
ATOM 3000 C C . PRO A 1 371 ? -44.698 -21.463 -27.773 1.00 50.00 371 PRO A C 1
ATOM 3002 O O . PRO A 1 371 ? -44.815 -22.180 -28.763 1.00 50.00 371 PRO A O 1
ATOM 3005 N N . SER A 1 372 ? -44.501 -21.927 -26.528 1.00 37.38 372 SER A N 1
ATOM 3006 C CA . SER A 1 372 ? -44.771 -23.268 -25.952 1.00 37.38 372 SER A CA 1
ATOM 3007 C C . SER A 1 372 ? -43.779 -24.451 -26.100 1.00 37.38 372 SER A C 1
ATOM 3009 O O . SER A 1 372 ? -43.630 -24.996 -27.182 1.00 37.38 372 SER A O 1
ATOM 3011 N N . VAL A 1 373 ? -43.275 -24.902 -24.924 1.00 35.31 373 VAL A N 1
ATOM 3012 C CA . VAL A 1 373 ? -43.279 -26.293 -24.356 1.00 35.31 373 VAL A CA 1
ATOM 3013 C C . VAL A 1 373 ? -42.530 -27.398 -25.156 1.00 35.31 373 VAL A C 1
ATOM 3015 O O . VAL A 1 373 ? -42.842 -27.618 -26.313 1.00 35.31 373 VAL A O 1
ATOM 3018 N N . SER A 1 374 ? -41.562 -28.170 -24.618 1.00 32.06 374 SER A N 1
ATOM 3019 C CA . SER A 1 374 ? -41.647 -29.050 -23.424 1.00 32.06 374 SER A CA 1
ATOM 3020 C C . SER A 1 374 ? -40.297 -29.422 -22.745 1.00 32.06 374 SER A C 1
ATOM 3022 O O . SER A 1 374 ? -39.234 -28.961 -23.146 1.00 32.06 374 SER A O 1
ATOM 3024 N N . SER A 1 375 ? -40.379 -30.290 -21.720 1.00 36.97 375 SER A N 1
ATOM 3025 C CA . SER A 1 375 ? -39.320 -31.080 -21.037 1.00 36.97 375 SER A CA 1
ATOM 3026 C C . SER A 1 375 ? -38.417 -31.880 -22.002 1.00 36.97 375 SER A C 1
ATOM 3028 O O . SER A 1 375 ? -38.843 -32.148 -23.120 1.00 36.97 375 SER A O 1
ATOM 3030 N N . GLU A 1 376 ? -37.190 -32.312 -21.664 1.00 29.81 376 GLU A N 1
ATOM 3031 C CA . GLU A 1 376 ? -36.782 -33.104 -20.480 1.00 29.81 376 GLU A CA 1
ATOM 3032 C C . GLU A 1 376 ? -35.244 -33.050 -20.227 1.00 29.81 376 GLU A C 1
ATOM 3034 O O . GLU A 1 376 ? -34.524 -32.346 -20.932 1.00 29.81 376 GLU A O 1
ATOM 3039 N N . ALA A 1 377 ? -34.723 -33.740 -19.201 1.00 41.09 377 ALA A N 1
ATOM 3040 C CA . ALA A 1 377 ? -33.331 -33.609 -18.734 1.00 41.09 377 ALA A CA 1
ATOM 3041 C C . ALA A 1 377 ? -32.391 -34.742 -19.196 1.00 41.09 377 ALA A C 1
ATOM 3043 O O . ALA A 1 377 ? -32.798 -35.893 -19.158 1.00 41.09 377 ALA A O 1
ATOM 3044 N N . TYR A 1 378 ? -31.114 -34.435 -19.484 1.00 30.77 378 TYR A N 1
ATOM 3045 C CA . TYR A 1 378 ? -29.940 -35.307 -19.242 1.00 30.77 378 TYR A CA 1
ATOM 3046 C C . TYR A 1 378 ? -28.628 -34.482 -19.256 1.00 30.77 378 TYR A C 1
ATOM 3048 O O . TYR A 1 378 ? -28.605 -33.350 -19.734 1.00 30.77 378 TYR A O 1
ATOM 3056 N N . TRP A 1 379 ? -27.549 -35.018 -18.669 1.00 30.20 379 TRP A N 1
ATOM 3057 C CA . TRP A 1 379 ? -26.295 -34.302 -18.358 1.00 30.20 379 TRP A CA 1
ATOM 3058 C C . TRP A 1 379 ? -25.111 -34.617 -19.305 1.00 30.20 379 TRP A C 1
ATOM 3060 O O . TRP A 1 379 ? -25.032 -35.707 -19.864 1.00 30.20 379 TRP A O 1
ATOM 3070 N N . THR A 1 380 ? -24.103 -33.724 -19.281 1.00 31.84 380 THR A N 1
ATOM 3071 C CA . THR A 1 380 ? -22.694 -33.873 -19.753 1.00 31.84 380 THR A CA 1
ATOM 3072 C C . THR A 1 380 ? -22.407 -33.681 -21.265 1.00 31.84 380 THR A C 1
ATOM 3074 O O . THR A 1 380 ? -23.311 -33.837 -22.077 1.00 31.84 380 THR A O 1
ATOM 3077 N N . PRO A 1 381 ? -21.154 -33.357 -21.670 1.00 39.75 381 PRO A N 1
ATOM 3078 C CA . PRO A 1 381 ? -20.359 -32.220 -21.169 1.00 39.75 381 PRO A CA 1
ATOM 3079 C C . PRO A 1 381 ? -19.556 -31.461 -22.270 1.00 39.75 381 PRO A C 1
ATOM 3081 O O . PRO A 1 381 ? -19.309 -31.985 -23.345 1.00 39.75 381 PRO A O 1
ATOM 3084 N N . VAL A 1 382 ? -19.044 -30.269 -21.923 1.00 34.16 382 VAL A N 1
ATOM 3085 C CA . VAL A 1 382 ? -18.012 -29.468 -22.639 1.00 34.16 382 VAL A CA 1
ATOM 3086 C C . VAL A 1 382 ? -18.261 -29.151 -24.125 1.00 34.16 382 VAL A C 1
ATOM 3088 O O . VAL A 1 382 ? -17.887 -29.913 -25.007 1.00 34.16 382 VAL A O 1
ATOM 3091 N N . GLU A 1 383 ? -18.652 -27.904 -24.407 1.00 29.86 383 GLU A N 1
ATOM 3092 C CA . GLU A 1 383 ? -18.171 -27.214 -25.612 1.00 29.86 383 GLU A CA 1
ATOM 3093 C C . GLU A 1 383 ? -17.981 -25.709 -25.351 1.00 29.86 383 GLU A C 1
ATOM 3095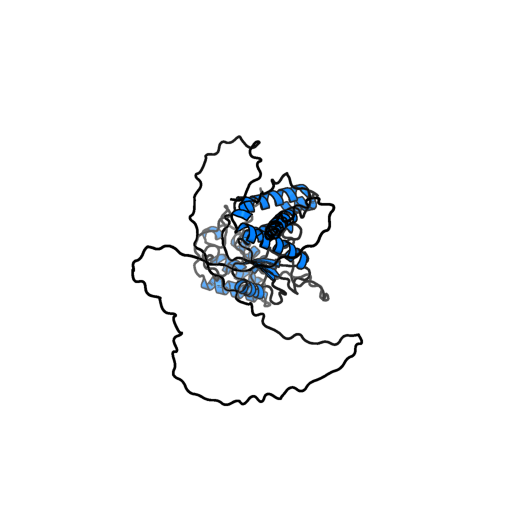 O O . GLU A 1 383 ? -18.643 -25.112 -24.498 1.00 29.86 383 GLU A O 1
ATOM 3100 N N . SER A 1 384 ? -16.995 -25.104 -26.014 1.00 40.16 384 SER A N 1
ATOM 3101 C CA . SER A 1 384 ? -16.509 -23.755 -25.708 1.00 40.16 384 SER A CA 1
ATOM 3102 C C . SER A 1 384 ? -17.444 -22.655 -26.213 1.00 40.16 384 SER A C 1
ATOM 3104 O O . SER A 1 384 ? -17.716 -22.592 -27.410 1.00 40.16 384 SER A O 1
ATOM 3106 N N . MET A 1 385 ? -17.819 -21.706 -25.350 1.00 26.83 385 MET A N 1
ATOM 3107 C CA . MET A 1 385 ? -18.515 -20.478 -25.754 1.00 26.83 385 MET A CA 1
ATOM 3108 C C . MET A 1 385 ? -17.792 -19.234 -25.235 1.00 26.83 385 MET A C 1
ATOM 3110 O O . MET A 1 385 ? -17.519 -19.094 -24.044 1.00 26.83 385 MET A O 1
ATOM 3114 N N . SER A 1 386 ? -17.472 -18.320 -26.152 1.00 33.81 386 SER A N 1
ATOM 3115 C CA . SER A 1 386 ? -16.780 -17.063 -25.858 1.00 33.81 386 SER A CA 1
ATOM 3116 C C . SER A 1 386 ? -17.668 -16.107 -25.057 1.00 33.81 386 SER A C 1
ATOM 3118 O O . SER A 1 386 ? -18.797 -15.821 -25.456 1.00 33.81 386 SER A O 1
ATOM 3120 N N . THR A 1 387 ? -17.153 -15.543 -23.965 1.00 33.19 387 THR A N 1
ATOM 3121 C CA . THR A 1 387 ? -17.874 -14.528 -23.187 1.00 33.19 387 THR A CA 1
ATOM 3122 C C . THR A 1 387 ? -17.823 -13.149 -23.869 1.00 33.19 387 THR A C 1
ATOM 3124 O O . THR A 1 387 ? -16.752 -12.693 -24.284 1.00 33.19 387 THR A O 1
ATOM 3127 N N . PRO A 1 388 ? -18.960 -12.439 -24.004 1.00 32.62 388 PRO A N 1
ATOM 3128 C CA . PRO A 1 388 ? -18.988 -11.118 -24.624 1.00 32.62 388 PRO A CA 1
ATOM 3129 C C . PRO A 1 388 ? -18.484 -10.029 -23.664 1.00 32.62 388 PRO A C 1
ATOM 3131 O O . PRO A 1 388 ? -18.823 -10.003 -22.481 1.00 32.62 388 PRO A O 1
ATOM 3134 N N . LYS A 1 389 ? -17.715 -9.068 -24.195 1.00 41.47 389 LYS A N 1
ATOM 3135 C CA . LYS A 1 389 ? -17.209 -7.896 -23.454 1.00 41.47 389 LYS A CA 1
ATOM 3136 C C . LYS A 1 389 ? -18.341 -6.928 -23.072 1.00 41.47 389 LYS A C 1
ATOM 3138 O O . LYS A 1 389 ? -18.591 -5.948 -23.773 1.00 41.47 389 LYS A O 1
ATOM 3143 N N . GLY A 1 390 ? -19.006 -7.182 -21.947 1.00 31.25 390 GLY A N 1
ATOM 3144 C CA . GLY A 1 390 ? -19.981 -6.272 -21.339 1.00 31.25 390 GLY A CA 1
ATOM 3145 C C . GLY A 1 390 ? -19.315 -5.180 -20.494 1.00 31.25 390 GLY A C 1
ATOM 3146 O O . GLY A 1 390 ? -18.534 -5.476 -19.593 1.00 31.25 390 GLY A O 1
ATOM 3147 N N . ARG A 1 391 ? -19.633 -3.904 -20.752 1.00 34.62 391 ARG A N 1
ATOM 3148 C CA . ARG A 1 391 ? -19.242 -2.795 -19.862 1.00 34.62 391 ARG A CA 1
ATOM 3149 C C . ARG A 1 391 ? -20.077 -2.842 -18.582 1.00 34.62 391 ARG A C 1
ATOM 3151 O O . ARG A 1 391 ? -21.301 -2.789 -18.660 1.00 34.62 391 ARG A O 1
ATOM 3158 N N . VAL A 1 392 ? -19.425 -2.844 -17.421 1.00 31.64 392 VAL A N 1
ATOM 3159 C CA . VAL A 1 392 ? -20.101 -2.663 -16.128 1.00 31.64 392 VAL A CA 1
ATOM 3160 C C . VAL A 1 392 ? -20.604 -1.219 -16.019 1.00 31.64 392 VAL A C 1
ATOM 3162 O O . VAL A 1 392 ? -19.820 -0.273 -16.103 1.00 31.64 392 VAL A O 1
ATOM 3165 N N . LEU A 1 393 ? -21.914 -1.051 -15.832 1.00 33.28 393 LEU A N 1
ATOM 3166 C CA . LEU A 1 393 ? -22.547 0.225 -15.495 1.00 33.28 393 LEU A CA 1
ATOM 3167 C C . LEU A 1 393 ? -22.950 0.197 -14.018 1.00 33.28 393 LEU A C 1
ATOM 3169 O O . LEU A 1 393 ? -23.731 -0.654 -13.603 1.00 33.28 393 LEU A O 1
ATOM 3173 N N . PHE A 1 394 ? -22.424 1.134 -13.230 1.00 38.62 394 PHE A N 1
ATOM 3174 C CA . PHE A 1 394 ? -22.761 1.266 -11.812 1.00 38.62 394 PHE A CA 1
ATOM 3175 C C . PHE A 1 394 ? -24.080 2.043 -11.628 1.00 38.62 394 PHE A C 1
ATOM 3177 O O . PHE A 1 394 ? -24.242 3.101 -12.248 1.00 38.62 394 PHE A O 1
ATOM 3184 N N . PRO A 1 395 ? -25.004 1.592 -10.758 1.00 31.84 395 PRO A N 1
ATOM 3185 C CA . PRO A 1 395 ? -26.201 2.354 -10.421 1.00 31.84 395 PRO A CA 1
ATOM 3186 C C . PRO A 1 395 ? -25.863 3.567 -9.538 1.00 31.84 395 PRO A C 1
ATOM 3188 O O . PRO A 1 395 ? -25.014 3.497 -8.648 1.00 31.84 395 PRO A O 1
ATOM 3191 N N . ARG A 1 396 ? -26.557 4.691 -9.757 1.00 31.36 396 ARG A N 1
ATOM 3192 C CA . ARG A 1 396 ? -26.546 5.844 -8.840 1.00 31.36 396 ARG A CA 1
ATOM 3193 C C . ARG A 1 396 ? -27.639 5.671 -7.787 1.00 31.36 396 ARG A C 1
ATOM 3195 O O . ARG A 1 396 ? -28.788 5.451 -8.152 1.00 31.36 396 ARG A O 1
ATOM 3202 N N . VAL A 1 397 ? -27.296 5.872 -6.517 1.00 37.16 397 VAL A N 1
ATOM 3203 C CA . VAL A 1 397 ? -28.261 5.993 -5.412 1.00 37.16 397 VAL A CA 1
ATOM 3204 C C . VAL A 1 397 ? -28.366 7.473 -5.009 1.00 37.16 397 VAL A C 1
ATOM 3206 O O . VAL A 1 397 ? -27.323 8.095 -4.786 1.00 37.16 397 VAL A O 1
ATOM 3209 N N . PRO A 1 398 ? -29.572 8.066 -4.943 1.00 34.56 398 PRO A N 1
ATOM 3210 C CA . PRO A 1 398 ? -29.778 9.411 -4.413 1.00 34.56 398 PRO A CA 1
ATOM 3211 C C . PRO A 1 398 ? -29.905 9.385 -2.881 1.00 34.56 398 PRO A C 1
ATOM 3213 O O . PRO A 1 398 ? -30.453 8.445 -2.313 1.00 34.56 398 PRO A O 1
ATOM 3216 N N . GLY A 1 399 ? -29.417 10.429 -2.210 1.00 32.06 399 GLY A N 1
ATOM 3217 C CA . GLY A 1 399 ? -29.542 10.591 -0.761 1.00 32.06 399 GLY A CA 1
ATOM 3218 C C . GLY A 1 399 ? -29.223 12.024 -0.344 1.00 32.06 399 GLY A C 1
ATOM 3219 O O . GLY A 1 399 ? -28.196 12.573 -0.750 1.00 32.06 399 GLY A O 1
ATOM 3220 N N . GLU A 1 400 ? -30.131 12.627 0.417 1.00 34.31 400 GLU A N 1
ATOM 3221 C CA . GLU A 1 400 ? -30.078 14.025 0.852 1.00 34.31 400 GLU A CA 1
ATOM 3222 C C . GLU A 1 400 ? -29.170 14.218 2.082 1.00 34.31 400 GLU A C 1
ATOM 3224 O O . GLU A 1 400 ? -28.833 13.268 2.792 1.00 34.31 400 GLU A O 1
ATOM 3229 N N . TYR A 1 401 ? -28.732 15.458 2.317 1.00 41.22 401 TYR A N 1
ATOM 3230 C CA . TYR A 1 401 ? -27.765 15.812 3.362 1.00 41.22 401 TYR A CA 1
ATOM 3231 C C . TYR A 1 401 ? -28.435 16.537 4.541 1.00 41.22 401 TYR A C 1
ATOM 3233 O O . TYR A 1 401 ? -29.067 17.569 4.315 1.00 41.22 401 TYR A O 1
ATOM 3241 N N . PRO A 1 402 ? -28.204 16.116 5.799 1.00 45.56 402 PRO A N 1
ATOM 3242 C CA . PRO A 1 402 ? -28.399 16.969 6.967 1.00 45.56 402 PRO A CA 1
ATOM 3243 C C . PRO A 1 402 ? -27.156 17.836 7.260 1.00 45.56 402 PRO A C 1
ATOM 3245 O O . PRO A 1 402 ? -26.031 17.517 6.866 1.00 45.56 402 PRO A O 1
ATOM 3248 N N . VAL A 1 403 ? -27.379 18.947 7.966 1.00 33.09 403 VAL A N 1
ATOM 3249 C CA . VAL A 1 403 ? -26.405 20.023 8.231 1.00 33.09 403 VAL A CA 1
ATOM 3250 C C . VAL A 1 403 ? -25.320 19.606 9.244 1.00 33.09 403 VAL A C 1
ATOM 3252 O O . VAL A 1 403 ? -25.591 18.881 10.200 1.00 33.09 403 VAL A O 1
ATOM 3255 N N . SER A 1 404 ? -24.081 20.075 9.050 1.00 33.28 404 SER A N 1
ATOM 3256 C CA . SER A 1 404 ? -22.937 19.799 9.938 1.00 33.28 404 SER A CA 1
ATOM 3257 C C . SER A 1 404 ? -23.057 20.455 11.326 1.00 33.28 404 SER A C 1
ATOM 3259 O O . SER A 1 404 ? -23.346 21.650 11.392 1.00 33.28 404 SER A O 1
ATOM 3261 N N . PRO A 1 405 ? -22.714 19.748 12.423 1.00 42.44 405 PRO A N 1
ATOM 3262 C CA . PRO A 1 405 ? -22.501 20.355 13.735 1.00 42.44 405 PRO A CA 1
ATOM 3263 C C . PRO A 1 405 ? -21.080 20.932 13.905 1.00 42.44 405 PRO A C 1
ATOM 3265 O O . PRO A 1 405 ? -20.158 20.642 13.140 1.00 42.44 405 PRO A O 1
ATOM 3268 N N . VAL A 1 406 ? -20.934 21.784 14.923 1.00 31.91 406 VAL A N 1
ATOM 3269 C CA . VAL A 1 406 ? -19.798 22.691 15.170 1.00 31.91 406 VAL A CA 1
ATOM 3270 C C . VAL A 1 406 ? -18.576 21.983 15.784 1.00 31.91 406 VAL A C 1
ATOM 3272 O O . VAL A 1 406 ? -18.714 21.089 16.613 1.00 31.91 406 VAL A O 1
ATOM 3275 N N . ASN A 1 407 ? -17.366 22.426 15.415 1.00 28.77 407 ASN A N 1
ATOM 3276 C CA . ASN A 1 407 ? -16.110 21.986 16.037 1.00 28.77 407 ASN A CA 1
ATOM 3277 C C . ASN A 1 407 ? -15.974 22.509 17.477 1.00 28.77 407 ASN A C 1
ATOM 3279 O O . ASN A 1 407 ? -15.947 23.721 17.686 1.00 28.77 407 ASN A O 1
ATOM 3283 N N . ILE A 1 408 ? -15.753 21.609 18.436 1.00 32.69 408 ILE A N 1
ATOM 3284 C CA . ILE A 1 408 ? -15.248 21.939 19.776 1.00 32.69 408 ILE A CA 1
ATOM 3285 C C . ILE A 1 408 ? -13.770 21.532 19.835 1.00 32.69 408 ILE A C 1
ATOM 3287 O O . ILE A 1 408 ? -13.406 20.433 19.419 1.00 32.69 408 ILE A O 1
ATOM 3291 N N . VAL A 1 409 ? -12.911 22.430 20.321 1.00 30.47 409 VAL A N 1
ATOM 3292 C CA . VAL A 1 409 ? -11.465 22.204 20.469 1.00 30.47 409 VAL A CA 1
ATOM 3293 C C . VAL A 1 409 ? -11.154 21.955 21.949 1.00 30.47 409 VAL A C 1
ATOM 3295 O O . VAL A 1 409 ? -11.419 22.849 22.750 1.00 30.47 409 VAL A O 1
ATOM 3298 N N . PRO A 1 410 ? -10.586 20.797 22.337 1.00 38.12 410 PRO A N 1
ATOM 3299 C CA . PRO A 1 410 ? -10.129 20.577 23.708 1.00 38.12 410 PRO A CA 1
ATOM 3300 C C . PRO A 1 410 ? -8.878 21.406 24.032 1.00 38.12 410 PRO A C 1
ATOM 3302 O O . PRO A 1 410 ? -7.950 21.488 23.221 1.00 38.12 410 PRO A O 1
ATOM 3305 N N . GLU A 1 411 ? -8.835 21.995 25.228 1.00 36.12 411 GLU A N 1
ATOM 3306 C CA . GLU A 1 411 ? -7.651 22.691 25.742 1.00 36.12 411 GLU A CA 1
ATOM 3307 C C . GLU A 1 411 ? -6.493 21.731 26.054 1.00 36.12 411 GLU A C 1
ATOM 3309 O O . GLU A 1 411 ? -6.681 20.562 26.390 1.00 36.12 411 GLU A O 1
ATOM 3314 N N . LYS A 1 412 ? -5.261 22.249 25.966 1.00 36.25 412 LYS A N 1
ATOM 3315 C CA . LYS A 1 412 ? -4.045 21.517 26.340 1.00 36.25 412 LYS A CA 1
ATOM 3316 C C . LYS A 1 412 ? -3.832 21.545 27.853 1.00 36.25 412 LYS A C 1
ATOM 3318 O O . LYS A 1 412 ? -3.449 22.582 28.395 1.00 36.25 412 LYS A O 1
ATOM 3323 N N . THR A 1 413 ? -3.940 20.396 28.508 1.00 40.81 413 THR A N 1
ATOM 3324 C CA . THR A 1 413 ? -3.324 20.168 29.823 1.00 40.81 413 THR A CA 1
ATOM 3325 C C . THR A 1 413 ? -1.819 19.897 29.689 1.00 40.81 413 THR A C 1
ATOM 3327 O O . THR A 1 413 ? -1.330 19.503 28.628 1.00 40.81 413 THR A O 1
ATOM 3330 N N . LYS A 1 414 ? -1.060 20.212 30.747 1.00 41.94 414 LYS A N 1
ATOM 3331 C CA . LYS A 1 414 ? 0.410 20.126 30.776 1.00 41.94 414 LYS A CA 1
ATOM 3332 C C . LYS A 1 414 ? 0.885 18.723 31.161 1.00 41.94 414 LYS A C 1
ATOM 3334 O O . LYS A 1 414 ? 0.187 17.999 31.861 1.00 41.94 414 LYS A O 1
ATOM 3339 N N . GLU A 1 415 ? 2.080 18.374 30.697 1.00 40.84 415 GLU A N 1
ATOM 3340 C CA . GLU A 1 415 ? 2.729 17.082 30.930 1.00 40.84 415 GLU A CA 1
ATOM 3341 C C . GLU A 1 415 ? 3.425 17.049 32.301 1.00 40.84 415 GLU A C 1
ATOM 3343 O O . GLU A 1 415 ? 4.407 17.764 32.498 1.00 40.84 415 GLU A O 1
ATOM 3348 N N . ASP A 1 416 ? 2.974 16.172 33.203 1.00 35.62 416 ASP A N 1
ATOM 3349 C CA . ASP A 1 416 ? 3.725 15.785 34.404 1.00 35.62 416 ASP A CA 1
ATOM 3350 C C . ASP A 1 416 ? 4.334 14.388 34.206 1.00 35.62 416 ASP A C 1
ATOM 3352 O O . ASP A 1 416 ? 3.652 13.359 34.165 1.00 35.62 416 ASP A O 1
ATOM 3356 N N . ALA A 1 417 ? 5.657 14.344 34.064 1.00 44.56 417 ALA A N 1
ATOM 3357 C CA . ALA A 1 417 ? 6.401 13.117 33.815 1.00 44.56 417 ALA A CA 1
ATOM 3358 C C . ALA A 1 417 ? 6.634 12.323 35.113 1.00 44.56 417 ALA A C 1
ATOM 3360 O O . ALA A 1 417 ? 7.686 12.483 35.728 1.00 44.56 417 ALA A O 1
ATOM 3361 N N . ASN A 1 418 ? 5.660 11.486 35.516 1.00 43.62 418 ASN A N 1
ATOM 3362 C CA . ASN A 1 418 ? 5.869 10.220 36.266 1.00 43.62 418 ASN A CA 1
ATOM 3363 C C . ASN A 1 418 ? 4.591 9.385 36.569 1.00 43.62 418 ASN A C 1
ATOM 3365 O O . ASN A 1 418 ? 4.684 8.384 37.276 1.00 43.62 418 ASN A O 1
ATOM 3369 N N . GLY A 1 419 ? 3.408 9.727 36.040 1.00 37.75 419 GLY A N 1
ATOM 3370 C CA . GLY A 1 419 ? 2.157 8.981 36.291 1.00 37.75 419 GLY A CA 1
ATOM 3371 C C . GLY A 1 419 ? 1.721 8.065 35.141 1.00 37.75 419 GLY A C 1
ATOM 3372 O O . GLY A 1 419 ? 0.814 8.427 34.401 1.00 37.75 419 GLY A O 1
ATOM 3373 N N . LEU A 1 420 ? 2.347 6.891 34.970 1.00 42.75 420 LEU A N 1
ATOM 3374 C CA . LEU A 1 420 ? 2.056 5.966 33.849 1.00 42.75 420 LEU A CA 1
ATOM 3375 C C . LEU A 1 420 ? 1.539 4.568 34.246 1.00 42.75 420 LEU A C 1
ATOM 3377 O O . LEU A 1 420 ? 1.471 3.683 33.396 1.00 42.75 420 LEU A O 1
ATOM 3381 N N . THR A 1 421 ? 1.158 4.361 35.511 1.00 37.44 421 THR A N 1
ATOM 3382 C CA . THR A 1 421 ? 0.631 3.072 36.011 1.00 37.44 421 THR A CA 1
ATOM 3383 C C . THR A 1 421 ? -0.851 3.063 36.398 1.00 37.44 421 THR A C 1
ATOM 3385 O O . THR A 1 421 ? -1.375 1.977 36.606 1.00 37.44 421 THR A O 1
ATOM 3388 N N . ASP A 1 422 ? -1.533 4.215 36.435 1.00 34.25 422 ASP A N 1
ATOM 3389 C CA . ASP A 1 422 ? -2.963 4.321 36.808 1.00 34.25 422 ASP A CA 1
ATOM 3390 C C . ASP A 1 422 ? -3.878 4.827 35.670 1.00 34.25 422 ASP A C 1
ATOM 3392 O O . ASP A 1 422 ? -5.061 5.077 35.879 1.00 34.25 422 ASP A O 1
ATOM 3396 N N . ILE A 1 423 ? -3.368 4.950 34.437 1.00 44.66 423 ILE A N 1
ATOM 3397 C CA . ILE A 1 423 ? -4.165 5.327 33.249 1.00 44.66 423 ILE A CA 1
ATOM 3398 C C . ILE A 1 423 ? -4.367 4.094 32.355 1.00 44.66 423 ILE A C 1
ATOM 3400 O O . ILE A 1 423 ? -3.967 4.064 31.192 1.00 44.66 423 ILE A O 1
ATOM 3404 N N . PHE A 1 424 ? -4.964 3.048 32.930 1.00 43.53 424 PHE A N 1
ATOM 3405 C CA . PHE A 1 424 ? -5.315 1.801 32.235 1.00 43.53 424 PHE A CA 1
ATOM 3406 C C . PHE A 1 424 ? -6.830 1.616 32.066 1.00 43.53 424 PHE A C 1
ATOM 3408 O O . PHE A 1 424 ? -7.320 0.498 31.922 1.00 43.53 424 PHE A O 1
ATOM 3415 N N . GLU A 1 425 ? -7.589 2.713 32.032 1.00 54.88 425 GLU A N 1
ATOM 3416 C CA . GLU A 1 425 ? -8.940 2.661 31.481 1.00 54.88 425 GLU A CA 1
ATOM 3417 C C . GLU A 1 425 ? -8.881 2.515 29.956 1.00 54.88 425 GLU A C 1
ATOM 3419 O O . GLU A 1 425 ? -8.138 3.210 29.259 1.00 54.88 425 GLU A O 1
ATOM 3424 N N . ASN A 1 426 ? -9.694 1.597 29.441 1.00 58.69 426 ASN A N 1
ATOM 3425 C CA . ASN A 1 426 ? -9.852 1.344 28.017 1.00 58.69 426 ASN A CA 1
ATOM 3426 C C . ASN A 1 426 ? -10.180 2.638 27.247 1.00 58.69 426 ASN A C 1
ATOM 3428 O O . ASN A 1 426 ? -11.196 3.290 27.507 1.00 58.69 426 ASN A O 1
ATOM 3432 N N . LEU A 1 427 ? -9.345 2.994 26.264 1.00 71.50 427 LEU A N 1
ATOM 3433 C CA . LEU A 1 427 ? -9.514 4.227 25.494 1.00 71.50 427 LEU A CA 1
ATOM 3434 C C . LEU A 1 427 ? -10.767 4.140 24.614 1.00 71.50 427 LEU A C 1
ATOM 3436 O O . LEU A 1 427 ? -10.805 3.414 23.615 1.00 71.50 427 LEU A O 1
ATOM 3440 N N . LYS A 1 428 ? -11.785 4.922 24.986 1.00 76.31 428 LYS A N 1
ATOM 3441 C CA . LYS A 1 428 ? -12.991 5.134 24.183 1.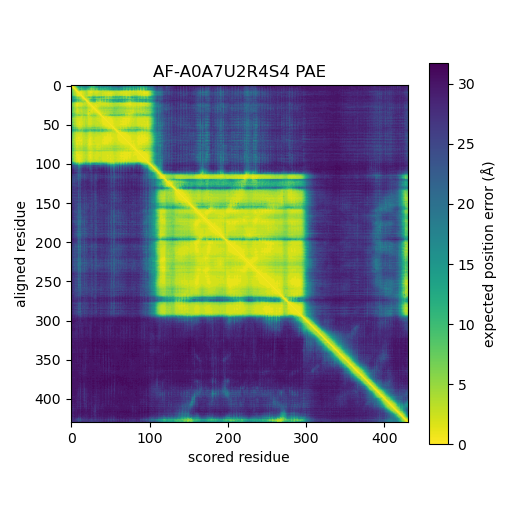00 76.31 428 LYS A CA 1
ATOM 3442 C C . LYS A 1 428 ? -12.711 6.096 23.036 1.00 76.31 428 LYS A C 1
ATOM 3444 O O . LYS A 1 428 ? -12.049 7.118 23.216 1.00 76.31 428 LYS A O 1
ATOM 3449 N N . LEU A 1 429 ? -13.265 5.793 21.866 1.00 69.06 429 LEU A N 1
ATOM 3450 C CA . LEU A 1 429 ? -13.317 6.743 20.757 1.00 69.06 429 LEU A CA 1
ATOM 3451 C C . LEU A 1 429 ? -14.478 7.729 20.973 1.00 69.06 429 LEU A C 1
ATOM 3453 O O . LEU A 1 429 ? -15.632 7.317 21.066 1.00 69.06 429 LEU A O 1
ATOM 3457 N N . PHE A 1 430 ? -14.169 9.026 21.005 1.00 63.94 430 PHE A N 1
ATOM 3458 C CA . PHE A 1 430 ? -15.139 10.129 21.041 1.00 63.94 430 PHE A CA 1
ATOM 3459 C C . PHE A 1 430 ? -15.218 10.804 19.651 1.00 63.94 430 PHE A C 1
ATOM 3461 O O . PHE A 1 430 ? -14.162 10.962 18.999 1.00 63.94 430 PHE A O 1
#

Solvent-accessible surface area (backbone atoms only — not comparable to full-atom values): 28077 Å² total; per-residue (Å²): 132,83,77,79,74,82,56,57,62,58,62,89,62,68,50,65,94,41,75,92,48,56,34,22,42,43,44,41,101,82,75,44,71,38,81,52,70,58,69,65,68,68,62,48,47,51,51,52,54,51,52,66,46,40,73,78,44,97,58,59,66,68,62,51,52,53,51,38,43,54,48,34,63,55,39,31,48,73,86,55,53,72,41,86,66,44,49,60,51,44,32,52,51,37,50,65,72,58,50,75,80,79,66,89,70,71,79,91,69,98,80,69,61,80,53,74,71,45,74,53,59,46,78,68,52,48,50,29,66,75,62,73,34,58,68,62,52,48,44,56,42,39,51,50,46,51,47,55,61,73,74,53,80,93,55,98,46,78,24,20,34,38,34,30,37,30,72,51,34,70,74,34,26,37,54,45,62,41,74,43,64,77,63,49,53,65,55,43,42,69,71,43,74,61,54,42,74,77,48,73,43,72,9,40,54,18,74,56,52,44,52,43,53,55,48,70,42,42,88,39,25,20,27,31,77,37,82,76,75,73,43,74,48,67,48,31,30,63,50,58,65,65,60,56,46,54,56,50,47,42,50,21,53,33,36,54,44,55,73,37,68,74,55,21,55,69,40,63,50,75,56,67,80,78,65,69,95,54,86,55,51,65,61,52,53,41,41,50,52,42,52,58,59,59,63,66,71,62,75,74,73,79,79,74,90,78,74,86,85,73,91,81,80,92,85,90,83,87,82,89,82,90,85,87,87,84,84,85,83,88,89,83,87,87,86,84,81,89,83,92,80,82,85,83,80,84,87,76,86,85,86,84,79,87,90,89,86,92,87,82,92,80,85,85,81,79,82,82,89,83,85,83,88,81,88,87,89,88,82,88,81,90,82,93,76,88,82,78,96,73,82,90,78,84,84,88,82,89,82,87,84,84,84,84,83,82,91,81,82,85,81,87,79,82,89,72,96,82,82,83,85,84,79,78,72,68,51,59,42,128

Sequence (430 aa):
MPTNKKSFIPFCLLSPSHPEYTVCAAYTSRGKRCSLKLYDVSRIDELHAELQKSYKTTIDNETKEQMLKELAELTICWHQSRLEGTIEAAVHQWNAELQPLVNAQSNDDKGSPKFEFTPYQTAKIDKLVRGELTQELNRLIDGKISQNFITHKWEKKRDYLYIFECEEAEGMCKLGHTDSPSRRASQHVKCYPNFTQERSLYCPNSKVFERVVQLEFARHRYKHACLKCNATHTEWFKADLDEIYQRANVWCQFSQGLQSPEKRSQVSIPLFFEFPSDPDRWYKWAQGYVQSWDNKLSPSEPNTTSKSVVDQDIVTVDDDAESIPGLSPSSSASGTPDDDYSDPPTPTPIERSRKTKPTSKQRLIIPPASPSVSSEAYWTPVESMSTPKGRVLFPRVPGEYPVSPVNIVPEKTKEDANGLTDIFENLKLF

Radius of gyration: 36.17 Å; Cα contacts (8 Å, |Δi|>4): 408; chains: 1; bounding box: 123×70×80 Å